Protein AF-A0AAU0PPC8-F1 (afdb_monomer_lite)

Secondary structure (DSSP, 8-state):
---------HHHHHHTT-SEEEE--SS--TTTS-EEEEEE--HHHHHHTT--SHHHHHHHHHHHHHHHHHPPEEEEEEEEEEE-TTS-EEEEEEEEEE-SSSSEEEEEE-S-TT-SSTTSS---EEEEEE-TTS---GGGHHHHHHHHHHHGGGT---TTTB----S--TTHHHHHHHHHHHHHHHH--HHHHHHHHHH-HHHHHHHHHHHHHHHHHH--HHHHHHHHHHHHHHHHHHT---EETTEETTT-------HHHHHHHHHHHTT-HHHHHHH--TT-HHHHHHHHHHTT---HHHHHHHTTT-------GGGS--GGGS--B--SS---SS-----HHHHHHHHHHHHTTT-SSHHHHHHHHHHTT-EEEEEEEEEETTEEEEEEEEEEETTEEEEEEGGGTT--HHHHHHHHHHHHHTT------TTSPPTGGGPPPP--HHHHHHHHHHSS--SS--TTEEEEE-SSEEEEEESSS--EEEEESS-EEE-SS--HHHHHHHHHHHHHTT---GGGS--TT--HHHHHHHHHHHHHHHH--

Organism: NCBI:txid3059424

Structure (mmCIF, N/CA/C/O backbone):
data_AF-A0AAU0PPC8-F1
#
_entry.id   AF-A0AAU0PPC8-F1
#
loop_
_atom_site.group_PDB
_atom_site.id
_atom_site.type_symbol
_atom_site.label_atom_id
_atom_site.label_alt_id
_atom_site.label_comp_id
_atom_site.label_asym_id
_atom_site.label_entity_id
_atom_site.label_seq_id
_atom_site.pdbx_PDB_ins_code
_atom_site.Cartn_x
_atom_site.Cartn_y
_atom_site.Cartn_z
_atom_site.occupancy
_atom_site.B_iso_or_equiv
_atom_site.auth_seq_id
_atom_site.auth_comp_id
_atom_site.auth_asym_id
_atom_site.auth_atom_id
_atom_site.pdbx_PDB_model_num
ATOM 1 N N . MET A 1 1 ? -18.285 30.159 -19.378 1.00 33.88 1 MET A N 1
ATOM 2 C CA . MET A 1 1 ? -18.246 29.099 -18.345 1.00 33.88 1 MET A CA 1
ATOM 3 C C . MET A 1 1 ? -19.604 28.411 -18.319 1.00 33.88 1 MET A C 1
ATOM 5 O O .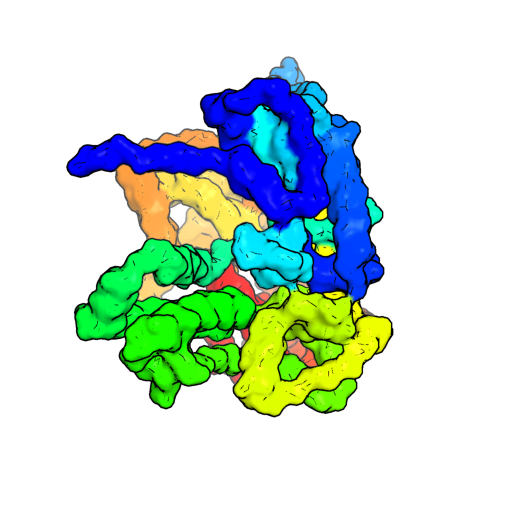 MET A 1 1 ? -20.529 28.953 -17.730 1.00 33.88 1 MET A O 1
ATOM 9 N N . SER A 1 2 ? -19.769 27.288 -19.025 1.00 26.64 2 SER A N 1
ATOM 10 C CA . SER A 1 2 ? -21.023 26.525 -19.000 1.00 26.64 2 SER A CA 1
ATOM 11 C C . SER A 1 2 ? -20.960 25.424 -17.939 1.00 26.64 2 SER A C 1
ATOM 13 O O . SER A 1 2 ? -20.120 24.529 -17.979 1.00 26.64 2 SER A O 1
ATOM 15 N N . LYS A 1 3 ? -21.884 25.532 -16.980 1.00 33.03 3 LYS A N 1
ATOM 16 C CA . LYS A 1 3 ? -22.363 24.454 -16.113 1.00 33.03 3 LYS A CA 1
ATOM 17 C C . LYS A 1 3 ? -22.940 23.351 -17.001 1.00 33.03 3 LYS A C 1
ATOM 19 O O . LYS A 1 3 ? -23.993 23.549 -17.586 1.00 33.03 3 LYS A O 1
ATOM 24 N N . ASN A 1 4 ? -22.216 22.250 -17.127 1.00 30.55 4 ASN A N 1
ATOM 25 C CA . ASN A 1 4 ? -22.727 20.915 -17.435 1.00 30.55 4 ASN A CA 1
ATOM 26 C C . ASN A 1 4 ? -21.614 19.930 -17.057 1.00 30.55 4 ASN A C 1
ATOM 28 O O . ASN A 1 4 ? -21.040 19.241 -17.895 1.00 30.55 4 ASN A O 1
ATOM 32 N N . GLU A 1 5 ? -21.265 19.901 -15.768 1.00 33.03 5 GLU A N 1
ATOM 33 C CA . GLU A 1 5 ? -20.694 18.684 -15.203 1.00 33.03 5 GLU A CA 1
ATOM 34 C C . GLU A 1 5 ? -21.825 17.659 -15.236 1.00 33.03 5 GLU A C 1
ATOM 36 O O . GLU A 1 5 ? -22.746 17.707 -14.422 1.00 33.03 5 GLU A O 1
ATOM 41 N N . SER A 1 6 ? -21.809 16.777 -16.236 1.00 34.62 6 SER A N 1
ATOM 42 C CA . SER A 1 6 ? -22.566 15.532 -16.195 1.00 34.62 6 SER A CA 1
ATOM 43 C C . SER A 1 6 ? -22.267 14.883 -14.846 1.00 34.62 6 SER A C 1
ATOM 45 O O . SER A 1 6 ? -21.139 14.434 -14.624 1.00 34.62 6 SER A O 1
ATOM 47 N N . SER A 1 7 ? -23.229 14.909 -13.922 1.00 41.28 7 SER A N 1
ATOM 48 C CA . SER A 1 7 ? -23.069 14.318 -12.598 1.00 41.28 7 SER A CA 1
ATOM 49 C C . SER A 1 7 ? -22.647 12.868 -12.795 1.00 41.28 7 SER A C 1
ATOM 51 O O . SER A 1 7 ? -23.410 12.083 -13.358 1.00 41.28 7 SER A O 1
ATOM 53 N N . TYR A 1 8 ? -21.421 12.529 -12.408 1.00 53.16 8 TYR A N 1
ATOM 54 C CA . TYR A 1 8 ? -20.902 11.173 -12.512 1.00 53.16 8 TYR A CA 1
ATOM 55 C C . TYR A 1 8 ? -21.876 10.218 -11.805 1.00 53.16 8 TYR A C 1
ATOM 57 O O . TYR A 1 8 ? -22.029 10.267 -10.584 1.00 53.16 8 TYR A O 1
ATOM 65 N N . ARG A 1 9 ? -22.589 9.401 -12.586 1.00 68.25 9 ARG A N 1
ATOM 66 C CA . ARG A 1 9 ? -23.542 8.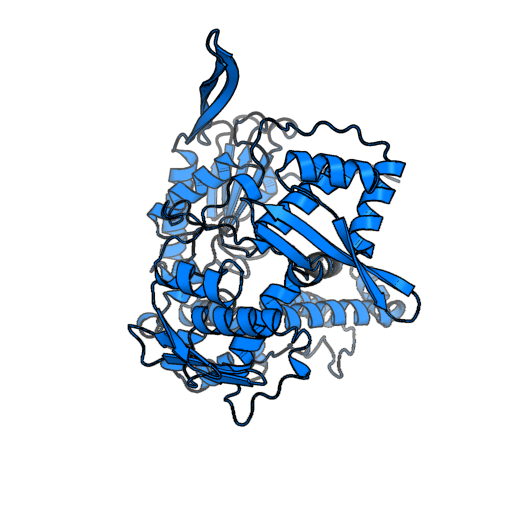400 -12.099 1.00 68.25 9 ARG A CA 1
ATOM 67 C C . ARG A 1 9 ? -22.751 7.221 -11.548 1.00 68.25 9 ARG A C 1
ATOM 69 O O . ARG A 1 9 ? -22.380 6.306 -12.278 1.00 68.25 9 ARG A O 1
ATOM 76 N N . VAL A 1 10 ? -22.418 7.306 -10.261 1.00 72.25 10 VAL A N 1
ATOM 77 C CA . VAL A 1 10 ? -21.628 6.294 -9.545 1.00 72.25 10 VAL A CA 1
ATOM 78 C C . VAL A 1 10 ? -22.281 4.915 -9.649 1.00 72.25 10 VAL A C 1
ATOM 80 O O . VAL A 1 10 ? -21.576 3.925 -9.779 1.00 72.25 10 VAL A O 1
ATOM 83 N N . ASP A 1 11 ? -23.610 4.852 -9.639 1.00 77.44 11 ASP A N 1
ATOM 84 C CA . ASP A 1 11 ? -24.391 3.628 -9.812 1.00 77.44 11 ASP A CA 1
ATOM 85 C C . ASP A 1 11 ? -24.123 2.945 -11.158 1.00 77.44 11 ASP A C 1
ATOM 87 O O . ASP A 1 11 ? -23.838 1.752 -11.178 1.00 77.44 11 ASP A O 1
ATOM 91 N N . LEU A 1 12 ? -24.109 3.697 -12.264 1.00 80.19 12 LEU A N 1
ATOM 92 C CA . LEU A 1 12 ? -23.799 3.135 -13.582 1.00 80.19 12 LEU A CA 1
ATOM 93 C C . LEU A 1 12 ? -22.382 2.560 -13.619 1.00 80.19 12 LEU A C 1
ATOM 95 O O . LEU A 1 12 ? -22.197 1.455 -14.101 1.00 80.19 12 LEU A O 1
ATOM 99 N N . HIS A 1 13 ? -21.400 3.254 -13.038 1.00 77.25 13 HIS A N 1
ATOM 100 C CA . HIS A 1 13 ? -20.031 2.738 -12.930 1.00 77.25 13 HIS A CA 1
ATOM 101 C C . HIS A 1 13 ? -19.934 1.424 -12.132 1.00 77.25 13 HIS A C 1
ATOM 103 O O . HIS A 1 13 ? -19.081 0.598 -12.435 1.00 77.25 13 HIS A O 1
ATOM 109 N N . ILE A 1 14 ? -20.771 1.248 -11.105 1.00 82.12 14 ILE A N 1
ATOM 110 C CA . ILE A 1 14 ? -20.792 0.035 -10.274 1.00 82.12 14 ILE A CA 1
ATOM 111 C C . ILE A 1 14 ? -21.486 -1.121 -10.992 1.00 82.12 14 ILE A C 1
ATOM 113 O O . ILE A 1 14 ? -21.079 -2.265 -10.845 1.00 82.12 14 ILE A O 1
ATOM 117 N N . LEU A 1 15 ? -22.549 -0.841 -11.741 1.00 84.56 15 LEU A N 1
ATOM 118 C CA . LEU A 1 15 ? -23.253 -1.867 -12.511 1.00 84.56 15 LEU A CA 1
ATOM 119 C C . LEU A 1 15 ? -22.429 -2.343 -13.707 1.00 84.56 15 LEU A C 1
ATOM 121 O O . LEU A 1 15 ? -22.594 -3.466 -14.176 1.00 84.56 15 LEU A O 1
ATOM 125 N N . ASP A 1 16 ? -21.546 -1.485 -14.194 1.00 76.25 16 ASP A N 1
ATOM 126 C CA . ASP A 1 16 ? -20.817 -1.737 -15.412 1.00 76.25 16 ASP A CA 1
ATOM 127 C C . ASP A 1 16 ? -19.643 -2.705 -15.221 1.00 76.25 16 ASP A C 1
ATOM 129 O O . ASP A 1 16 ? -18.823 -2.562 -14.311 1.00 76.25 16 ASP A O 1
ATOM 133 N N . HIS A 1 17 ? -19.567 -3.710 -16.095 1.00 76.69 17 HIS A N 1
ATOM 134 C CA . HIS A 1 17 ? -18.562 -4.781 -16.057 1.00 76.69 17 HIS A CA 1
ATOM 135 C C . HIS A 1 17 ? -18.436 -5.496 -14.696 1.00 76.69 17 HIS A C 1
ATOM 137 O O . HIS A 1 17 ? -17.371 -6.023 -14.353 1.00 76.69 17 HIS A O 1
ATOM 143 N N . ALA A 1 18 ? -19.505 -5.496 -13.897 1.00 84.62 18 ALA A N 1
ATOM 144 C CA . ALA A 1 18 ? -19.558 -6.246 -12.655 1.00 84.62 18 ALA A CA 1
ATOM 145 C C . ALA A 1 18 ? -19.712 -7.743 -12.944 1.00 84.62 18 ALA A C 1
ATOM 147 O O . ALA A 1 18 ? -20.570 -8.170 -13.712 1.00 84.62 18 ALA A O 1
ATOM 148 N N . GLU A 1 19 ? -18.899 -8.547 -12.272 1.00 87.31 19 GLU A N 1
ATOM 149 C CA . GLU A 1 19 ? -18.990 -10.006 -12.298 1.00 87.31 19 GLU A CA 1
ATOM 150 C C . GLU A 1 19 ? -20.177 -10.501 -11.457 1.00 87.31 19 GLU A C 1
ATOM 152 O O . GLU A 1 19 ? -20.746 -11.564 -11.696 1.00 87.31 19 GLU A O 1
ATOM 157 N N . THR A 1 20 ? -20.549 -9.759 -10.413 1.00 92.94 20 THR A N 1
ATOM 158 C CA . THR A 1 20 ? -21.703 -10.066 -9.557 1.00 92.94 20 THR A CA 1
ATOM 159 C C . THR A 1 20 ? -22.266 -8.782 -8.982 1.00 92.94 20 THR A C 1
ATOM 161 O O . THR A 1 20 ? -21.502 -7.928 -8.535 1.00 92.94 20 THR A O 1
ATOM 164 N N . ILE A 1 21 ? -23.594 -8.663 -8.975 1.00 94.00 21 ILE A N 1
ATOM 165 C CA . ILE A 1 21 ? -24.326 -7.488 -8.501 1.00 94.00 21 ILE A CA 1
ATOM 166 C C . ILE A 1 21 ? -25.356 -7.932 -7.463 1.00 94.00 21 ILE A C 1
ATOM 168 O O . ILE A 1 21 ? -26.124 -8.860 -7.702 1.00 94.00 21 ILE A O 1
ATOM 172 N N . TYR A 1 22 ? -25.409 -7.207 -6.350 1.00 93.00 22 TYR A N 1
ATOM 173 C CA . TYR A 1 22 ? -26.507 -7.216 -5.392 1.00 93.00 22 TYR A CA 1
ATOM 174 C C . TYR A 1 22 ? -27.092 -5.810 -5.332 1.00 93.00 22 TYR A C 1
ATOM 176 O O . TYR A 1 22 ? -26.404 -4.870 -4.940 1.00 93.00 22 TYR A O 1
ATOM 184 N N . ASN A 1 23 ? -28.350 -5.647 -5.732 1.00 93.25 23 ASN A N 1
ATOM 185 C CA . ASN A 1 23 ? -29.022 -4.353 -5.701 1.00 93.25 23 ASN A CA 1
ATOM 186 C C . ASN A 1 23 ? -30.322 -4.449 -4.903 1.00 93.25 23 ASN A C 1
ATOM 188 O O . ASN A 1 23 ? -31.270 -5.086 -5.350 1.00 93.25 23 ASN A O 1
ATOM 192 N N . SER A 1 24 ? -30.353 -3.799 -3.743 1.00 92.38 24 SER A N 1
ATOM 193 C CA . SER A 1 24 ? -31.541 -3.654 -2.896 1.00 92.38 24 SER A CA 1
ATOM 194 C C . SER A 1 24 ? -32.016 -2.203 -2.782 1.00 92.38 24 SER A C 1
ATOM 196 O O . SER A 1 24 ? -32.719 -1.846 -1.837 1.00 92.38 24 SER A O 1
ATOM 198 N N . ILE A 1 25 ? -31.599 -1.344 -3.718 1.00 89.81 25 ILE A N 1
ATOM 199 C CA . ILE A 1 25 ? -32.112 0.019 -3.852 1.00 89.81 25 ILE A CA 1
ATOM 200 C C . ILE A 1 25 ? -33.348 -0.024 -4.755 1.00 89.81 25 ILE A C 1
ATOM 202 O O . ILE A 1 25 ? -33.217 -0.205 -5.965 1.00 89.81 25 ILE A O 1
ATOM 206 N N . ASP A 1 26 ? -34.528 0.192 -4.170 1.00 84.75 26 ASP A N 1
ATOM 207 C CA . ASP A 1 26 ? -35.798 0.223 -4.910 1.00 84.75 26 ASP A CA 1
ATOM 208 C C . ASP A 1 26 ? -35.862 1.410 -5.889 1.00 84.75 26 ASP A C 1
ATOM 210 O O . ASP A 1 26 ? -36.223 1.255 -7.054 1.00 84.75 26 ASP A O 1
ATOM 214 N N . GLU A 1 27 ? -35.466 2.606 -5.431 1.00 86.25 27 GLU A N 1
ATOM 215 C CA . GLU A 1 27 ? -35.397 3.820 -6.252 1.00 86.25 27 GLU A CA 1
ATOM 216 C C . GLU A 1 27 ? -34.080 4.571 -6.009 1.00 86.25 27 GLU A C 1
ATOM 218 O O . GLU A 1 27 ? -33.821 5.117 -4.928 1.00 86.25 27 GLU A O 1
ATOM 223 N N . TYR A 1 28 ? -33.227 4.636 -7.036 1.00 84.06 28 TYR A N 1
ATOM 224 C CA . TYR A 1 28 ? -31.945 5.326 -6.930 1.00 84.06 28 TYR A CA 1
ATOM 225 C C . TYR A 1 28 ? -32.116 6.846 -6.815 1.00 84.06 28 TYR A C 1
ATOM 227 O O . TYR A 1 28 ? -32.399 7.554 -7.778 1.00 84.06 28 TYR A O 1
ATOM 235 N N . ASN A 1 29 ? -31.846 7.364 -5.619 1.00 84.69 29 ASN A N 1
ATOM 236 C CA . ASN A 1 29 ? -31.737 8.793 -5.341 1.00 84.69 29 ASN A CA 1
ATOM 237 C C . ASN A 1 29 ? -30.266 9.231 -5.125 1.00 84.69 29 ASN A C 1
ATOM 239 O O . ASN A 1 29 ? -29.701 8.894 -4.082 1.00 84.69 29 ASN A O 1
ATOM 243 N N . PRO A 1 30 ? -29.648 10.030 -6.016 1.00 81.00 30 PRO A N 1
ATOM 244 C CA . PRO A 1 30 ? -28.238 10.435 -5.903 1.00 81.00 30 PRO A CA 1
ATOM 245 C C . PRO A 1 30 ? -27.933 11.358 -4.709 1.00 81.00 30 PRO A C 1
ATOM 247 O O . PRO A 1 30 ? -26.780 11.480 -4.299 1.00 81.00 30 PRO A O 1
ATOM 250 N N . LEU A 1 31 ? -28.943 12.003 -4.114 1.00 81.88 31 LEU A N 1
ATOM 251 C CA . LEU A 1 31 ? -28.770 12.821 -2.906 1.00 81.88 31 LEU A CA 1
ATOM 252 C C . LEU A 1 31 ? -28.702 11.963 -1.634 1.00 81.88 31 LEU A C 1
ATOM 254 O O . LEU A 1 31 ? -28.036 12.351 -0.667 1.00 81.88 31 LEU A O 1
ATOM 258 N N . LYS A 1 32 ? -29.375 10.804 -1.639 1.00 83.62 32 LYS A N 1
ATOM 259 C CA . LYS A 1 32 ? -29.370 9.822 -0.542 1.00 83.62 32 LYS A CA 1
ATOM 260 C C . LYS A 1 32 ? -28.221 8.817 -0.702 1.00 83.62 32 LYS A C 1
ATOM 262 O O . LYS A 1 32 ? -27.398 8.669 0.205 1.00 83.62 32 LYS A O 1
ATOM 267 N N . HIS A 1 33 ? -28.124 8.189 -1.874 1.00 87.56 33 HIS A N 1
ATOM 268 C CA . HIS A 1 33 ? -27.141 7.164 -2.240 1.00 87.56 33 HIS A CA 1
ATOM 269 C C . HIS A 1 33 ? -25.856 7.793 -2.778 1.00 87.56 33 HIS A C 1
ATOM 271 O O . HIS A 1 33 ? -25.540 7.725 -3.966 1.00 87.56 33 HIS A O 1
ATOM 277 N N . LYS A 1 34 ? -25.121 8.441 -1.877 1.00 84.00 34 LYS A N 1
ATOM 278 C CA . LYS A 1 34 ? -23.845 9.108 -2.180 1.00 84.00 34 LYS A CA 1
ATOM 279 C C . LYS A 1 34 ? -22.649 8.513 -1.441 1.00 84.00 34 LYS A C 1
ATOM 281 O O . LYS A 1 34 ? -21.516 8.906 -1.707 1.00 84.00 34 LYS A O 1
ATOM 286 N N . ALA A 1 35 ? -22.878 7.603 -0.490 1.00 86.81 35 ALA A N 1
ATOM 287 C CA . ALA A 1 35 ? -21.797 6.942 0.228 1.00 86.81 35 ALA A CA 1
ATOM 288 C C . ALA A 1 35 ? -21.262 5.790 -0.626 1.00 86.81 35 ALA A C 1
ATOM 290 O O . ALA A 1 35 ? -21.846 4.711 -0.660 1.00 86.81 35 ALA A O 1
ATOM 291 N N . HIS A 1 36 ? -20.171 6.059 -1.343 1.00 89.88 36 HIS A N 1
ATOM 292 C CA . HIS A 1 36 ? -19.464 5.082 -2.164 1.00 89.88 36 HIS A CA 1
ATOM 293 C C . HIS A 1 36 ? -18.204 4.603 -1.451 1.00 89.88 36 HIS A C 1
ATOM 295 O O . HIS A 1 36 ? -17.339 5.404 -1.088 1.00 89.88 36 HIS A O 1
ATOM 301 N N . PHE A 1 37 ? -18.092 3.293 -1.262 1.00 90.62 37 PHE A N 1
ATOM 302 C CA . PHE A 1 37 ? -16.920 2.643 -0.701 1.00 90.62 37 PHE A CA 1
ATOM 303 C C . PHE A 1 37 ? -16.354 1.626 -1.694 1.00 90.62 37 PHE A C 1
ATOM 305 O O . PHE A 1 37 ? -17.096 0.845 -2.287 1.00 90.62 37 PHE A O 1
ATOM 312 N N . LYS A 1 38 ? -15.029 1.632 -1.863 1.00 91.31 38 LYS A N 1
ATOM 313 C CA . LYS A 1 38 ? -14.294 0.690 -2.711 1.00 91.31 38 LYS A CA 1
ATOM 314 C C . LYS A 1 38 ? -13.196 0.013 -1.899 1.00 91.31 38 LYS A C 1
ATOM 316 O O . LYS A 1 38 ? -12.435 0.692 -1.208 1.00 91.31 38 LYS A O 1
ATOM 321 N N . CYS A 1 39 ? -13.061 -1.300 -2.038 1.00 91.62 39 CYS A N 1
ATOM 322 C CA . CYS A 1 39 ? -11.947 -2.060 -1.473 1.00 91.62 39 CYS A CA 1
ATOM 323 C C . CYS A 1 39 ? -11.489 -3.172 -2.413 1.00 91.62 39 CYS A C 1
ATOM 325 O O . CYS A 1 39 ? -12.275 -3.675 -3.201 1.00 91.62 39 CYS A O 1
ATOM 327 N N . SER A 1 40 ? -10.214 -3.548 -2.331 1.00 91.88 40 SER A N 1
ATOM 328 C CA . SER A 1 40 ? -9.603 -4.582 -3.174 1.00 91.88 40 SER A CA 1
ATOM 329 C C . SER A 1 40 ? -8.774 -5.554 -2.344 1.00 91.88 40 SER A C 1
ATOM 331 O O . SER A 1 40 ? -8.334 -5.214 -1.237 1.00 91.88 40 SER A O 1
ATOM 333 N N . ILE A 1 41 ? -8.578 -6.748 -2.896 1.00 91.69 41 ILE A N 1
ATOM 334 C CA . ILE A 1 41 ? -7.675 -7.773 -2.378 1.00 91.69 41 ILE A CA 1
ATOM 335 C C . ILE A 1 41 ? -6.640 -8.058 -3.460 1.00 91.69 41 ILE A C 1
ATOM 337 O O . ILE A 1 41 ? -6.967 -8.172 -4.636 1.00 91.69 41 ILE A O 1
ATOM 341 N N . ASP A 1 42 ? -5.384 -8.151 -3.049 1.00 89.44 42 ASP A N 1
ATOM 342 C CA . ASP A 1 42 ? -4.267 -8.466 -3.932 1.00 89.44 42 ASP A CA 1
ATOM 343 C C . ASP A 1 42 ? -4.387 -9.887 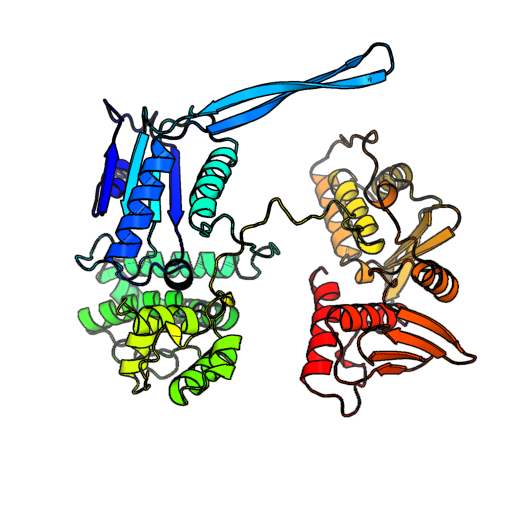-4.496 1.00 89.44 42 ASP A C 1
ATOM 345 O O . ASP A 1 42 ? -4.507 -10.857 -3.743 1.00 89.44 42 ASP A O 1
ATOM 349 N N . THR A 1 43 ? -4.311 -10.031 -5.816 1.00 91.31 43 THR A N 1
ATOM 350 C CA . THR A 1 43 ? -4.385 -11.336 -6.486 1.00 91.31 43 THR A CA 1
ATOM 351 C C . THR A 1 43 ? -3.258 -12.268 -6.025 1.00 91.31 43 THR A C 1
ATOM 353 O O . THR A 1 43 ? -3.483 -13.468 -5.887 1.00 91.31 43 THR A O 1
ATOM 356 N N . SER A 1 44 ? -2.062 -11.748 -5.707 1.00 89.56 44 SER A N 1
ATOM 357 C CA . SER A 1 44 ? -0.967 -12.594 -5.201 1.00 89.56 44 SER A CA 1
ATOM 358 C C . SER A 1 44 ? -1.290 -13.207 -3.834 1.00 89.56 44 SER A C 1
ATOM 360 O O . SER A 1 44 ? -0.948 -14.360 -3.582 1.00 89.56 44 SER A O 1
ATOM 362 N N . GLN A 1 45 ? -2.008 -12.476 -2.977 1.00 90.81 45 GLN A N 1
ATOM 363 C CA . GLN A 1 45 ? -2.478 -12.970 -1.683 1.00 90.81 45 GLN A CA 1
ATOM 364 C C . GLN A 1 45 ? -3.558 -14.047 -1.853 1.00 90.81 45 GLN A C 1
ATOM 366 O O . GLN A 1 45 ? -3.572 -15.024 -1.106 1.00 90.81 45 GLN A O 1
ATOM 371 N N . LEU A 1 46 ? -4.462 -13.877 -2.819 1.00 93.12 46 LEU A N 1
ATOM 372 C CA . LEU A 1 46 ? -5.469 -14.887 -3.151 1.00 93.12 46 LEU A CA 1
ATOM 373 C C . LEU A 1 46 ? -4.798 -16.191 -3.606 1.00 93.12 46 LEU A C 1
ATOM 375 O O . LEU A 1 46 ? -5.097 -17.257 -3.068 1.00 93.12 46 LEU A O 1
ATOM 379 N N . ILE A 1 47 ? -3.817 -16.095 -4.507 1.00 91.56 47 ILE A N 1
ATOM 380 C CA . ILE A 1 47 ? -3.026 -17.243 -4.968 1.00 91.56 47 ILE A CA 1
ATOM 381 C C . ILE A 1 47 ? -2.287 -17.909 -3.796 1.00 91.56 47 ILE A C 1
ATOM 383 O O . ILE A 1 47 ? -2.364 -19.128 -3.640 1.00 91.56 47 ILE A O 1
ATOM 387 N N . ALA A 1 48 ? -1.635 -17.126 -2.929 1.00 89.81 48 ALA A N 1
ATOM 388 C CA . ALA A 1 48 ? -0.906 -17.626 -1.758 1.00 89.81 48 ALA A CA 1
ATOM 389 C C . ALA A 1 48 ? -1.798 -18.336 -0.720 1.00 89.81 48 ALA A C 1
ATOM 391 O O . ALA A 1 48 ? -1.311 -19.164 0.051 1.00 89.81 48 ALA A O 1
ATOM 392 N N . ASN A 1 49 ? -3.099 -18.033 -0.703 1.00 90.44 49 ASN A N 1
ATOM 393 C CA . ASN A 1 49 ? -4.101 -18.699 0.134 1.00 90.44 49 ASN A CA 1
ATOM 394 C C . ASN A 1 49 ? -4.835 -19.847 -0.589 1.00 90.44 49 ASN A C 1
ATOM 396 O O . ASN A 1 49 ? -5.844 -20.344 -0.099 1.00 90.44 49 ASN A O 1
ATOM 400 N N . GLY A 1 50 ? -4.329 -20.298 -1.743 1.00 89.50 50 GLY A N 1
ATOM 401 C CA . GLY A 1 50 ? -4.851 -21.461 -2.469 1.00 89.50 50 GLY A CA 1
ATOM 402 C C . GLY A 1 50 ? -5.934 -21.145 -3.508 1.00 89.50 50 GLY A C 1
ATOM 403 O O . GLY A 1 50 ? -6.375 -22.048 -4.229 1.00 89.50 50 GLY A O 1
ATOM 404 N N . PHE A 1 51 ? -6.322 -19.875 -3.660 1.00 92.75 51 PHE A N 1
ATOM 405 C CA . PHE A 1 51 ? -7.229 -19.408 -4.712 1.00 92.75 51 PHE A CA 1
ATOM 406 C C . PHE A 1 51 ? -6.437 -19.126 -5.996 1.00 92.75 51 PHE A C 1
ATOM 408 O O . PHE A 1 51 ? -6.292 -17.996 -6.445 1.00 92.75 51 PHE A O 1
ATOM 415 N N . ASN A 1 52 ? -5.866 -20.183 -6.570 1.00 90.00 52 ASN A N 1
ATOM 416 C CA . ASN A 1 52 ? -4.844 -20.111 -7.617 1.00 90.00 52 ASN A CA 1
ATOM 417 C C . ASN A 1 52 ? -5.374 -20.177 -9.064 1.00 90.00 52 ASN A C 1
ATOM 419 O O . ASN A 1 52 ? -4.627 -20.466 -9.989 1.00 90.00 52 ASN A O 1
ATOM 423 N N . SER A 1 53 ? -6.669 -19.939 -9.270 1.00 91.19 53 SER A N 1
ATOM 424 C CA . SER A 1 53 ? -7.296 -19.903 -10.600 1.00 91.19 53 SER A CA 1
ATOM 425 C C . SER A 1 53 ? -8.426 -18.881 -10.626 1.00 91.19 53 SER A C 1
ATOM 427 O O . SER A 1 53 ? -8.961 -18.530 -9.571 1.00 91.19 53 SER A O 1
ATOM 429 N N . LYS A 1 54 ? -8.800 -18.423 -11.826 1.00 91.19 54 LYS A N 1
ATOM 430 C CA . LYS A 1 54 ? -9.876 -17.439 -12.023 1.00 91.19 54 LYS A CA 1
ATOM 431 C C . LYS A 1 54 ? -11.176 -17.876 -11.345 1.00 91.19 54 LYS A C 1
ATOM 433 O O . LYS A 1 54 ? -11.737 -17.106 -10.573 1.00 91.19 54 LYS A O 1
ATOM 438 N N . ASP A 1 55 ? -11.578 -19.133 -11.530 1.00 92.56 55 ASP A N 1
ATOM 439 C CA . ASP A 1 55 ? -12.798 -19.687 -10.931 1.00 92.56 55 ASP A CA 1
ATOM 440 C C . ASP A 1 55 ? -12.739 -19.706 -9.404 1.00 92.56 55 ASP A C 1
ATOM 442 O O . ASP A 1 55 ? -13.679 -19.275 -8.741 1.00 92.56 55 ASP A O 1
ATOM 446 N N . LYS A 1 56 ? -11.616 -20.146 -8.820 1.00 95.00 56 LYS A N 1
ATOM 447 C CA . LYS A 1 56 ? -11.452 -20.148 -7.358 1.00 95.00 56 LYS A CA 1
ATOM 448 C C . LYS A 1 56 ? -11.508 -18.738 -6.776 1.00 95.00 56 LYS A C 1
ATOM 450 O O . LYS A 1 56 ? -12.131 -18.553 -5.732 1.00 95.00 56 LYS A O 1
ATOM 455 N N . ILE A 1 57 ? -10.879 -17.761 -7.437 1.00 94.94 57 ILE A N 1
ATOM 456 C CA . ILE A 1 57 ? -10.926 -16.360 -7.004 1.00 94.94 57 ILE A CA 1
ATOM 457 C C . ILE A 1 57 ? -12.347 -15.809 -7.132 1.00 94.94 57 ILE A C 1
ATOM 459 O O . ILE A 1 57 ? -12.868 -15.251 -6.171 1.00 94.94 57 ILE A O 1
ATOM 463 N N . ASN A 1 58 ? -13.001 -15.997 -8.278 1.00 94.56 58 ASN A N 1
ATOM 464 C CA . ASN A 1 58 ? -14.376 -15.547 -8.477 1.00 94.56 58 ASN A CA 1
ATOM 465 C C . ASN A 1 58 ? -15.312 -16.163 -7.425 1.00 94.56 58 ASN A C 1
ATOM 467 O O . ASN A 1 58 ? -16.114 -15.447 -6.833 1.00 94.56 58 ASN A O 1
ATOM 471 N N . ASN A 1 59 ? -15.172 -17.457 -7.132 1.00 96.50 59 ASN A N 1
ATOM 472 C CA . ASN A 1 59 ? -15.984 -18.145 -6.129 1.00 96.50 59 ASN A CA 1
ATOM 473 C C . ASN A 1 59 ? -15.784 -17.565 -4.724 1.00 96.50 59 ASN A C 1
ATOM 475 O O . ASN A 1 59 ? -16.770 -17.212 -4.078 1.00 96.50 59 ASN A O 1
ATOM 479 N N . VAL A 1 60 ? -14.539 -17.411 -4.252 1.00 97.00 60 VAL A N 1
ATOM 480 C CA . VAL A 1 60 ? -14.299 -16.851 -2.909 1.00 97.00 60 VAL A CA 1
ATOM 481 C C . VAL A 1 60 ? -14.753 -15.395 -2.811 1.00 97.00 60 VAL A C 1
ATOM 483 O O . VAL A 1 60 ? -15.360 -15.010 -1.817 1.00 97.00 60 VAL A O 1
ATOM 486 N N . MET A 1 61 ? -14.546 -14.590 -3.858 1.00 96.56 61 MET A N 1
ATOM 487 C CA . MET A 1 61 ? -14.978 -13.192 -3.873 1.00 96.56 61 MET A CA 1
ATOM 488 C C . MET A 1 61 ? -16.509 -13.065 -3.874 1.00 96.56 61 MET A C 1
ATOM 490 O O . MET A 1 61 ? -17.043 -12.207 -3.172 1.00 96.56 61 MET A O 1
ATOM 494 N N . LYS A 1 62 ? -17.228 -13.932 -4.600 1.00 96.81 62 LYS A N 1
ATOM 495 C CA . LYS A 1 62 ? -18.701 -13.987 -4.590 1.00 96.81 62 LYS A CA 1
ATOM 496 C C . LYS A 1 62 ? -19.245 -14.389 -3.218 1.00 96.81 62 LYS A C 1
ATOM 498 O O . LYS A 1 62 ? -20.149 -13.724 -2.721 1.00 96.81 62 LYS A O 1
ATOM 503 N N . LEU A 1 63 ? -18.663 -15.415 -2.591 1.00 96.75 63 LEU A N 1
ATOM 504 C CA . LEU A 1 63 ? -19.030 -15.853 -1.237 1.00 96.75 63 LEU A CA 1
ATOM 505 C C . LEU A 1 63 ? -18.780 -14.757 -0.197 1.00 96.75 63 LEU A C 1
ATOM 507 O O . LEU A 1 63 ? -19.651 -14.456 0.614 1.00 96.75 63 LEU A O 1
ATOM 511 N N . MET A 1 64 ? -17.620 -14.099 -0.263 1.00 96.88 64 MET A N 1
ATOM 512 C CA . MET A 1 64 ? -17.322 -12.961 0.602 1.00 96.88 64 MET A CA 1
ATOM 513 C C . MET A 1 64 ? -18.320 -11.820 0.407 1.00 96.88 64 MET A C 1
ATOM 515 O O . MET A 1 64 ? -18.770 -11.248 1.395 1.00 96.88 64 MET A O 1
ATOM 519 N N . LEU A 1 65 ? -18.667 -11.475 -0.839 1.00 96.88 65 LEU A N 1
ATOM 520 C CA . LEU A 1 65 ? -19.649 -10.426 -1.112 1.00 96.88 65 LEU A CA 1
ATOM 521 C C . LEU A 1 65 ? -21.014 -10.778 -0.516 1.00 96.88 65 LEU A C 1
ATOM 523 O O . LEU A 1 65 ? -21.601 -9.939 0.161 1.00 96.88 65 LEU A O 1
ATOM 527 N N . ASP A 1 66 ? -21.483 -12.009 -0.713 1.00 96.19 66 ASP A N 1
ATOM 528 C CA . ASP A 1 66 ? -22.742 -12.487 -0.137 1.00 96.19 66 ASP A CA 1
ATOM 529 C C . ASP A 1 66 ? -22.747 -12.368 1.397 1.00 96.19 66 ASP A C 1
ATOM 531 O O . ASP A 1 66 ? -23.641 -11.752 1.981 1.00 96.19 66 ASP A O 1
ATOM 535 N N . GLU A 1 67 ? -21.684 -12.830 2.062 1.00 96.06 67 GLU A N 1
ATOM 536 C CA . GLU A 1 67 ? -21.542 -12.684 3.512 1.00 96.06 67 GLU A CA 1
ATOM 537 C C . GLU A 1 67 ? -21.509 -11.217 3.964 1.00 96.06 67 GLU A C 1
ATOM 539 O O . GLU A 1 67 ? -22.086 -10.882 5.003 1.00 96.06 67 GLU A O 1
ATOM 544 N N . ILE A 1 68 ? -20.847 -10.332 3.206 1.00 95.62 68 ILE A N 1
ATOM 545 C CA . ILE A 1 68 ? -20.766 -8.892 3.505 1.00 95.62 68 ILE A CA 1
ATOM 546 C C . ILE A 1 68 ? -22.159 -8.272 3.513 1.00 95.62 68 ILE A C 1
ATOM 548 O O . ILE A 1 68 ? -22.458 -7.474 4.408 1.00 95.62 68 ILE A O 1
ATOM 552 N N . ILE A 1 69 ? -22.992 -8.649 2.546 1.00 95.75 69 ILE A N 1
ATOM 553 C CA . ILE A 1 69 ? -24.350 -8.135 2.380 1.00 95.75 69 ILE A CA 1
ATOM 554 C C . ILE A 1 69 ? -25.297 -8.702 3.434 1.00 95.75 69 ILE A C 1
ATOM 556 O O . ILE A 1 69 ? -26.026 -7.941 4.076 1.00 95.75 69 ILE A O 1
ATOM 560 N N . ASN A 1 70 ? -25.237 -10.009 3.670 1.00 93.88 70 ASN A N 1
ATOM 561 C CA . ASN A 1 70 ? -26.213 -10.716 4.497 1.00 93.88 70 ASN A CA 1
ATOM 562 C C . ASN A 1 70 ? -25.882 -10.723 5.997 1.00 93.88 70 ASN A C 1
ATOM 564 O O . ASN A 1 70 ? -26.710 -11.122 6.815 1.00 93.88 70 ASN A O 1
ATOM 568 N N . THR A 1 71 ? -24.700 -10.248 6.397 1.00 92.69 71 THR A N 1
ATOM 569 C CA . THR A 1 71 ? -24.304 -10.198 7.809 1.00 92.69 71 THR A CA 1
ATOM 570 C C . THR A 1 71 ? -24.547 -8.816 8.415 1.00 92.69 71 THR A C 1
ATOM 572 O O . THR A 1 71 ? -23.928 -7.821 8.035 1.00 92.69 71 THR A O 1
ATOM 575 N N . LYS A 1 72 ? -25.393 -8.756 9.450 1.00 91.31 72 LYS A N 1
ATOM 576 C CA . LYS A 1 72 ? -25.588 -7.553 10.269 1.00 91.31 72 LYS A CA 1
ATOM 577 C C . LYS A 1 72 ? -24.362 -7.284 11.144 1.00 91.31 72 LYS A C 1
ATOM 579 O O . LYS A 1 72 ? -24.022 -8.087 12.013 1.00 91.31 72 LYS A O 1
ATOM 584 N N . TYR A 1 73 ? -23.751 -6.112 10.995 1.00 86.88 73 TYR A N 1
ATOM 585 C CA . TYR A 1 73 ? -22.617 -5.705 11.820 1.00 86.88 73 TYR A CA 1
ATOM 586 C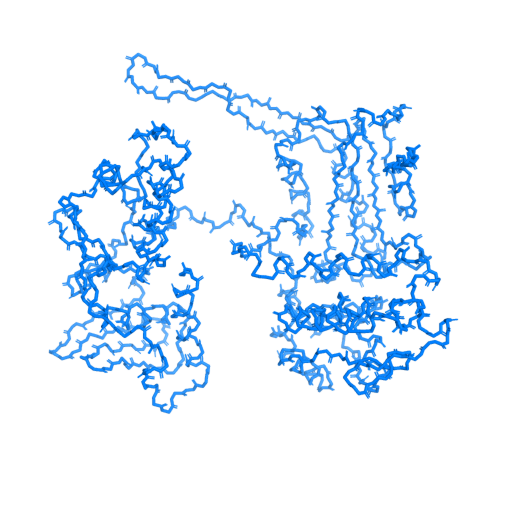 C . TYR A 1 73 ? -23.085 -4.909 13.040 1.00 86.88 73 TYR A C 1
ATOM 588 O O . TYR A 1 73 ? -23.770 -3.894 12.904 1.00 86.88 73 TYR A O 1
ATOM 596 N N . THR A 1 74 ? -22.690 -5.342 14.239 1.00 82.44 74 THR A N 1
ATOM 597 C CA . THR A 1 74 ? -23.047 -4.699 15.515 1.00 82.44 74 THR A CA 1
ATOM 598 C C . THR A 1 74 ? -21.795 -4.196 16.228 1.00 82.44 74 THR A C 1
ATOM 600 O O . THR A 1 74 ? -20.766 -4.864 16.250 1.00 82.44 74 THR A O 1
ATOM 603 N N . PHE A 1 75 ? -21.869 -3.006 16.822 1.00 79.69 75 PHE A N 1
ATOM 604 C CA . PHE A 1 75 ? -20.756 -2.370 17.521 1.00 79.69 75 PHE A CA 1
ATOM 605 C C . PHE A 1 75 ? -21.234 -1.503 18.685 1.00 79.69 75 PHE A C 1
ATOM 607 O O . PHE A 1 75 ? -22.363 -1.017 18.709 1.00 79.69 75 PHE A O 1
ATOM 614 N N . ARG A 1 76 ? -20.347 -1.286 19.658 1.00 74.56 76 ARG A N 1
ATOM 615 C CA . ARG A 1 76 ? -20.608 -0.423 20.814 1.00 74.56 76 ARG A CA 1
ATOM 616 C C . ARG A 1 76 ? -20.126 0.995 20.557 1.00 74.56 76 ARG A C 1
ATOM 618 O O . ARG A 1 76 ? -19.012 1.197 20.081 1.00 74.56 76 ARG A O 1
ATOM 625 N N . VAL A 1 77 ? -20.951 1.971 20.919 1.00 69.88 77 VAL A N 1
ATOM 626 C CA . VAL A 1 77 ? -20.614 3.397 20.877 1.00 69.88 77 VAL A CA 1
ATOM 627 C C . VAL A 1 77 ? -20.774 3.973 22.272 1.00 69.88 77 VAL A C 1
ATOM 629 O O . VAL A 1 77 ? -21.815 3.780 22.895 1.00 69.88 77 VAL A O 1
ATOM 632 N N . LYS A 1 78 ? -19.758 4.692 22.756 1.00 73.50 78 LYS A N 1
ATOM 633 C CA . LYS A 1 78 ? -19.849 5.447 24.009 1.00 73.50 78 LYS A CA 1
ATOM 634 C C . LYS A 1 78 ? -20.871 6.569 23.831 1.00 73.50 78 LYS A C 1
ATOM 636 O O . LYS A 1 78 ? -20.738 7.388 22.925 1.00 73.50 78 LYS A O 1
ATOM 641 N N . THR A 1 79 ? -21.911 6.576 24.654 1.00 70.00 79 THR A N 1
ATOM 642 C CA . THR A 1 79 ? -23.021 7.535 24.567 1.00 70.00 79 THR A CA 1
ATOM 643 C C . THR A 1 79 ? -22.940 8.614 25.626 1.00 70.00 79 THR A C 1
ATOM 645 O O . THR A 1 79 ? -23.344 9.743 25.359 1.00 70.00 79 THR A O 1
ATOM 648 N N . ARG A 1 80 ? -22.454 8.276 26.824 1.00 72.38 80 ARG A N 1
ATOM 649 C CA . ARG A 1 80 ? -22.319 9.206 27.948 1.00 72.38 80 ARG A CA 1
ATOM 650 C C . ARG A 1 80 ? -21.121 8.833 28.811 1.00 72.38 80 ARG A C 1
ATOM 652 O O . ARG A 1 80 ? -20.769 7.662 28.935 1.00 72.38 80 ARG A O 1
ATOM 659 N N . GLU A 1 81 ? -20.538 9.844 29.432 1.00 75.25 81 GLU A N 1
ATOM 660 C CA . GLU A 1 81 ? -19.578 9.721 30.524 1.00 75.25 81 GLU A CA 1
ATOM 661 C C . GLU A 1 81 ? -20.060 10.647 31.634 1.00 75.25 81 GLU A C 1
ATOM 663 O O . GLU A 1 81 ? -20.389 11.801 31.360 1.00 75.25 81 GLU A O 1
ATOM 668 N N . TYR A 1 82 ? -20.150 10.150 32.864 1.00 75.75 82 TYR A N 1
ATOM 669 C CA . TYR A 1 82 ? -20.373 11.013 34.019 1.00 75.75 82 TYR A CA 1
ATOM 670 C C . TYR A 1 82 ? -19.583 10.514 35.221 1.00 75.75 82 TYR A C 1
ATOM 672 O O . TYR A 1 82 ? -19.255 9.332 35.323 1.00 75.75 82 TYR A O 1
ATOM 680 N N . VAL A 1 83 ? -19.277 11.432 36.130 1.00 70.38 83 VAL A N 1
ATOM 681 C CA . VAL A 1 83 ? -18.597 11.139 37.389 1.00 70.38 83 VAL A CA 1
ATOM 682 C C . VAL A 1 83 ? -19.662 10.935 38.458 1.00 70.38 83 VAL A C 1
ATOM 684 O O . VAL A 1 83 ? -20.528 11.793 38.638 1.00 70.38 83 VAL A O 1
ATOM 687 N N . ASP A 1 84 ? -19.670 9.771 39.105 1.00 79.06 84 ASP A N 1
ATOM 688 C CA . ASP A 1 84 ? -20.625 9.502 40.175 1.00 79.06 84 ASP A CA 1
ATOM 689 C C . ASP A 1 84 ? -20.311 10.309 41.446 1.00 79.06 84 ASP A C 1
ATOM 691 O O . ASP A 1 84 ? -19.305 11.009 41.552 1.00 79.06 84 ASP A O 1
ATOM 695 N N . LYS A 1 85 ? -21.204 10.204 42.432 1.00 68.62 85 LYS A N 1
ATOM 696 C CA . LYS A 1 85 ? -21.125 10.921 43.715 1.00 68.62 85 LYS A CA 1
ATOM 697 C C . LYS A 1 85 ? -19.833 10.625 44.496 1.00 68.62 85 LYS A C 1
ATOM 699 O O . LYS A 1 85 ? -19.492 11.382 45.395 1.00 68.62 85 LYS A O 1
ATOM 704 N N . ASN A 1 86 ? -19.140 9.539 44.146 1.00 77.56 86 ASN A N 1
ATOM 705 C CA . ASN A 1 86 ? -17.923 9.056 44.787 1.00 77.56 86 ASN A CA 1
ATOM 706 C C . ASN A 1 86 ? -16.671 9.343 43.935 1.00 77.56 86 ASN A C 1
ATOM 708 O O . ASN A 1 86 ? -15.597 8.837 44.246 1.00 77.56 86 ASN A O 1
ATOM 712 N N . GLY A 1 87 ? -16.792 10.118 42.851 1.00 67.69 87 GLY A N 1
ATOM 713 C CA . GLY A 1 87 ? -15.670 10.469 41.980 1.00 67.69 87 GLY A CA 1
ATOM 714 C C . GLY A 1 87 ? -15.336 9.432 40.901 1.00 67.69 87 GLY A C 1
ATOM 715 O O . GLY A 1 87 ? -14.363 9.621 40.172 1.00 67.69 87 GLY A O 1
ATOM 716 N N . ASN A 1 88 ? -16.121 8.359 40.734 1.00 71.06 88 ASN A N 1
ATOM 717 C CA . ASN A 1 88 ? -15.823 7.341 39.722 1.00 71.06 88 ASN A CA 1
ATOM 718 C C . ASN A 1 88 ? -16.377 7.737 38.351 1.00 71.06 88 ASN A C 1
ATOM 720 O O . ASN A 1 88 ? -17.574 8.000 38.206 1.00 71.06 88 ASN A O 1
ATOM 724 N N . LYS A 1 89 ? -15.534 7.686 37.313 1.00 72.38 89 LYS A N 1
ATOM 725 C CA . LYS A 1 89 ? -15.977 7.801 35.917 1.00 72.38 89 LYS A CA 1
ATOM 726 C C . LYS A 1 89 ? -16.798 6.571 35.524 1.00 72.38 89 LYS A C 1
ATOM 728 O O . LYS A 1 89 ? -16.297 5.449 35.498 1.00 72.38 89 LYS A O 1
ATOM 733 N N . LYS A 1 90 ? -18.069 6.793 35.199 1.00 73.69 90 LYS A N 1
ATOM 734 C CA . LYS A 1 90 ? -18.991 5.799 34.649 1.00 73.69 90 LYS A CA 1
ATOM 735 C C . LYS A 1 90 ? -19.174 6.080 33.163 1.00 73.69 90 LYS A C 1
ATOM 737 O O . LYS A 1 90 ? -19.655 7.145 32.773 1.00 73.69 90 LYS A O 1
ATOM 742 N N . GLU A 1 91 ? -18.816 5.108 32.335 1.00 78.69 91 GLU A N 1
ATOM 743 C CA . GLU A 1 91 ? -19.022 5.161 30.891 1.00 78.69 91 GLU A CA 1
ATOM 744 C C . GLU A 1 91 ? -20.240 4.327 30.498 1.00 78.69 91 GLU A C 1
ATOM 746 O O . GLU A 1 91 ? -20.392 3.181 30.921 1.00 78.69 91 GLU A O 1
ATOM 751 N N . TYR A 1 92 ? -21.102 4.900 29.664 1.00 72.00 92 TYR A N 1
ATOM 752 C CA . TYR A 1 92 ? -22.270 4.223 29.119 1.00 72.00 92 TYR A CA 1
ATOM 753 C C . TYR A 1 92 ? -22.079 4.007 27.630 1.00 72.00 92 TYR A C 1
ATOM 755 O O . TYR A 1 92 ? -21.641 4.901 26.902 1.00 72.00 92 TYR A O 1
ATOM 763 N N . PHE A 1 93 ? -22.456 2.817 27.179 1.00 72.12 93 PHE A N 1
ATOM 764 C CA . PHE A 1 93 ? -22.351 2.404 25.791 1.00 72.12 93 PHE A CA 1
ATOM 765 C C . PHE A 1 93 ? -23.727 1.994 25.278 1.00 72.12 93 PHE A C 1
ATOM 767 O O . PHE A 1 93 ? -24.490 1.347 25.993 1.00 72.12 93 PHE A O 1
ATOM 774 N N . SER A 1 94 ? -24.039 2.338 24.031 1.00 71.50 94 SER A N 1
ATOM 775 C CA . SER A 1 94 ? -25.157 1.740 23.302 1.00 71.50 94 SER A CA 1
ATOM 776 C C . SER A 1 94 ? -24.641 0.802 22.221 1.00 71.50 94 SER A C 1
ATOM 778 O O . SER A 1 94 ? -23.584 1.028 21.627 1.00 71.50 94 SER A O 1
ATOM 780 N N . ASN A 1 95 ? -25.400 -0.261 21.960 1.00 80.94 95 ASN A N 1
ATOM 781 C CA . ASN A 1 95 ? -25.177 -1.100 20.793 1.00 80.94 95 ASN A CA 1
ATOM 782 C C . ASN A 1 95 ? -25.821 -0.410 19.586 1.00 80.94 95 ASN A C 1
ATOM 784 O O . ASN A 1 95 ? -27.017 -0.121 19.591 1.00 80.94 95 ASN A O 1
ATOM 788 N N . LYS A 1 96 ? -25.022 -0.145 18.557 1.00 83.00 96 LYS A N 1
ATOM 789 C CA . LYS A 1 96 ? -25.482 0.260 17.231 1.00 83.00 96 LYS A CA 1
ATOM 790 C C . LYS A 1 96 ? -25.217 -0.868 16.246 1.00 83.00 96 LYS A C 1
ATOM 792 O O . LYS A 1 96 ? -24.370 -1.727 16.481 1.00 83.00 96 LYS A O 1
ATOM 797 N N . SER A 1 97 ? -25.922 -0.849 15.128 1.00 86.06 97 SER A N 1
ATOM 798 C CA . SER A 1 97 ? -25.701 -1.801 14.048 1.00 86.06 97 SER A CA 1
ATOM 799 C C . SER A 1 97 ? -25.985 -1.174 12.695 1.00 86.06 97 SER A C 1
ATOM 801 O O . SER A 1 97 ? -26.739 -0.204 12.612 1.00 86.06 97 SER A O 1
ATOM 803 N N . PHE A 1 98 ? -25.427 -1.759 11.644 1.00 91.00 98 PHE A N 1
ATOM 804 C CA . PHE A 1 98 ? -25.861 -1.525 10.272 1.00 91.00 98 PHE A CA 1
ATOM 805 C C . PHE A 1 98 ? -25.930 -2.859 9.519 1.00 91.00 98 PHE A C 1
ATOM 807 O O . PHE A 1 98 ? -25.303 -3.843 9.911 1.00 91.00 98 PHE A O 1
ATOM 814 N N . GLU A 1 99 ? -26.693 -2.866 8.435 1.00 92.31 99 GLU A N 1
ATOM 815 C CA . GLU A 1 99 ? -26.812 -3.972 7.486 1.00 92.31 99 GLU A CA 1
ATOM 816 C C . GLU A 1 99 ? -26.685 -3.426 6.061 1.00 92.31 99 GLU A C 1
ATOM 818 O O . GLU A 1 99 ? -26.975 -2.246 5.815 1.00 92.31 99 GLU A O 1
ATOM 823 N N . LEU A 1 100 ? -26.223 -4.272 5.145 1.00 93.94 100 LEU A N 1
ATOM 824 C CA . LEU A 1 100 ? -26.045 -3.944 3.728 1.00 93.94 100 LEU A CA 1
ATOM 825 C C . LEU A 1 100 ? -27.029 -4.706 2.825 1.00 93.94 100 LEU A C 1
ATOM 827 O O . LEU A 1 100 ? -27.042 -4.477 1.624 1.00 93.94 100 LEU A O 1
ATOM 831 N N . SER A 1 101 ? -27.875 -5.571 3.388 1.00 93.19 101 SER A N 1
ATOM 832 C CA . SER A 1 101 ? -28.918 -6.307 2.663 1.00 93.19 101 SER A CA 1
ATOM 833 C C . SER A 1 101 ? -30.026 -5.401 2.122 1.00 93.19 101 SER A C 1
ATOM 835 O O . SER A 1 101 ? -30.617 -5.707 1.094 1.00 93.19 101 SER A O 1
ATOM 837 N N . SER A 1 102 ? -30.276 -4.260 2.766 1.00 91.19 102 SER A N 1
ATOM 838 C CA . SER A 1 102 ? -31.271 -3.257 2.370 1.00 91.19 102 SER A CA 1
ATOM 839 C C . SER A 1 102 ? -30.611 -1.960 1.892 1.00 91.19 102 SER A C 1
ATOM 841 O O . SER A 1 102 ? -29.537 -1.594 2.385 1.00 91.19 102 SER A O 1
ATOM 843 N N . ASP A 1 103 ? -31.256 -1.224 0.981 1.00 91.75 103 ASP A N 1
ATOM 844 C CA . ASP A 1 103 ? -30.870 0.143 0.587 1.00 91.75 103 ASP A CA 1
ATOM 845 C C . ASP A 1 103 ? -29.385 0.271 0.174 1.00 91.75 103 ASP A C 1
ATOM 847 O O . ASP A 1 103 ? -28.666 1.192 0.588 1.00 91.75 103 ASP A O 1
ATOM 851 N N . THR A 1 104 ? -28.885 -0.739 -0.551 1.00 93.62 104 THR A N 1
ATOM 852 C CA . THR A 1 104 ? -27.477 -0.868 -0.953 1.00 93.62 104 THR A CA 1
ATOM 853 C C . THR A 1 104 ? -27.358 -1.456 -2.359 1.00 93.62 104 THR A C 1
ATOM 855 O O . THR A 1 104 ? -27.988 -2.455 -2.691 1.00 93.62 104 THR A O 1
ATOM 858 N N . LEU A 1 105 ? -26.495 -0.859 -3.175 1.00 94.81 105 LEU A N 1
ATOM 859 C CA . LEU A 1 105 ? -25.978 -1.438 -4.406 1.00 94.81 105 LEU A CA 1
ATOM 860 C C . LEU A 1 105 ? -24.544 -1.896 -4.146 1.00 94.81 105 LEU A C 1
ATOM 862 O O . LEU A 1 105 ? -23.679 -1.095 -3.792 1.00 94.81 105 LEU A O 1
ATOM 866 N N . ALA A 1 106 ? -24.287 -3.179 -4.330 1.00 95.38 106 ALA A N 1
ATOM 867 C CA . ALA A 1 106 ? -22.990 -3.789 -4.142 1.00 95.38 106 ALA A CA 1
ATOM 868 C C . ALA A 1 106 ? -22.585 -4.578 -5.381 1.00 95.38 106 ALA A C 1
ATOM 870 O O . ALA A 1 106 ? -23.407 -5.272 -5.975 1.00 95.38 106 ALA A O 1
ATOM 871 N N . ALA A 1 107 ? -21.317 -4.490 -5.763 1.00 94.88 107 ALA A N 1
ATOM 872 C CA . ALA A 1 107 ? -20.808 -5.219 -6.910 1.00 94.88 107 ALA A CA 1
ATOM 873 C C . ALA A 1 107 ? -19.397 -5.744 -6.675 1.00 94.88 107 ALA A C 1
ATOM 875 O O . ALA A 1 107 ? -18.567 -5.089 -6.038 1.00 94.88 107 ALA A O 1
ATOM 876 N N . TYR A 1 108 ? -19.133 -6.921 -7.231 1.00 94.94 108 TYR A N 1
ATOM 877 C CA . TYR A 1 108 ? -17.804 -7.489 -7.392 1.00 94.94 108 TYR A CA 1
ATOM 878 C C . TYR A 1 108 ? -17.334 -7.280 -8.827 1.00 94.94 108 TYR A C 1
ATOM 880 O O . TYR A 1 108 ? -18.052 -7.607 -9.768 1.00 94.94 108 TYR A O 1
ATOM 888 N N . HIS A 1 109 ? -16.109 -6.784 -8.984 1.00 90.81 109 HIS A N 1
ATOM 889 C CA . HIS A 1 109 ? -15.462 -6.626 -10.278 1.00 90.81 109 HIS A CA 1
ATOM 890 C C . HIS A 1 109 ? -14.124 -7.359 -10.290 1.00 90.81 109 HIS A C 1
ATOM 892 O O . HIS A 1 109 ? -13.316 -7.256 -9.359 1.00 90.81 109 HIS A O 1
ATOM 898 N N . ASN A 1 110 ? -13.876 -8.047 -11.398 1.00 88.12 110 ASN A N 1
ATOM 899 C CA . ASN A 1 110 ? -12.632 -8.744 -11.704 1.00 88.12 110 ASN A CA 1
ATOM 900 C C . ASN A 1 110 ? -11.986 -8.249 -13.006 1.00 88.12 110 ASN A C 1
ATOM 902 O O . ASN A 1 110 ? -10.912 -8.720 -13.352 1.00 88.12 110 ASN A O 1
ATOM 906 N N . ARG A 1 111 ? -12.603 -7.302 -13.719 1.00 82.00 111 ARG A N 1
ATOM 907 C CA . ARG A 1 111 ? -12.128 -6.784 -15.007 1.00 82.00 111 ARG A CA 1
ATOM 908 C C . ARG A 1 111 ? -12.220 -5.262 -15.063 1.00 82.00 111 ARG A C 1
ATOM 910 O O . ARG A 1 111 ? -12.941 -4.638 -14.281 1.00 82.00 111 ARG A O 1
ATOM 917 N N . ALA A 1 112 ? -11.426 -4.654 -15.938 1.00 71.75 112 ALA A N 1
ATOM 918 C CA . ALA A 1 112 ? -11.447 -3.213 -16.156 1.00 71.75 112 ALA A CA 1
ATOM 919 C C . ALA A 1 112 ? -12.612 -2.804 -17.077 1.00 71.75 112 ALA A C 1
ATOM 921 O O . ALA A 1 112 ? -13.035 -3.579 -17.924 1.00 71.75 112 ALA A O 1
ATOM 922 N N . PHE A 1 113 ? -13.055 -1.547 -16.974 1.00 60.47 113 PHE A N 1
ATOM 923 C CA . PHE A 1 113 ? -14.173 -0.967 -17.744 1.00 60.47 113 PHE A CA 1
ATOM 924 C C . PHE A 1 113 ? -14.052 -1.089 -19.280 1.00 60.47 113 PHE A C 1
ATOM 926 O O . PHE A 1 113 ? -15.026 -0.949 -19.988 1.00 60.47 113 PHE A O 1
ATOM 933 N N . ASN A 1 114 ? -12.863 -1.319 -19.836 1.00 63.06 114 ASN A N 1
ATOM 934 C CA . ASN A 1 114 ? -12.683 -1.464 -21.289 1.00 63.06 114 ASN A CA 1
ATOM 935 C C . ASN A 1 114 ? -12.073 -2.823 -21.651 1.00 63.06 114 ASN A C 1
ATOM 937 O O . ASN A 1 114 ? -11.322 -2.912 -22.623 1.00 63.06 114 ASN A O 1
ATOM 941 N N . SER A 1 115 ? -12.306 -3.847 -20.827 1.00 62.31 115 SER A N 1
ATOM 942 C CA . SER A 1 115 ? -11.729 -5.168 -21.040 1.00 62.31 115 SER A CA 1
ATOM 943 C C . SER A 1 115 ? -12.757 -6.276 -20.888 1.00 62.31 115 SER A C 1
ATOM 945 O O . SER A 1 115 ? -13.412 -6.407 -19.854 1.00 62.31 115 SER A O 1
ATOM 947 N N . ASP A 1 116 ? -12.812 -7.124 -21.910 1.00 61.19 116 ASP A N 1
ATOM 948 C CA . ASP A 1 116 ? -13.556 -8.382 -21.890 1.00 61.19 116 ASP A CA 1
ATOM 949 C C . ASP A 1 116 ? -12.750 -9.515 -21.227 1.00 61.19 116 ASP A C 1
ATOM 951 O O . ASP A 1 116 ? -13.229 -10.644 -21.122 1.00 61.19 116 ASP A O 1
ATOM 955 N N . ILE A 1 117 ? -11.524 -9.231 -20.770 1.00 66.69 117 ILE A N 1
ATOM 956 C CA . ILE A 1 117 ? -10.607 -10.211 -20.191 1.00 66.69 117 ILE A CA 1
ATOM 957 C C . ILE A 1 117 ? -10.677 -10.151 -18.659 1.00 66.69 117 ILE A C 1
ATOM 959 O O . ILE A 1 117 ? -10.326 -9.153 -18.025 1.00 66.69 117 ILE A O 1
ATOM 963 N N . ASP A 1 118 ? -11.074 -11.267 -18.048 1.00 68.31 118 ASP A N 1
ATOM 964 C CA . ASP A 1 118 ? -11.047 -11.431 -16.594 1.00 68.31 118 ASP A CA 1
ATOM 965 C C . ASP A 1 118 ? -9.629 -11.273 -16.038 1.00 68.31 118 ASP A C 1
ATOM 967 O O . ASP A 1 118 ? -8.690 -11.936 -16.505 1.00 68.31 118 ASP A O 1
ATOM 971 N N . PHE A 1 119 ? -9.522 -10.484 -14.968 1.00 71.50 119 PHE A N 1
ATOM 972 C CA . PHE A 1 119 ? -8.292 -10.098 -14.273 1.00 71.50 119 PHE A CA 1
ATOM 973 C C . PHE A 1 119 ? -7.351 -9.219 -15.106 1.00 71.50 119 PHE A C 1
ATOM 975 O O . PHE A 1 119 ? -6.159 -9.130 -14.803 1.00 71.50 119 PHE A O 1
ATOM 982 N N . ASP A 1 120 ? -7.879 -8.520 -16.119 1.00 68.69 120 ASP A N 1
ATOM 983 C CA . ASP A 1 120 ? -7.082 -7.587 -16.911 1.00 68.69 120 ASP A CA 1
ATOM 984 C C . ASP A 1 120 ? -6.744 -6.317 -16.143 1.00 68.69 120 ASP A C 1
ATOM 986 O O . ASP A 1 120 ? -7.580 -5.439 -15.906 1.00 68.69 120 ASP A O 1
ATOM 990 N N . ASN A 1 121 ? -5.466 -6.224 -15.770 1.00 65.69 121 ASN A N 1
ATOM 991 C CA . ASN A 1 121 ? -4.840 -5.033 -15.214 1.00 65.69 121 ASN A CA 1
ATOM 992 C C . ASN A 1 121 ? -5.531 -4.458 -13.964 1.00 65.69 121 ASN A C 1
ATOM 994 O O . ASN A 1 121 ? -5.257 -3.309 -13.592 1.00 65.69 121 ASN A O 1
ATOM 998 N N . ILE A 1 122 ? -6.357 -5.241 -13.271 1.00 76.00 122 ILE A N 1
ATOM 999 C CA . ILE A 1 122 ? -7.107 -4.808 -12.096 1.00 76.00 122 ILE A CA 1
ATOM 1000 C C . ILE A 1 122 ? -7.067 -5.868 -11.000 1.00 76.00 122 ILE A C 1
ATOM 1002 O O . ILE A 1 122 ? -7.130 -7.064 -11.265 1.00 76.00 122 ILE A O 1
ATOM 1006 N N . GLU A 1 123 ? -6.951 -5.417 -9.753 1.00 87.25 123 GLU A N 1
ATOM 1007 C CA . GLU A 1 123 ? -7.125 -6.306 -8.607 1.00 87.25 123 GLU A CA 1
ATOM 1008 C C . GLU A 1 123 ? -8.624 -6.566 -8.382 1.00 87.25 123 GLU A C 1
ATOM 1010 O O . GLU A 1 123 ? -9.431 -5.638 -8.550 1.00 87.25 123 GLU A O 1
ATOM 1015 N N . PRO A 1 124 ? -9.019 -7.786 -7.981 1.00 91.31 124 PRO A N 1
ATOM 1016 C CA . PRO A 1 124 ? -10.402 -8.091 -7.647 1.00 91.31 124 PRO A CA 1
ATOM 1017 C C . PRO A 1 124 ? -10.881 -7.183 -6.508 1.00 91.31 124 PRO A C 1
ATOM 1019 O O . PRO A 1 124 ? -10.199 -6.996 -5.493 1.00 91.31 124 PRO A O 1
ATOM 1022 N N . HIS A 1 125 ? -12.045 -6.562 -6.693 1.00 93.56 125 HIS A N 1
ATOM 1023 C CA . HIS A 1 125 ? -12.502 -5.500 -5.803 1.00 93.56 125 HIS A CA 1
ATOM 1024 C C . HIS A 1 125 ? -14.019 -5.418 -5.684 1.00 93.56 125 HIS A C 1
ATOM 1026 O O . HIS A 1 125 ? -14.757 -5.811 -6.585 1.00 93.56 125 HIS A O 1
ATOM 1032 N N . PHE A 1 126 ? -14.463 -4.859 -4.560 1.00 95.25 126 PHE A N 1
ATOM 1033 C CA . PHE A 1 126 ? -15.862 -4.576 -4.292 1.00 95.25 126 PHE A CA 1
ATOM 1034 C C . PHE A 1 126 ? -16.144 -3.084 -4.378 1.00 95.25 126 PHE A C 1
ATOM 1036 O O . PHE A 1 126 ? -15.339 -2.246 -3.954 1.00 95.25 126 PHE A O 1
ATOM 1043 N N . HIS A 1 127 ? -17.330 -2.777 -4.876 1.00 94.25 127 HIS A N 1
ATOM 1044 C CA . HIS A 1 127 ? -17.963 -1.480 -4.778 1.00 94.25 127 HIS A CA 1
ATOM 1045 C C . HIS A 1 127 ? -19.220 -1.602 -3.919 1.00 94.25 127 HIS A C 1
ATOM 1047 O O . HIS A 1 127 ? -20.000 -2.529 -4.102 1.00 94.25 127 HIS A O 1
ATOM 1053 N N . LEU A 1 128 ? -19.410 -0.668 -2.988 1.00 94.44 128 LEU A N 1
ATOM 1054 C CA . LEU A 1 128 ? -20.594 -0.560 -2.136 1.00 94.44 128 LEU A CA 1
ATOM 1055 C C . LEU A 1 128 ? -21.123 0.870 -2.231 1.00 94.44 128 LEU A C 1
ATOM 1057 O O . LEU A 1 128 ? -20.388 1.821 -1.961 1.00 94.44 128 LEU A O 1
ATOM 1061 N N . LEU A 1 129 ? -22.384 1.026 -2.608 1.00 93.00 129 LEU A N 1
ATOM 1062 C CA . LEU A 1 129 ? -23.091 2.295 -2.684 1.00 93.00 129 LEU A CA 1
ATOM 1063 C C . LEU A 1 129 ? -24.351 2.206 -1.841 1.00 93.00 129 LEU A C 1
ATOM 1065 O O . LEU A 1 129 ? -25.201 1.358 -2.073 1.00 93.00 129 LEU A O 1
ATOM 1069 N N . PHE A 1 130 ? -24.471 3.081 -0.855 1.00 92.81 130 PHE A N 1
ATOM 1070 C CA . PHE A 1 130 ? -25.582 3.037 0.086 1.00 92.81 130 PHE A CA 1
ATOM 1071 C C . PHE A 1 130 ? -25.944 4.434 0.581 1.00 92.81 130 PHE A C 1
ATOM 1073 O O . PHE A 1 130 ? -25.273 5.437 0.299 1.00 92.81 130 PHE A O 1
ATOM 1080 N N . ASN A 1 131 ? -27.036 4.503 1.332 1.00 88.25 131 ASN A N 1
ATOM 1081 C CA . ASN A 1 131 ? -27.466 5.730 1.972 1.00 88.25 131 ASN A CA 1
ATOM 1082 C C . ASN A 1 131 ? -26.479 6.187 3.056 1.00 88.25 131 ASN A C 1
ATOM 1084 O O . ASN A 1 131 ? -26.151 5.449 3.987 1.00 88.25 131 ASN A O 1
ATOM 1088 N N . SER A 1 132 ? -26.038 7.443 2.959 1.00 81.38 132 SER A N 1
ATOM 1089 C CA . SER A 1 132 ? -25.067 8.041 3.890 1.00 81.38 132 SER A CA 1
ATOM 1090 C C . SER A 1 132 ? -25.506 8.075 5.363 1.00 81.38 132 SER A C 1
ATOM 1092 O O . SER A 1 132 ? -24.674 8.310 6.236 1.00 81.38 132 SER A O 1
ATOM 1094 N N . THR A 1 133 ? -26.786 7.829 5.659 1.00 84.00 133 THR A N 1
ATOM 1095 C CA . THR A 1 133 ? -27.303 7.729 7.033 1.00 84.00 133 THR A CA 1
ATOM 1096 C C . THR A 1 133 ? -26.958 6.408 7.725 1.00 84.00 133 THR A C 1
ATOM 1098 O O . THR A 1 133 ? -27.005 6.352 8.959 1.00 84.00 133 THR A O 1
ATOM 1101 N N . LYS A 1 134 ? -26.579 5.353 6.982 1.00 86.88 134 LYS A N 1
ATOM 1102 C CA . LYS A 1 134 ? -26.161 4.074 7.576 1.00 86.88 134 LYS A CA 1
ATOM 1103 C C . LYS A 1 134 ? -24.982 4.301 8.526 1.00 86.88 134 LYS A C 1
ATOM 1105 O O . LYS A 1 134 ? -24.018 4.996 8.213 1.00 86.88 134 LYS A O 1
ATOM 1110 N N . HIS A 1 135 ? -25.043 3.700 9.713 1.00 81.25 135 HIS A N 1
ATOM 1111 C CA . HIS A 1 135 ? -24.065 3.915 10.783 1.00 81.25 135 HIS A CA 1
ATOM 1112 C C . HIS A 1 135 ? -22.738 3.162 10.558 1.00 81.25 135 HIS A C 1
ATOM 1114 O O . HIS A 1 135 ? -22.294 2.394 11.405 1.00 81.25 135 HIS A O 1
ATOM 1120 N N . THR A 1 136 ? -22.058 3.411 9.440 1.00 82.81 136 THR A N 1
ATOM 1121 C CA . THR A 1 136 ? -20.787 2.760 9.069 1.00 82.81 136 THR A CA 1
ATOM 1122 C C . THR A 1 136 ? -19.559 3.324 9.798 1.00 82.81 136 THR A C 1
ATOM 1124 O O . THR A 1 136 ? -18.433 2.877 9.567 1.00 82.81 136 THR A O 1
ATOM 1127 N N . GLY A 1 137 ? -19.758 4.299 10.691 1.00 77.44 137 GLY A N 1
ATOM 1128 C CA . GLY A 1 137 ? -18.704 4.996 11.434 1.00 77.44 137 GLY A CA 1
ATOM 1129 C C . GLY A 1 137 ? -17.994 6.083 10.623 1.00 77.44 137 GLY A C 1
ATOM 1130 O O . GLY A 1 137 ? -18.067 6.114 9.392 1.00 77.44 137 GLY A O 1
ATOM 1131 N N . LEU A 1 138 ? -17.282 6.974 11.323 1.00 70.00 138 LEU A N 1
ATOM 1132 C CA . LEU A 1 138 ? -16.477 8.027 10.697 1.00 70.00 138 LEU A CA 1
ATOM 1133 C C . LEU A 1 138 ? -15.449 7.400 9.746 1.00 70.00 138 LEU A C 1
ATOM 1135 O O . LEU A 1 138 ? -14.784 6.427 10.106 1.00 70.00 138 LEU A O 1
ATOM 1139 N N . ASN A 1 139 ? -15.330 7.935 8.527 1.00 74.88 139 ASN A N 1
ATOM 1140 C CA . ASN A 1 139 ? -14.440 7.409 7.482 1.00 74.88 139 ASN A CA 1
ATOM 1141 C C . ASN A 1 139 ? -14.608 5.898 7.225 1.00 74.88 139 ASN A C 1
ATOM 1143 O O . ASN A 1 139 ? -13.630 5.201 6.913 1.00 74.88 139 ASN A O 1
ATOM 1147 N N . TYR A 1 140 ? -15.840 5.397 7.377 1.00 86.50 140 TYR A N 1
ATOM 1148 C CA . TYR A 1 140 ? -16.210 3.994 7.194 1.00 86.50 140 TYR A CA 1
ATOM 1149 C C . TYR A 1 140 ? -15.518 3.031 8.172 1.00 86.50 140 TYR A C 1
ATOM 1151 O O . TYR A 1 140 ? -15.285 1.876 7.833 1.00 86.50 140 TYR A O 1
ATOM 1159 N N . TYR A 1 141 ? -15.150 3.482 9.377 1.00 81.69 141 TYR A N 1
ATOM 1160 C CA . TYR A 1 141 ? -14.417 2.662 10.352 1.00 81.69 141 TYR A CA 1
ATOM 1161 C C . TYR A 1 141 ? -15.091 1.315 10.671 1.00 81.69 141 TYR A C 1
ATOM 1163 O O . TYR A 1 141 ? -14.428 0.279 10.672 1.00 81.69 141 TYR A O 1
ATOM 1171 N N . HIS A 1 142 ? -16.403 1.308 10.919 1.00 84.50 142 HIS A N 1
ATOM 1172 C CA . HIS A 1 142 ? -17.129 0.079 11.246 1.00 84.50 142 HIS A CA 1
ATOM 1173 C C . HIS A 1 142 ? -17.384 -0.788 10.010 1.00 84.50 142 HIS A C 1
ATOM 1175 O O . HIS A 1 142 ? -17.339 -2.007 10.122 1.00 84.50 142 HIS A O 1
ATOM 1181 N N . LEU A 1 143 ? -17.568 -0.177 8.834 1.00 90.25 143 LEU A N 1
ATOM 1182 C CA . LEU A 1 143 ? -17.619 -0.912 7.567 1.00 90.25 143 LEU A CA 1
ATOM 1183 C C . LEU A 1 143 ? -16.291 -1.616 7.275 1.00 90.25 143 LEU A C 1
ATOM 1185 O O . LEU A 1 143 ? -16.293 -2.792 6.946 1.00 90.25 143 LEU A O 1
ATOM 1189 N N . LYS A 1 144 ? -15.157 -0.936 7.466 1.00 91.25 144 LYS A N 1
ATOM 1190 C CA . LYS A 1 144 ? -13.829 -1.545 7.321 1.00 91.25 144 LYS A CA 1
ATOM 1191 C C . LYS A 1 144 ? -13.681 -2.757 8.232 1.00 91.25 144 LYS A C 1
ATOM 1193 O O . LYS A 1 144 ? -13.380 -3.819 7.722 1.00 91.25 144 LYS A O 1
ATOM 1198 N N . LYS A 1 145 ? -14.017 -2.638 9.524 1.00 86.19 145 LYS A N 1
ATOM 1199 C CA . LYS A 1 145 ? -13.998 -3.777 10.462 1.00 86.19 145 LYS A CA 1
ATOM 1200 C C . LYS A 1 145 ? -14.905 -4.933 10.045 1.00 86.19 145 LYS A C 1
ATOM 1202 O O . LYS A 1 145 ? -14.514 -6.086 10.184 1.00 86.19 145 LYS A O 1
ATOM 1207 N N . HIS A 1 146 ? -16.107 -4.632 9.555 1.00 92.69 146 HIS A N 1
ATOM 1208 C CA . HIS A 1 146 ? -17.025 -5.645 9.031 1.00 92.69 146 HIS A CA 1
ATOM 1209 C C . HIS A 1 146 ? -16.384 -6.440 7.891 1.00 92.69 146 HIS A C 1
ATOM 1211 O O . HIS A 1 146 ? -16.306 -7.665 7.942 1.00 92.69 146 HIS A O 1
ATOM 1217 N N . LEU A 1 147 ? -15.835 -5.720 6.914 1.00 94.19 147 LEU A N 1
ATOM 1218 C CA . LEU A 1 147 ? -15.103 -6.290 5.790 1.00 94.19 147 LEU A CA 1
ATOM 1219 C C . LEU A 1 147 ? -13.893 -7.119 6.267 1.00 94.19 147 LEU A C 1
ATOM 1221 O O . LEU A 1 147 ? -13.728 -8.250 5.816 1.00 94.19 147 LEU A O 1
ATOM 1225 N N . SER A 1 148 ? -13.094 -6.616 7.219 1.00 91.00 148 SER A N 1
ATOM 1226 C CA . SER A 1 148 ? -11.955 -7.349 7.798 1.00 91.00 148 SER A CA 1
ATOM 1227 C C . SER A 1 148 ? -12.379 -8.671 8.437 1.00 91.00 148 SER A C 1
ATOM 1229 O O . SER A 1 148 ? -11.724 -9.690 8.234 1.00 91.00 148 SER A O 1
ATOM 1231 N N . ASN A 1 149 ? -13.473 -8.659 9.206 1.00 89.25 149 ASN A N 1
ATOM 1232 C CA . ASN A 1 149 ? -13.976 -9.832 9.921 1.00 89.25 149 ASN A CA 1
ATOM 1233 C C . ASN A 1 149 ? -14.459 -10.935 8.977 1.00 89.25 149 ASN A C 1
ATOM 1235 O O . ASN A 1 149 ? -14.428 -12.106 9.341 1.00 89.25 149 ASN A O 1
ATOM 1239 N N . ILE A 1 150 ? -14.950 -10.570 7.793 1.00 93.12 150 ILE A N 1
ATOM 1240 C CA . ILE A 1 150 ? -15.361 -11.546 6.783 1.00 93.12 150 ILE A CA 1
ATOM 1241 C C . ILE A 1 150 ? -14.137 -12.058 6.033 1.00 93.12 150 ILE A C 1
ATOM 1243 O O . ILE A 1 150 ? -13.966 -13.266 5.919 1.00 93.12 150 ILE A O 1
ATOM 1247 N N . ALA A 1 151 ? -13.244 -11.167 5.594 1.00 92.94 151 ALA A N 1
ATOM 1248 C CA . ALA A 1 151 ? -12.023 -11.553 4.888 1.00 92.94 151 ALA A CA 1
ATOM 1249 C C . ALA A 1 151 ? -11.130 -12.500 5.709 1.00 92.94 151 ALA A C 1
ATOM 1251 O O . ALA A 1 151 ? -10.566 -13.446 5.157 1.00 92.94 151 ALA A O 1
ATOM 1252 N N . SER A 1 152 ? -11.059 -12.312 7.031 1.00 89.94 152 SER A N 1
ATOM 1253 C CA . SER A 1 152 ? -10.248 -13.158 7.913 1.00 89.94 152 SER A CA 1
ATOM 1254 C C . SER A 1 152 ? -10.697 -14.621 7.947 1.00 89.94 152 SER A C 1
ATOM 1256 O O . SER A 1 152 ? -9.848 -15.494 8.109 1.00 89.94 152 SER A O 1
ATOM 1258 N N . LYS A 1 153 ? -11.983 -14.920 7.706 1.00 92.38 153 LYS A N 1
ATOM 1259 C CA . LYS A 1 153 ? -12.487 -16.304 7.578 1.00 92.38 153 LYS A CA 1
ATOM 1260 C C . LYS A 1 153 ? -11.844 -17.057 6.411 1.00 92.38 153 LYS A C 1
ATOM 1262 O O . LYS A 1 153 ? -11.781 -18.281 6.424 1.00 92.38 153 LYS A O 1
ATOM 1267 N N . TYR A 1 154 ? -11.353 -16.312 5.423 1.00 92.06 154 TYR A N 1
ATOM 1268 C CA . TYR A 1 154 ? -10.711 -16.817 4.215 1.00 92.06 154 TYR A CA 1
ATOM 1269 C C . TYR A 1 154 ? -9.183 -16.654 4.243 1.00 92.06 154 TYR A C 1
ATOM 1271 O O . TYR A 1 154 ? -8.533 -16.873 3.224 1.00 92.06 154 TYR A O 1
ATOM 1279 N N . ASN A 1 155 ? -8.598 -16.264 5.386 1.00 89.19 155 ASN A N 1
ATOM 1280 C CA . ASN A 1 155 ? -7.185 -15.875 5.516 1.00 89.19 155 ASN A CA 1
ATOM 1281 C C . ASN A 1 155 ? -6.777 -14.733 4.562 1.00 89.19 155 ASN A C 1
ATOM 1283 O O . ASN A 1 155 ? -5.639 -14.661 4.089 1.00 89.19 155 ASN A O 1
ATOM 1287 N N . LEU A 1 156 ? -7.722 -13.832 4.277 1.00 91.94 156 LEU A N 1
ATOM 1288 C CA . LEU A 1 156 ? -7.538 -12.683 3.401 1.00 91.94 156 LEU A CA 1
ATOM 1289 C C . LEU A 1 156 ? -7.597 -11.368 4.181 1.00 91.94 156 LEU A C 1
ATOM 1291 O O . LEU A 1 156 ? -8.215 -11.249 5.240 1.00 91.94 156 LEU A O 1
ATOM 1295 N N . VAL A 1 157 ? -6.967 -10.351 3.608 1.00 90.06 157 VAL A N 1
ATOM 1296 C CA . VAL A 1 157 ? -6.872 -8.995 4.140 1.00 90.06 157 VAL A CA 1
ATOM 1297 C C . VAL A 1 157 ? -7.097 -8.021 2.996 1.00 90.06 157 VAL A C 1
ATOM 1299 O O . VAL A 1 157 ? -6.460 -8.118 1.944 1.00 90.06 157 VAL A O 1
ATOM 1302 N N . PHE A 1 158 ? -7.996 -7.062 3.204 1.00 89.94 158 PHE A N 1
ATOM 1303 C CA . PHE A 1 158 ? -8.195 -5.973 2.258 1.00 89.94 158 PHE A CA 1
ATOM 1304 C C . PHE A 1 158 ? -7.041 -4.971 2.308 1.00 89.94 158 PHE A C 1
ATOM 1306 O O . PHE A 1 158 ? -6.502 -4.675 3.373 1.00 89.94 158 PHE A O 1
ATOM 1313 N N . HIS A 1 159 ? -6.763 -4.317 1.179 1.00 83.94 159 HIS A N 1
ATOM 1314 C CA . HIS A 1 159 ? -5.672 -3.341 1.075 1.00 83.94 159 HIS A CA 1
ATOM 1315 C C . HIS A 1 159 ? -5.732 -2.183 2.097 1.00 83.94 159 HIS A C 1
ATOM 1317 O O . HIS A 1 159 ? -4.716 -1.573 2.430 1.00 83.94 159 HIS A O 1
ATOM 1323 N N . PHE A 1 160 ? -6.917 -1.844 2.616 1.00 81.94 160 PHE A N 1
ATOM 1324 C CA . PHE A 1 160 ? -7.064 -0.785 3.624 1.00 81.94 160 PHE A CA 1
ATOM 1325 C C . PHE A 1 160 ? -6.648 -1.216 5.047 1.00 81.94 160 PHE A C 1
ATOM 1327 O O . PHE A 1 160 ? -6.355 -0.347 5.880 1.00 81.94 160 PHE A O 1
ATOM 1334 N N . ASP A 1 161 ? -6.615 -2.522 5.316 1.00 60.56 161 ASP A N 1
ATOM 1335 C CA . ASP A 1 161 ? -6.269 -3.124 6.612 1.00 60.56 161 ASP A CA 1
ATOM 1336 C C . ASP A 1 161 ? -4.820 -3.575 6.710 1.00 60.56 161 ASP A C 1
ATOM 1338 O O . ASP A 1 161 ? -4.368 -3.927 7.796 1.00 60.56 161 ASP A O 1
ATOM 1342 N N . GLU A 1 162 ? -4.090 -3.543 5.603 1.00 57.44 162 GLU A N 1
ATOM 1343 C CA . GLU A 1 162 ? -2.672 -3.871 5.586 1.00 57.44 162 GLU A CA 1
ATOM 1344 C C . GLU A 1 162 ? -1.881 -2.907 6.478 1.00 57.44 162 GLU A C 1
ATOM 1346 O O . GLU A 1 162 ? -2.190 -1.705 6.585 1.00 57.44 162 GLU A O 1
ATOM 1351 N N . GLU A 1 163 ? -0.855 -3.449 7.134 1.00 46.09 163 GLU A N 1
ATOM 1352 C CA . GLU A 1 163 ? 0.183 -2.676 7.806 1.00 46.09 163 GLU A CA 1
ATOM 1353 C C . GLU A 1 163 ? 0.925 -1.844 6.763 1.00 46.09 163 GLU A C 1
ATOM 1355 O O . GLU A 1 163 ? 1.929 -2.243 6.191 1.00 46.09 163 GLU A O 1
ATOM 1360 N N . LYS A 1 164 ? 0.410 -0.649 6.488 1.00 50.25 164 LYS A N 1
ATOM 1361 C CA . LYS A 1 164 ? 1.280 0.430 6.048 1.00 50.25 164 LYS A CA 1
ATOM 1362 C C . LYS A 1 164 ? 1.914 0.944 7.317 1.00 50.25 164 LYS A C 1
ATOM 1364 O O . LYS A 1 164 ? 1.182 1.478 8.157 1.00 50.25 164 LYS A O 1
ATOM 1369 N N . ASP A 1 165 ? 3.219 0.757 7.451 1.00 39.41 165 ASP A N 1
ATOM 1370 C CA . ASP A 1 165 ? 4.026 1.519 8.388 1.00 39.41 165 ASP A CA 1
ATOM 1371 C C . ASP A 1 165 ? 3.762 2.990 8.052 1.00 39.41 165 ASP A C 1
ATOM 1373 O O . ASP A 1 165 ? 4.252 3.538 7.065 1.00 39.41 165 ASP A O 1
ATOM 1377 N N . ARG A 1 166 ? 2.798 3.590 8.756 1.00 37.88 166 ARG A N 1
ATOM 1378 C CA . ARG A 1 166 ? 2.344 4.954 8.504 1.00 37.88 166 ARG A CA 1
ATOM 1379 C C . ARG A 1 166 ? 3.347 5.891 9.161 1.00 37.88 166 ARG A C 1
ATOM 1381 O O . ARG A 1 166 ? 2.991 6.651 10.054 1.00 37.88 166 ARG A O 1
ATOM 1388 N N . SER A 1 167 ? 4.573 5.899 8.651 1.00 34.72 167 SER A N 1
ATOM 1389 C CA . SER A 1 167 ? 5.120 7.197 8.295 1.00 34.72 167 SER A CA 1
ATOM 1390 C C . SER A 1 167 ? 4.254 7.704 7.138 1.00 34.72 167 SER A C 1
ATOM 1392 O O . SER A 1 167 ? 3.770 6.928 6.308 1.00 34.72 167 SER A O 1
ATOM 1394 N N . VAL A 1 168 ? 3.924 8.992 7.125 1.00 40.84 168 VAL A N 1
ATOM 1395 C CA . VAL A 1 168 ? 3.356 9.645 5.939 1.00 40.84 168 VAL A CA 1
ATOM 1396 C C . VAL A 1 168 ? 4.150 9.117 4.750 1.00 40.84 168 VAL A C 1
ATOM 1398 O O . VAL A 1 168 ? 5.366 9.276 4.777 1.00 40.84 168 VAL A O 1
ATOM 1401 N N . ASN A 1 169 ? 3.519 8.406 3.800 1.00 50.47 169 ASN A N 1
ATOM 1402 C CA . ASN A 1 169 ? 4.246 7.813 2.677 1.00 50.47 169 ASN A CA 1
ATOM 1403 C C . ASN A 1 169 ? 5.143 8.930 2.137 1.00 50.47 169 ASN A C 1
ATOM 1405 O O . ASN A 1 169 ? 4.620 9.950 1.687 1.00 50.47 169 ASN A O 1
ATOM 1409 N N . LYS A 1 170 ? 6.470 8.809 2.296 1.00 51.22 170 LYS A N 1
ATOM 1410 C CA . LYS A 1 170 ? 7.425 9.893 1.995 1.00 51.22 170 LYS A CA 1
ATOM 1411 C C . LYS A 1 170 ? 7.240 10.391 0.558 1.00 51.22 170 LYS A C 1
ATOM 1413 O O . LYS A 1 170 ? 7.529 11.537 0.228 1.00 51.22 170 LYS A O 1
ATOM 1418 N N . PHE A 1 171 ? 6.665 9.526 -0.275 1.00 62.31 171 PHE A N 1
ATOM 1419 C CA . PHE A 1 171 ? 6.352 9.735 -1.672 1.00 62.31 171 PHE A CA 1
ATOM 1420 C C . PHE A 1 171 ? 4.866 10.018 -1.939 1.00 62.31 171 PHE A C 1
ATOM 1422 O O . PHE A 1 171 ? 4.462 9.975 -3.091 1.00 62.31 171 PHE A O 1
ATOM 1429 N N . GLN A 1 172 ? 4.024 10.327 -0.947 1.00 66.00 172 GLN A N 1
ATOM 1430 C CA . GLN A 1 172 ? 2.592 10.599 -1.150 1.00 66.00 172 GLN A CA 1
ATOM 1431 C C . GLN A 1 172 ? 2.381 11.785 -2.095 1.00 66.00 172 GLN A C 1
ATOM 1433 O O . GLN A 1 172 ? 1.646 11.668 -3.073 1.00 66.00 172 GLN A O 1
ATOM 1438 N N . GLY A 1 173 ? 3.076 12.901 -1.855 1.00 72.81 173 GLY A N 1
ATOM 1439 C CA . GLY A 1 173 ? 3.009 14.064 -2.744 1.00 72.81 173 GLY A CA 1
ATOM 1440 C C . GLY A 1 173 ? 3.517 13.753 -4.158 1.00 72.81 173 GLY A C 1
ATOM 1441 O O . GLY A 1 173 ? 2.998 14.290 -5.136 1.00 72.81 173 GLY A O 1
ATOM 1442 N N . LEU A 1 174 ? 4.493 12.849 -4.284 1.00 78.38 174 LEU A N 1
ATOM 1443 C CA . LEU A 1 174 ? 4.997 12.378 -5.574 1.00 78.38 174 LEU A CA 1
ATOM 1444 C C . LEU A 1 174 ? 3.982 11.454 -6.272 1.00 78.38 174 LEU A C 1
ATOM 1446 O O . LEU A 1 174 ? 3.691 11.647 -7.449 1.00 78.38 174 LEU A O 1
ATOM 1450 N N . MET A 1 175 ? 3.369 10.524 -5.538 1.00 79.19 175 MET A N 1
ATOM 1451 C CA . MET A 1 175 ? 2.317 9.623 -6.010 1.00 79.19 175 MET A CA 1
ATOM 1452 C C . MET A 1 175 ? 1.101 10.407 -6.507 1.00 79.19 175 MET A C 1
ATOM 1454 O O . MET A 1 175 ? 0.552 10.079 -7.556 1.00 79.19 175 MET A O 1
ATOM 1458 N N . GLU A 1 176 ? 0.689 11.460 -5.797 1.00 76.88 176 GLU A N 1
ATOM 1459 C CA . GLU A 1 176 ? -0.408 12.335 -6.219 1.00 76.88 176 GLU A CA 1
ATOM 1460 C C . GLU A 1 176 ? -0.085 13.054 -7.533 1.00 76.88 176 GLU A C 1
ATOM 1462 O O . GLU A 1 176 ? -0.923 13.076 -8.437 1.00 76.88 176 GLU A O 1
ATOM 1467 N N . LYS A 1 177 ? 1.135 13.590 -7.684 1.00 82.62 177 LYS A N 1
ATOM 1468 C CA . LYS A 1 177 ? 1.592 14.208 -8.940 1.00 82.62 177 LYS A CA 1
ATOM 1469 C C . LYS A 1 177 ? 1.610 13.200 -10.089 1.00 82.62 177 LYS A C 1
ATOM 1471 O O . LYS A 1 177 ? 1.037 13.480 -11.141 1.00 82.62 177 LYS A O 1
ATOM 1476 N N . CYS A 1 178 ? 2.176 12.013 -9.874 1.00 84.88 178 CYS A N 1
ATOM 1477 C CA . CYS A 1 178 ? 2.232 10.966 -10.894 1.00 84.88 178 CYS A CA 1
ATOM 1478 C C . CYS A 1 178 ? 0.836 10.440 -11.260 1.00 84.88 178 CYS A C 1
ATOM 1480 O O . CYS A 1 178 ? 0.550 10.197 -12.430 1.00 84.88 178 CYS A O 1
ATOM 1482 N N . SER A 1 179 ? -0.067 10.318 -10.283 1.00 79.00 179 SER A N 1
ATOM 1483 C CA . SER A 1 179 ? -1.460 9.911 -10.514 1.00 79.00 179 SER A CA 1
ATOM 1484 C C . SER A 1 179 ? -2.218 10.953 -11.331 1.00 79.00 179 SER A C 1
ATOM 1486 O O . SER A 1 179 ? -2.910 10.599 -12.284 1.00 79.00 179 SER A O 1
ATOM 1488 N N . ARG A 1 180 ? -2.051 12.245 -11.014 1.00 80.81 180 ARG A N 1
ATOM 1489 C CA . ARG A 1 180 ? -2.623 13.341 -11.810 1.00 80.81 180 ARG A CA 1
ATOM 1490 C C . ARG A 1 180 ? -2.079 13.336 -13.232 1.00 80.81 180 ARG A C 1
ATOM 1492 O O . ARG A 1 180 ? -2.866 13.473 -14.159 1.00 80.81 180 ARG A O 1
ATOM 1499 N N . PHE A 1 181 ? -0.773 13.142 -13.408 1.00 85.75 181 PHE A N 1
ATOM 1500 C CA . PHE A 1 181 ? -0.151 13.049 -14.728 1.00 85.75 181 PHE A CA 1
ATOM 1501 C C . PHE A 1 181 ? -0.685 11.858 -15.539 1.00 85.75 181 PHE A C 1
ATOM 1503 O O . PHE A 1 181 ? -1.139 12.040 -16.667 1.00 85.75 181 PHE A O 1
ATOM 1510 N N . SER A 1 182 ? -0.716 10.658 -14.953 1.00 81.81 182 SER A N 1
ATOM 1511 C CA . SER A 1 182 ? -1.265 9.448 -15.583 1.00 81.81 182 SER A CA 1
ATOM 1512 C C . SER A 1 182 ? -2.742 9.617 -15.972 1.00 81.81 182 SER A C 1
ATOM 1514 O O . SER A 1 182 ? -3.150 9.285 -17.083 1.00 81.81 182 SER A O 1
ATOM 1516 N N . TRP A 1 183 ? -3.552 10.219 -15.098 1.00 77.44 183 TRP A N 1
ATOM 1517 C CA . TRP A 1 183 ? -4.960 10.488 -15.395 1.00 77.44 183 TRP A CA 1
ATOM 1518 C C . TRP A 1 183 ? -5.138 11.558 -16.479 1.00 77.44 183 TRP A C 1
ATOM 1520 O O . TRP A 1 183 ? -5.975 11.426 -17.373 1.00 77.44 183 TRP A O 1
ATOM 1530 N N . PHE A 1 184 ? -4.323 12.611 -16.433 1.00 78.69 184 PHE A N 1
ATOM 1531 C CA . PHE A 1 184 ? -4.327 13.680 -17.423 1.00 78.69 184 PHE A CA 1
ATOM 1532 C C . PHE A 1 184 ? -4.010 13.148 -18.826 1.00 78.69 184 PHE A C 1
ATOM 1534 O O . PHE A 1 184 ? -4.780 13.402 -19.752 1.00 78.69 184 PHE A O 1
ATOM 1541 N N . THR A 1 185 ? -2.965 12.328 -18.981 1.00 77.94 185 THR A N 1
ATOM 1542 C CA . THR A 1 185 ? -2.603 11.731 -20.282 1.00 77.94 185 THR A CA 1
ATOM 1543 C C . THR A 1 185 ? -3.682 10.794 -20.829 1.00 77.94 185 THR A C 1
ATOM 1545 O O . THR A 1 185 ? -3.877 10.710 -22.044 1.00 77.94 185 THR A O 1
ATOM 1548 N N . GLN A 1 186 ? -4.459 10.142 -19.959 1.00 78.00 186 GLN A N 1
ATOM 1549 C CA . GLN A 1 186 ? -5.614 9.343 -20.374 1.00 78.00 186 GLN A CA 1
ATOM 1550 C C . GLN A 1 186 ? -6.783 10.190 -20.891 1.00 78.00 186 GLN A C 1
ATOM 1552 O O . GLN A 1 186 ? -7.477 9.747 -21.808 1.00 78.00 186 GLN A O 1
ATOM 1557 N N . LYS A 1 187 ? -7.010 11.390 -20.342 1.00 81.56 187 LYS A N 1
ATOM 1558 C CA . LYS A 1 187 ? -8.173 12.240 -20.663 1.00 81.56 187 LYS A CA 1
ATOM 1559 C C . LYS A 1 187 ? -7.932 13.279 -21.754 1.00 81.56 187 LYS A C 1
ATOM 1561 O O . LYS A 1 187 ? -8.901 13.821 -22.280 1.00 81.56 187 LYS A O 1
ATOM 1566 N N . MET A 1 188 ? -6.680 13.548 -22.112 1.00 82.75 188 MET A N 1
ATOM 1567 C CA . MET A 1 188 ? -6.352 14.493 -23.181 1.00 82.75 188 MET A CA 1
ATOM 1568 C C . MET A 1 188 ? -6.987 14.096 -24.522 1.00 82.75 188 MET A C 1
ATOM 1570 O O . MET A 1 188 ? -7.074 12.917 -24.873 1.00 82.75 188 MET A O 1
ATOM 1574 N N . THR A 1 189 ? -7.393 15.088 -25.307 1.00 88.12 189 THR A N 1
ATOM 1575 C CA . THR A 1 189 ? -7.739 14.903 -26.721 1.00 88.12 189 THR A CA 1
ATOM 1576 C C . THR A 1 189 ? -6.474 14.767 -27.566 1.00 88.12 189 THR A C 1
ATOM 1578 O O . THR A 1 189 ? -5.386 15.162 -27.148 1.00 88.12 189 THR A O 1
ATOM 1581 N N . ASP A 1 190 ? -6.600 14.253 -28.785 1.00 90.94 190 ASP A N 1
ATOM 1582 C CA . ASP A 1 190 ? -5.448 14.059 -29.678 1.00 90.94 190 ASP A CA 1
ATOM 1583 C C . ASP A 1 190 ? -4.731 15.371 -29.993 1.00 90.94 190 ASP A C 1
ATOM 1585 O O . ASP A 1 190 ? -3.506 15.442 -29.939 1.00 90.94 190 ASP A O 1
ATOM 1589 N N . LYS A 1 191 ? -5.495 16.453 -30.184 1.00 92.06 191 LYS A N 1
ATOM 1590 C CA . LYS A 1 191 ? -4.951 17.806 -30.352 1.00 92.06 191 LYS A CA 1
ATOM 1591 C C . LYS A 1 191 ? -4.147 18.263 -29.131 1.00 92.06 191 LYS A C 1
ATOM 1593 O O . LYS A 1 191 ? -3.106 18.897 -29.284 1.00 92.06 191 LYS A O 1
ATOM 1598 N N . GLN A 1 192 ? -4.619 17.954 -27.921 1.00 90.06 192 GLN A N 1
ATOM 1599 C CA . GLN A 1 192 ? -3.898 18.283 -26.690 1.00 90.06 192 GLN A CA 1
ATOM 1600 C C . GLN A 1 192 ? -2.608 17.474 -26.561 1.00 90.06 192 GLN A C 1
ATOM 1602 O O . GLN A 1 192 ? -1.607 18.041 -26.140 1.00 90.06 192 GLN A O 1
ATOM 1607 N N . VAL A 1 193 ? -2.611 16.195 -26.951 1.00 90.00 193 VAL A N 1
ATOM 1608 C CA . VAL A 1 193 ? -1.409 15.346 -26.947 1.00 90.00 193 VAL A CA 1
ATOM 1609 C C . VAL A 1 193 ? -0.369 15.865 -27.938 1.00 90.00 193 VAL A C 1
ATOM 1611 O O . VAL A 1 193 ? 0.769 16.076 -27.537 1.00 90.00 193 VAL A O 1
ATOM 1614 N N . ILE A 1 194 ? -0.763 16.160 -29.183 1.00 93.25 194 ILE A N 1
ATOM 1615 C CA . ILE A 1 194 ? 0.134 16.727 -30.208 1.00 93.25 194 ILE A CA 1
ATOM 1616 C C . ILE A 1 194 ? 0.780 18.023 -29.703 1.00 93.25 194 ILE A C 1
ATOM 1618 O O . ILE A 1 194 ? 1.994 18.179 -29.764 1.00 93.25 194 ILE A O 1
ATOM 1622 N N . ASN A 1 195 ? -0.018 18.941 -29.149 1.00 91.06 195 ASN A N 1
ATOM 1623 C CA . ASN A 1 195 ? 0.499 20.193 -28.594 1.00 91.06 195 ASN A CA 1
ATOM 1624 C C . ASN A 1 195 ? 1.408 19.966 -27.375 1.00 91.06 195 ASN A C 1
ATOM 1626 O O . ASN A 1 195 ? 2.374 20.696 -27.173 1.00 91.06 195 ASN A O 1
ATOM 1630 N N . TYR A 1 196 ? 1.102 18.970 -26.543 1.00 90.81 196 TYR A N 1
ATOM 1631 C CA . TYR A 1 196 ? 1.907 18.664 -25.366 1.00 90.81 196 TYR A CA 1
ATOM 1632 C C . TYR A 1 196 ? 3.285 18.116 -25.748 1.00 90.81 196 TYR A C 1
ATOM 1634 O O . TYR A 1 196 ? 4.281 18.555 -25.187 1.00 90.81 196 TYR A O 1
ATOM 1642 N N . VAL A 1 197 ? 3.344 17.247 -26.759 1.00 92.75 197 VAL A N 1
ATOM 1643 C CA . VAL A 1 197 ? 4.592 16.715 -27.325 1.00 92.75 197 VAL A CA 1
ATOM 1644 C C . VAL A 1 197 ? 5.387 17.817 -28.035 1.00 92.75 197 VAL A C 1
ATOM 1646 O O . VAL A 1 197 ? 6.542 18.053 -27.698 1.00 92.75 197 VAL A O 1
ATOM 1649 N N . ASN A 1 198 ? 4.760 18.544 -28.964 1.00 91.69 198 ASN A N 1
ATOM 1650 C CA . ASN A 1 198 ? 5.472 19.461 -29.861 1.00 91.69 198 ASN A CA 1
ATOM 1651 C C . ASN A 1 198 ? 5.805 20.820 -29.231 1.00 91.69 198 ASN A C 1
ATOM 1653 O O . ASN A 1 198 ? 6.743 21.481 -29.662 1.00 91.69 198 ASN A O 1
ATOM 1657 N N . SER A 1 199 ? 5.014 21.281 -28.259 1.00 89.62 199 SER A N 1
ATOM 1658 C CA . SER A 1 199 ? 5.131 22.643 -27.711 1.00 89.62 199 SER A CA 1
ATOM 1659 C C . SER A 1 199 ? 5.369 22.683 -26.204 1.00 89.62 199 SER A C 1
ATOM 1661 O O . SER A 1 199 ? 5.649 23.750 -25.665 1.00 89.62 199 SER A O 1
ATOM 1663 N N . LYS A 1 200 ? 5.255 21.545 -25.509 1.00 90.50 200 LYS A N 1
ATOM 1664 C CA . LYS A 1 200 ? 5.510 21.423 -24.065 1.00 90.50 200 LYS A CA 1
ATOM 1665 C C . LYS A 1 200 ? 6.376 20.203 -23.732 1.00 90.50 200 LYS A C 1
ATOM 1667 O O . LYS A 1 200 ? 6.207 19.598 -22.673 1.00 90.50 200 LYS A O 1
ATOM 1672 N N . GLY A 1 201 ? 7.306 19.860 -24.626 1.00 89.38 201 GLY A N 1
ATOM 1673 C CA . GLY A 1 201 ? 8.194 18.706 -24.471 1.00 89.38 201 GLY A CA 1
ATOM 1674 C C . GLY A 1 201 ? 8.935 18.690 -23.131 1.00 89.38 201 GLY A C 1
ATOM 1675 O O . GLY A 1 201 ? 8.956 17.662 -22.465 1.00 89.38 201 GLY A O 1
ATOM 1676 N N . ASP A 1 202 ? 9.419 19.842 -22.658 1.00 92.62 202 ASP A N 1
ATOM 1677 C CA . ASP A 1 202 ? 10.089 19.955 -21.353 1.00 92.62 202 ASP A CA 1
ATOM 1678 C C . ASP A 1 202 ? 9.187 19.573 -20.171 1.00 92.62 202 ASP A C 1
ATOM 1680 O O . ASP A 1 202 ? 9.640 18.946 -19.211 1.00 92.62 202 ASP A O 1
ATOM 1684 N N . ASP A 1 203 ? 7.902 19.937 -20.220 1.00 91.00 203 ASP A N 1
ATOM 1685 C CA . ASP A 1 203 ? 6.937 19.569 -19.179 1.00 91.00 203 ASP A CA 1
ATOM 1686 C C . ASP A 1 203 ? 6.643 18.068 -19.219 1.00 91.00 203 ASP A C 1
ATOM 1688 O O . ASP A 1 203 ? 6.484 17.441 -18.168 1.00 91.00 203 ASP A O 1
ATOM 1692 N N . LEU A 1 204 ? 6.563 17.489 -20.423 1.00 92.38 204 LEU A N 1
ATOM 1693 C CA . LEU A 1 204 ? 6.401 16.050 -20.601 1.00 92.38 204 LEU A CA 1
ATOM 1694 C C . LEU A 1 204 ? 7.620 15.304 -20.040 1.00 92.38 204 LEU A C 1
ATOM 1696 O O . LEU A 1 204 ? 7.434 14.407 -19.221 1.00 92.38 204 LEU A O 1
ATOM 1700 N N . THR A 1 205 ? 8.844 15.726 -20.369 1.00 94.31 205 THR A N 1
ATOM 1701 C CA . THR A 1 205 ? 10.085 15.156 -19.817 1.00 94.31 205 THR A CA 1
ATOM 1702 C C . THR A 1 205 ? 10.112 15.231 -18.294 1.00 94.31 205 THR A C 1
ATOM 1704 O O . THR A 1 205 ? 10.332 14.215 -17.643 1.00 94.31 205 THR A O 1
ATOM 1707 N N . LYS A 1 206 ? 9.807 16.391 -17.693 1.00 94.00 206 LYS A N 1
ATOM 1708 C CA . LYS A 1 206 ? 9.758 16.536 -16.224 1.00 94.00 206 LYS A CA 1
ATOM 1709 C C . LYS A 1 206 ? 8.762 15.575 -15.576 1.00 94.00 206 LYS A C 1
ATOM 1711 O O . LYS A 1 206 ? 9.056 14.997 -14.535 1.00 94.00 206 LYS A O 1
ATOM 1716 N N . ASN A 1 207 ? 7.584 15.397 -16.171 1.00 92.56 207 ASN A N 1
ATOM 1717 C CA . ASN A 1 207 ? 6.581 14.477 -15.639 1.00 92.56 207 ASN A CA 1
ATOM 1718 C C . ASN A 1 207 ? 6.967 13.002 -15.821 1.00 92.56 207 ASN A C 1
ATOM 1720 O O . ASN A 1 207 ? 6.666 12.189 -14.946 1.00 92.56 207 ASN A O 1
ATOM 1724 N N . LEU A 1 208 ? 7.644 12.658 -16.920 1.00 94.56 208 LEU A N 1
ATOM 1725 C CA . LEU A 1 208 ? 8.205 11.324 -17.140 1.00 94.56 208 LEU A CA 1
ATOM 1726 C C . LEU A 1 208 ? 9.331 11.014 -16.144 1.00 94.56 208 LEU A C 1
ATOM 1728 O O . LEU A 1 208 ? 9.350 9.916 -15.594 1.00 94.56 208 LEU A O 1
ATOM 1732 N N . GLU A 1 209 ? 10.200 11.982 -15.840 1.00 93.69 209 GLU A N 1
ATOM 1733 C CA . GLU A 1 209 ? 11.223 11.843 -14.794 1.00 93.69 209 GLU A CA 1
ATOM 1734 C C . GLU A 1 209 ? 10.592 11.642 -13.412 1.00 93.69 209 GLU A C 1
ATOM 1736 O O . GLU A 1 209 ? 10.948 10.703 -12.712 1.00 93.69 209 GLU A O 1
ATOM 1741 N N . LEU A 1 210 ? 9.564 12.420 -13.046 1.00 91.44 210 LEU A N 1
ATOM 1742 C CA . LEU A 1 210 ? 8.844 12.211 -11.780 1.00 91.44 210 LEU A CA 1
ATOM 1743 C C . LEU A 1 210 ? 8.242 10.803 -11.673 1.00 91.44 210 LEU A C 1
ATOM 1745 O O . LEU A 1 210 ? 8.264 10.194 -10.602 1.00 91.44 210 LEU A O 1
ATOM 1749 N N . LEU A 1 211 ? 7.689 10.293 -12.777 1.00 92.06 211 LEU A N 1
ATOM 1750 C CA . LEU A 1 211 ? 7.130 8.948 -12.845 1.00 92.06 211 LEU A CA 1
ATOM 1751 C C . LEU A 1 211 ? 8.228 7.878 -12.697 1.00 92.06 211 LEU A C 1
ATOM 1753 O O . LEU A 1 211 ? 8.023 6.895 -11.983 1.00 92.06 211 LEU A O 1
ATOM 1757 N N . TYR A 1 212 ? 9.382 8.080 -13.339 1.00 90.94 212 TYR A N 1
ATOM 1758 C CA . TYR A 1 212 ? 10.553 7.206 -13.251 1.00 90.94 212 TYR A CA 1
ATOM 1759 C C . TYR A 1 212 ? 11.152 7.189 -11.836 1.00 90.94 212 TYR A C 1
ATOM 1761 O O . TYR A 1 212 ? 11.380 6.118 -11.271 1.00 90.94 212 TYR A O 1
ATOM 1769 N N . ASP A 1 213 ? 11.330 8.360 -11.225 1.00 87.75 213 ASP A N 1
ATOM 1770 C CA . ASP A 1 213 ? 11.841 8.521 -9.862 1.00 87.75 213 ASP A CA 1
ATOM 1771 C C . ASP A 1 213 ? 10.911 7.871 -8.839 1.00 87.75 213 ASP A C 1
ATOM 1773 O O . ASP A 1 213 ? 11.362 7.166 -7.937 1.00 87.75 213 ASP A O 1
ATOM 1777 N N . TYR A 1 214 ? 9.595 8.053 -8.995 1.00 87.44 214 TYR A N 1
ATOM 1778 C CA . TYR A 1 214 ? 8.607 7.404 -8.137 1.00 87.44 214 TYR A CA 1
ATOM 1779 C C . TYR A 1 214 ? 8.709 5.881 -8.207 1.00 87.44 214 TYR A C 1
ATOM 1781 O O . TYR A 1 214 ? 8.700 5.209 -7.175 1.00 87.44 214 TYR A O 1
ATOM 1789 N N . ALA A 1 215 ? 8.806 5.332 -9.416 1.00 87.31 215 ALA A N 1
ATOM 1790 C CA . ALA A 1 215 ? 8.915 3.897 -9.622 1.00 87.31 215 ALA A CA 1
ATOM 1791 C C . ALA A 1 215 ? 10.222 3.340 -9.046 1.00 87.31 215 ALA A C 1
ATOM 1793 O O . ALA A 1 215 ? 10.184 2.326 -8.361 1.00 87.31 215 ALA A O 1
ATOM 1794 N N . THR A 1 216 ? 11.335 4.051 -9.235 1.00 83.88 216 THR A N 1
ATOM 1795 C CA . THR A 1 216 ? 12.645 3.700 -8.665 1.00 83.88 216 THR A CA 1
ATOM 1796 C C . THR A 1 216 ? 12.624 3.731 -7.136 1.00 83.88 216 THR A C 1
ATOM 1798 O O . THR A 1 216 ? 13.159 2.844 -6.485 1.00 83.88 216 THR A O 1
ATOM 1801 N N . ALA A 1 217 ? 11.981 4.738 -6.541 1.00 80.06 217 ALA A N 1
ATOM 1802 C CA . ALA A 1 217 ? 11.946 4.906 -5.091 1.00 80.06 217 ALA A CA 1
ATOM 1803 C C . ALA A 1 217 ? 10.987 3.942 -4.374 1.00 80.06 217 ALA A C 1
ATOM 1805 O O . ALA A 1 217 ? 11.105 3.751 -3.165 1.00 80.06 217 ALA A O 1
ATOM 1806 N N . THR A 1 218 ? 10.002 3.386 -5.085 1.00 77.25 218 THR A N 1
ATOM 1807 C CA . THR A 1 218 ? 8.934 2.566 -4.486 1.00 77.25 218 THR A CA 1
ATOM 1808 C C . THR A 1 218 ? 8.883 1.129 -4.994 1.00 77.25 218 THR A C 1
ATOM 1810 O O . THR A 1 218 ? 8.070 0.355 -4.496 1.00 77.25 218 THR A O 1
ATOM 1813 N N . GLY A 1 219 ? 9.665 0.784 -6.019 1.00 78.81 219 GLY A N 1
ATOM 1814 C CA . GLY A 1 219 ? 9.574 -0.497 -6.723 1.00 78.81 219 GLY A CA 1
ATOM 1815 C C . GLY A 1 219 ? 8.260 -0.700 -7.494 1.00 78.81 219 GLY A C 1
ATOM 1816 O O . GLY A 1 219 ? 8.023 -1.781 -8.031 1.00 78.81 219 GLY A O 1
ATOM 1817 N N . ASN A 1 220 ? 7.368 0.302 -7.569 1.00 83.25 220 ASN A N 1
ATOM 1818 C CA . ASN A 1 220 ? 6.030 0.172 -8.162 1.00 83.25 220 ASN A CA 1
ATOM 1819 C C . ASN A 1 220 ? 6.056 0.219 -9.703 1.00 83.25 220 ASN A C 1
ATOM 1821 O O . ASN A 1 220 ? 5.489 1.107 -10.351 1.00 83.25 220 ASN A O 1
ATOM 1825 N N . LEU A 1 221 ? 6.714 -0.777 -10.297 1.00 86.44 221 LEU A N 1
ATOM 1826 C CA . LEU A 1 221 ? 6.887 -0.923 -11.742 1.00 86.44 221 LEU A CA 1
ATOM 1827 C C . LEU A 1 221 ? 5.564 -1.081 -12.480 1.00 86.44 221 LEU A C 1
ATOM 1829 O O . LEU A 1 221 ? 5.421 -0.586 -13.597 1.00 86.44 221 LEU A O 1
ATOM 1833 N N . GLN A 1 222 ? 4.572 -1.722 -11.859 1.00 85.94 222 GLN A N 1
ATOM 1834 C CA . GLN A 1 222 ? 3.269 -1.915 -12.488 1.00 85.94 222 GLN A CA 1
ATOM 1835 C C . GLN A 1 222 ? 2.601 -0.570 -12.815 1.00 85.94 222 GLN A C 1
ATOM 1837 O O . GLN A 1 222 ? 2.052 -0.402 -13.906 1.00 85.94 222 GLN A O 1
ATOM 1842 N N . PHE A 1 223 ? 2.649 0.400 -11.895 1.00 85.50 223 PHE A N 1
ATOM 1843 C CA . PHE A 1 223 ? 2.087 1.731 -12.126 1.00 85.50 223 PHE A CA 1
ATOM 1844 C C . PHE A 1 223 ? 2.839 2.488 -13.231 1.00 85.50 223 PHE A C 1
ATOM 1846 O O . PHE A 1 223 ? 2.203 3.052 -14.126 1.00 85.50 223 PHE A O 1
ATOM 1853 N N . TYR A 1 224 ? 4.174 2.436 -13.209 1.00 90.50 224 TYR A N 1
ATOM 1854 C CA . TYR A 1 224 ? 5.034 3.025 -14.239 1.00 90.50 224 TYR A CA 1
ATOM 1855 C C . TYR A 1 224 ? 4.723 2.467 -15.631 1.00 90.50 224 TYR A C 1
ATOM 1857 O O . TYR A 1 224 ? 4.387 3.216 -16.546 1.00 90.50 224 TYR A O 1
ATOM 1865 N N . ILE A 1 225 ? 4.747 1.140 -15.775 1.00 90.81 225 ILE A N 1
ATOM 1866 C CA . ILE A 1 225 ? 4.510 0.438 -17.042 1.00 90.81 225 ILE A CA 1
ATOM 1867 C C . ILE A 1 225 ? 3.115 0.752 -17.588 1.00 90.81 225 ILE A C 1
ATOM 1869 O O . ILE A 1 225 ? 2.974 1.025 -18.778 1.00 90.81 225 ILE A O 1
ATOM 1873 N N . LYS A 1 226 ? 2.080 0.794 -16.739 1.00 87.06 226 LYS A N 1
ATOM 1874 C CA . LYS A 1 226 ? 0.721 1.176 -17.164 1.00 87.06 226 LYS A CA 1
ATOM 1875 C C . LYS A 1 226 ? 0.663 2.601 -17.713 1.00 87.06 226 LYS A C 1
ATOM 1877 O O . LYS A 1 226 ? 0.032 2.834 -18.745 1.00 87.06 226 LYS A O 1
ATOM 1882 N N . ALA A 1 227 ? 1.300 3.558 -17.042 1.00 89.44 227 ALA A N 1
ATOM 1883 C CA . ALA A 1 227 ? 1.346 4.941 -17.507 1.00 89.44 227 ALA A CA 1
ATOM 1884 C C . ALA A 1 227 ? 2.129 5.065 -18.828 1.00 89.44 227 ALA A C 1
ATOM 1886 O O . ALA A 1 227 ? 1.623 5.659 -19.781 1.00 89.44 227 ALA A O 1
ATOM 1887 N N . MET A 1 228 ? 3.296 4.424 -18.931 1.00 92.69 228 MET A N 1
ATOM 1888 C CA . MET A 1 228 ? 4.121 4.442 -20.142 1.00 92.69 228 MET A CA 1
ATOM 1889 C C . MET A 1 228 ? 3.447 3.756 -21.332 1.00 92.69 228 MET A C 1
ATOM 1891 O O . MET A 1 228 ? 3.471 4.301 -22.433 1.00 92.69 228 MET A O 1
ATOM 1895 N N . ASN A 1 229 ? 2.759 2.630 -21.126 1.00 89.88 229 ASN A N 1
ATOM 1896 C CA . ASN A 1 229 ? 2.007 1.952 -22.184 1.00 89.88 229 ASN A CA 1
ATOM 1897 C C . ASN A 1 229 ? 0.863 2.810 -22.740 1.00 89.88 229 ASN A C 1
ATOM 1899 O O . ASN A 1 229 ? 0.622 2.804 -23.948 1.00 89.88 229 ASN A O 1
ATOM 1903 N N . ASN A 1 230 ? 0.189 3.594 -21.893 1.00 87.12 230 ASN A N 1
ATOM 1904 C CA . ASN A 1 230 ? -0.825 4.544 -22.357 1.00 87.12 230 ASN A CA 1
ATOM 1905 C C . ASN A 1 230 ? -0.214 5.647 -23.234 1.00 87.12 230 ASN A C 1
ATOM 1907 O O . ASN A 1 230 ? -0.776 5.976 -24.281 1.00 87.12 230 ASN A O 1
ATOM 1911 N N . ILE A 1 231 ? 0.939 6.191 -22.833 1.00 91.25 231 ILE A N 1
ATOM 1912 C CA . ILE A 1 231 ? 1.658 7.219 -23.599 1.00 91.25 231 ILE A CA 1
ATOM 1913 C C . ILE A 1 231 ? 2.144 6.634 -24.928 1.00 91.25 231 ILE A C 1
ATOM 1915 O O . ILE A 1 231 ? 1.794 7.166 -25.979 1.00 91.25 231 ILE A O 1
ATOM 1919 N N . LYS A 1 232 ? 2.847 5.494 -24.896 1.00 92.62 232 LYS A N 1
ATOM 1920 C CA . LYS A 1 232 ? 3.312 4.757 -26.079 1.00 92.62 232 LYS A CA 1
ATOM 1921 C C . LYS A 1 232 ? 2.175 4.515 -27.068 1.00 92.62 232 LYS A C 1
ATOM 1923 O O . LYS A 1 232 ? 2.271 4.942 -28.212 1.00 92.62 232 LYS A O 1
ATOM 1928 N N . LYS A 1 233 ? 1.048 3.946 -26.619 1.00 90.06 233 LYS A N 1
ATOM 1929 C CA . LYS A 1 233 ? -0.128 3.691 -27.473 1.00 90.06 233 LYS A CA 1
ATOM 1930 C C . LYS A 1 233 ? -0.639 4.961 -28.160 1.00 90.06 233 LYS A C 1
ATOM 1932 O O . LYS A 1 233 ? -1.054 4.906 -29.319 1.00 90.06 233 LYS A O 1
ATOM 1937 N N . ARG A 1 234 ? -0.632 6.107 -27.470 1.00 89.75 234 ARG A N 1
ATOM 1938 C CA . ARG A 1 234 ? -1.045 7.386 -28.065 1.00 89.75 234 ARG A CA 1
ATOM 1939 C C . ARG A 1 234 ? -0.027 7.928 -29.061 1.00 89.75 234 ARG A C 1
ATOM 1941 O O . ARG A 1 234 ? -0.452 8.360 -30.127 1.00 89.75 234 ARG A O 1
ATOM 1948 N N . LEU A 1 235 ? 1.265 7.879 -28.743 1.00 93.94 235 LEU A N 1
ATOM 1949 C CA . LEU A 1 235 ? 2.327 8.312 -29.655 1.00 93.94 235 LEU A CA 1
ATOM 1950 C C . LEU A 1 235 ? 2.330 7.474 -30.937 1.00 93.94 235 LEU A C 1
ATOM 1952 O O . LEU A 1 235 ? 2.310 8.043 -32.022 1.00 93.94 235 LEU A O 1
ATOM 1956 N N . THR A 1 236 ? 2.216 6.145 -30.825 1.00 93.44 236 THR A N 1
ATOM 1957 C CA . THR A 1 236 ? 2.102 5.242 -31.979 1.00 93.44 236 THR A CA 1
ATOM 1958 C C . THR A 1 236 ? 0.881 5.575 -32.837 1.00 93.44 236 THR A C 1
ATOM 1960 O O . THR A 1 236 ? 1.006 5.738 -34.046 1.00 93.44 236 THR A O 1
ATOM 1963 N N . ARG A 1 237 ? -0.308 5.725 -32.230 1.00 93.31 237 ARG A N 1
ATOM 1964 C CA . ARG A 1 237 ? -1.547 6.021 -32.975 1.00 93.31 237 ARG A CA 1
ATOM 1965 C C . ARG A 1 237 ? -1.501 7.370 -33.696 1.00 93.31 237 ARG A C 1
ATOM 1967 O O . ARG A 1 237 ? -2.103 7.506 -34.755 1.00 93.31 237 ARG A O 1
ATOM 1974 N N . LEU A 1 238 ? -0.839 8.363 -33.105 1.00 93.88 238 LEU A N 1
ATOM 1975 C CA . LEU A 1 238 ? -0.719 9.711 -33.664 1.00 93.88 238 LEU A CA 1
ATOM 1976 C C . LEU A 1 238 ? 0.533 9.893 -34.531 1.00 93.88 238 LEU A C 1
ATOM 1978 O O . LEU A 1 238 ? 0.736 10.986 -35.050 1.00 93.88 238 LEU A O 1
ATOM 1982 N N . ASN A 1 239 ? 1.348 8.844 -34.684 1.00 95.06 239 ASN A N 1
ATOM 1983 C CA . ASN A 1 239 ? 2.640 8.877 -35.363 1.00 95.06 239 ASN A CA 1
ATOM 1984 C C . ASN A 1 239 ? 3.535 10.036 -34.880 1.00 95.06 239 ASN A C 1
ATOM 1986 O O . ASN A 1 239 ? 4.054 10.815 -35.677 1.00 95.06 239 ASN A O 1
ATOM 1990 N N . LEU A 1 240 ? 3.653 10.178 -33.558 1.00 95.31 240 LEU A N 1
ATOM 1991 C CA . LEU A 1 240 ? 4.477 11.198 -32.914 1.00 95.31 240 LEU A CA 1
ATOM 1992 C C . LEU A 1 240 ? 5.760 10.579 -32.365 1.00 95.31 240 LEU A C 1
ATOM 1994 O O . LEU A 1 240 ? 5.715 9.553 -31.684 1.00 95.31 240 LEU A O 1
ATOM 1998 N N . ASP A 1 241 ? 6.873 11.263 -32.604 1.00 94.88 241 ASP A N 1
ATOM 1999 C CA . ASP A 1 241 ? 8.169 10.947 -32.019 1.00 94.88 241 ASP A CA 1
ATOM 2000 C C . ASP A 1 241 ? 8.386 11.745 -30.739 1.00 94.88 241 ASP A C 1
ATOM 2002 O O . ASP A 1 241 ? 8.167 12.956 -30.699 1.00 94.88 241 ASP A O 1
ATOM 2006 N N . PHE A 1 242 ? 8.819 11.059 -29.683 1.00 96.19 242 PHE A N 1
ATOM 2007 C CA . PHE A 1 242 ? 9.266 11.714 -28.462 1.00 96.19 242 PHE A CA 1
ATOM 2008 C C . PHE A 1 242 ? 10.360 10.886 -27.796 1.00 96.19 242 PHE A C 1
ATOM 2010 O O . PHE A 1 242 ? 10.123 9.752 -27.365 1.00 96.19 242 PHE A O 1
ATOM 2017 N N . GLU A 1 243 ? 11.557 11.460 -27.719 1.00 95.44 243 GLU A N 1
ATOM 2018 C CA . GLU A 1 243 ? 12.703 10.831 -27.075 1.00 95.44 243 GLU A CA 1
ATOM 2019 C C . GLU A 1 243 ? 12.679 11.060 -25.563 1.00 95.44 243 GLU A C 1
ATOM 2021 O O . GLU A 1 243 ? 12.540 12.181 -25.076 1.00 95.44 243 GLU A O 1
ATOM 2026 N N . PHE A 1 244 ? 12.859 9.984 -24.806 1.00 95.50 244 PHE A N 1
ATOM 2027 C CA . PHE A 1 244 ? 13.036 10.019 -23.364 1.00 95.50 244 PHE A CA 1
ATOM 2028 C C . PHE A 1 244 ? 14.147 9.050 -22.971 1.00 95.50 244 PHE A C 1
ATOM 2030 O O . PHE A 1 244 ? 14.074 7.856 -23.267 1.00 95.50 244 PHE A O 1
ATOM 2037 N N . ARG A 1 245 ? 15.196 9.577 -22.324 1.00 91.81 245 ARG A N 1
ATOM 2038 C CA . ARG A 1 245 ? 16.408 8.825 -21.944 1.00 91.81 245 ARG A CA 1
ATOM 2039 C C . ARG A 1 245 ? 16.960 7.994 -23.110 1.00 91.81 245 ARG A C 1
ATOM 2041 O O . ARG A 1 245 ? 17.114 6.779 -23.001 1.00 91.81 245 ARG A O 1
ATOM 2048 N N . SER A 1 246 ? 17.194 8.667 -24.237 1.00 89.94 246 SER A N 1
ATOM 2049 C CA . SER A 1 246 ? 17.753 8.098 -25.476 1.00 89.94 246 SER A CA 1
ATOM 2050 C C . SER A 1 246 ? 16.901 7.019 -26.152 1.00 89.94 246 SER A C 1
ATOM 2052 O O . SER A 1 246 ? 17.402 6.280 -26.993 1.00 89.94 246 SER A O 1
ATOM 2054 N N . ASN A 1 247 ? 15.622 6.908 -25.790 1.00 91.06 247 ASN A N 1
ATOM 2055 C CA . ASN A 1 247 ? 14.691 5.968 -26.398 1.00 91.06 247 ASN A CA 1
ATOM 2056 C C . ASN A 1 247 ? 13.477 6.712 -26.943 1.00 91.06 247 ASN A C 1
ATOM 2058 O O . ASN A 1 247 ? 12.908 7.564 -26.259 1.00 91.06 247 ASN A O 1
ATOM 2062 N N . ASN A 1 248 ? 13.037 6.360 -28.147 1.00 94.44 248 ASN A N 1
ATOM 2063 C CA . ASN A 1 248 ? 11.763 6.840 -28.657 1.00 94.44 248 ASN A CA 1
ATOM 2064 C C . ASN A 1 248 ? 10.626 6.043 -28.008 1.00 94.44 248 ASN A C 1
ATOM 2066 O O . ASN A 1 248 ? 10.481 4.846 -28.262 1.00 94.44 248 ASN A O 1
ATOM 2070 N N . ILE A 1 249 ? 9.801 6.711 -27.193 1.00 94.62 249 ILE A N 1
ATOM 2071 C CA . ILE A 1 249 ? 8.754 6.060 -26.385 1.00 94.62 249 ILE A CA 1
ATOM 2072 C C . ILE A 1 249 ? 7.777 5.253 -27.251 1.00 94.62 249 ILE A C 1
ATOM 2074 O O . ILE A 1 249 ? 7.238 4.245 -26.782 1.00 94.62 249 ILE A O 1
ATOM 2078 N N . LYS A 1 250 ? 7.536 5.674 -28.503 1.00 92.44 250 LYS A N 1
ATOM 2079 C CA . LYS A 1 250 ? 6.643 4.958 -29.426 1.00 92.44 250 LYS A CA 1
ATOM 2080 C C . LYS A 1 250 ? 7.137 3.529 -29.705 1.00 92.44 250 LYS A C 1
ATOM 2082 O O . LYS A 1 250 ? 6.316 2.632 -29.894 1.00 92.44 250 LYS A O 1
ATOM 2087 N N . ASP A 1 251 ? 8.454 3.323 -29.666 1.00 90.25 251 ASP A N 1
ATOM 2088 C CA . ASP A 1 251 ? 9.128 2.062 -29.961 1.00 90.25 251 ASP A CA 1
ATOM 2089 C C . ASP A 1 251 ? 9.429 1.318 -28.656 1.00 90.25 251 ASP A C 1
ATOM 2091 O O . ASP A 1 251 ? 8.927 0.215 -28.416 1.00 90.25 251 ASP A O 1
ATOM 2095 N N . ILE A 1 252 ? 10.165 1.957 -27.747 1.00 90.75 252 ILE A N 1
ATOM 2096 C CA . ILE A 1 252 ? 10.568 1.401 -26.455 1.00 90.75 252 ILE A CA 1
ATOM 2097 C C . ILE A 1 252 ? 10.740 2.522 -25.428 1.00 90.75 252 ILE A C 1
ATOM 2099 O O . ILE A 1 252 ? 11.149 3.631 -25.746 1.00 90.75 252 ILE A O 1
ATOM 2103 N N . TYR A 1 253 ? 10.424 2.239 -24.169 1.00 93.12 253 TYR A N 1
ATOM 2104 C CA . TYR A 1 253 ? 10.670 3.163 -23.066 1.00 93.12 253 TYR A CA 1
ATOM 2105 C C . TYR A 1 253 ? 11.553 2.506 -21.997 1.00 93.12 253 TYR A C 1
ATOM 2107 O O . TYR A 1 253 ? 11.484 1.277 -21.826 1.00 93.12 253 TYR A O 1
ATOM 2115 N N . PRO A 1 254 ? 12.359 3.298 -21.262 1.00 90.94 254 PRO A N 1
ATOM 2116 C CA . PRO A 1 254 ? 13.219 2.785 -20.199 1.00 90.94 254 PRO A CA 1
ATOM 2117 C C . PRO A 1 254 ? 12.374 2.217 -19.057 1.00 90.94 254 PRO A C 1
ATOM 2119 O O . PRO A 1 254 ? 11.347 2.797 -18.711 1.00 90.94 254 PRO A O 1
ATOM 2122 N N . ILE A 1 255 ? 12.797 1.108 -18.455 1.00 90.31 255 ILE A N 1
ATOM 2123 C CA . ILE A 1 255 ? 12.190 0.562 -17.233 1.00 90.31 255 ILE A CA 1
ATOM 2124 C C . ILE A 1 255 ? 13.199 0.769 -16.100 1.00 90.31 255 ILE A C 1
ATOM 2126 O O . ILE A 1 255 ? 14.346 0.353 -16.264 1.00 90.31 255 ILE A O 1
ATOM 2130 N N . PRO A 1 256 ? 12.818 1.408 -14.980 1.00 87.44 256 PRO A N 1
ATOM 2131 C CA . PRO A 1 256 ? 13.702 1.499 -13.829 1.00 87.44 256 PRO A CA 1
ATOM 2132 C C . PRO A 1 256 ? 13.909 0.100 -13.250 1.00 87.44 256 PRO A C 1
ATOM 2134 O O . PRO A 1 256 ? 12.943 -0.573 -12.908 1.00 87.44 256 PRO A O 1
ATOM 2137 N N . ILE A 1 257 ? 15.158 -0.350 -13.170 1.00 83.00 257 ILE A N 1
ATOM 2138 C CA . ILE A 1 257 ? 15.520 -1.617 -12.534 1.00 83.00 257 ILE A CA 1
ATOM 2139 C C . ILE A 1 257 ? 16.306 -1.273 -11.272 1.00 83.00 257 ILE A C 1
ATOM 2141 O O . ILE A 1 257 ? 17.451 -0.831 -11.355 1.00 83.00 257 ILE A O 1
ATOM 2145 N N . ASP A 1 258 ? 15.666 -1.426 -10.116 1.00 79.31 258 ASP A N 1
ATOM 2146 C CA . ASP A 1 258 ? 16.332 -1.322 -8.818 1.00 79.31 258 ASP A CA 1
ATOM 2147 C C . ASP A 1 258 ? 17.029 -2.645 -8.440 1.00 79.31 258 ASP A C 1
ATOM 2149 O O . ASP A 1 258 ? 16.909 -3.660 -9.132 1.00 79.31 258 ASP A O 1
ATOM 2153 N N . GLU A 1 259 ? 17.794 -2.624 -7.346 1.00 80.75 259 GLU A N 1
ATOM 2154 C CA . GLU A 1 259 ? 18.562 -3.780 -6.867 1.00 80.75 259 GLU A CA 1
ATOM 2155 C C . GLU A 1 259 ? 17.660 -4.996 -6.602 1.00 80.75 259 GLU A C 1
ATOM 2157 O O . GLU A 1 259 ? 17.949 -6.090 -7.081 1.00 80.75 259 GLU A O 1
ATOM 2162 N N . ILE A 1 260 ? 16.512 -4.792 -5.945 1.00 83.81 260 ILE A N 1
ATOM 2163 C CA . ILE A 1 260 ? 15.555 -5.860 -5.608 1.00 83.81 260 ILE A CA 1
ATOM 2164 C C . ILE A 1 260 ? 14.941 -6.465 -6.875 1.00 83.81 260 ILE A C 1
ATOM 2166 O O . ILE A 1 260 ? 14.823 -7.688 -6.997 1.00 83.81 260 ILE A O 1
ATOM 2170 N N . THR A 1 261 ? 14.559 -5.629 -7.839 1.00 84.44 261 THR A N 1
ATOM 2171 C CA . THR A 1 261 ? 14.029 -6.056 -9.136 1.00 84.44 261 THR A CA 1
ATOM 2172 C C . THR A 1 261 ? 15.080 -6.870 -9.877 1.00 84.44 261 THR A C 1
ATOM 2174 O O . THR A 1 261 ? 14.768 -7.950 -10.374 1.00 84.44 261 THR A O 1
ATOM 2177 N N . ASN A 1 262 ? 16.330 -6.403 -9.915 1.00 85.75 262 ASN A N 1
ATOM 2178 C CA . ASN A 1 262 ? 17.422 -7.113 -10.573 1.00 85.75 262 ASN A CA 1
ATOM 2179 C C . ASN A 1 262 ? 17.712 -8.471 -9.917 1.00 85.75 262 ASN A C 1
ATOM 2181 O O . ASN A 1 262 ? 17.782 -9.484 -10.611 1.00 85.75 262 ASN A O 1
ATOM 2185 N N . GLU A 1 263 ? 17.811 -8.520 -8.585 1.00 90.81 263 GLU A N 1
ATOM 2186 C CA . GLU A 1 263 ? 17.965 -9.773 -7.836 1.00 90.81 263 GLU A CA 1
ATOM 2187 C C . GLU A 1 263 ? 16.827 -10.752 -8.137 1.00 90.81 263 GLU A C 1
ATOM 2189 O O . GLU A 1 263 ? 17.057 -11.943 -8.350 1.00 90.81 263 GLU A O 1
ATOM 2194 N N . THR A 1 264 ? 15.597 -10.243 -8.218 1.00 91.25 264 THR A N 1
ATOM 2195 C CA . THR A 1 264 ? 14.415 -11.050 -8.536 1.00 91.25 264 THR A CA 1
ATOM 2196 C C . THR A 1 264 ? 14.470 -11.588 -9.962 1.00 91.25 264 THR A C 1
ATOM 2198 O O . THR A 1 264 ? 14.165 -12.760 -10.175 1.00 91.25 264 THR A O 1
ATOM 2201 N N . LEU A 1 265 ? 14.900 -10.784 -10.938 1.00 91.69 265 LEU A N 1
ATOM 2202 C CA . LEU A 1 265 ? 15.088 -11.233 -12.321 1.00 91.69 265 LEU A CA 1
ATOM 2203 C C . LEU A 1 265 ? 16.131 -12.351 -12.413 1.00 91.69 265 LEU A C 1
ATOM 2205 O O . LEU A 1 265 ? 15.872 -13.365 -13.062 1.00 91.69 265 LEU A O 1
ATOM 2209 N N . ILE A 1 266 ? 17.268 -12.200 -11.728 1.00 89.81 266 ILE A N 1
ATOM 2210 C CA . ILE A 1 266 ? 18.331 -13.215 -11.680 1.00 89.81 266 ILE A CA 1
ATOM 2211 C C . ILE A 1 266 ? 17.813 -14.504 -11.029 1.00 89.81 266 ILE A C 1
ATOM 2213 O O . ILE A 1 266 ? 17.993 -15.590 -11.582 1.00 89.81 266 ILE A O 1
ATOM 2217 N N . ALA A 1 267 ? 17.122 -14.396 -9.891 1.00 92.00 267 ALA A N 1
ATOM 2218 C CA . ALA A 1 267 ? 16.560 -15.547 -9.188 1.00 92.00 267 ALA A CA 1
ATOM 2219 C C . ALA A 1 267 ? 15.517 -16.293 -10.040 1.00 92.00 267 ALA A C 1
ATOM 2221 O O . ALA A 1 267 ? 15.521 -17.525 -10.086 1.00 92.00 267 ALA A O 1
ATOM 2222 N N . ILE A 1 268 ? 14.661 -15.561 -10.766 1.00 92.75 268 ILE A N 1
ATOM 2223 C CA . ILE A 1 268 ? 13.700 -16.146 -11.711 1.00 92.75 268 ILE A CA 1
ATOM 2224 C C . ILE A 1 268 ? 14.432 -16.866 -12.849 1.00 92.75 268 ILE A C 1
ATOM 2226 O O . ILE A 1 268 ? 14.140 -18.035 -13.108 1.00 92.75 268 ILE A O 1
ATOM 2230 N N . ALA A 1 269 ? 15.387 -16.203 -13.508 1.00 91.50 269 ALA A N 1
ATOM 2231 C CA . ALA A 1 269 ? 16.121 -16.762 -14.642 1.00 91.50 269 ALA A CA 1
ATOM 2232 C C . ALA A 1 269 ? 16.859 -18.059 -14.268 1.00 91.50 269 ALA A C 1
ATOM 2234 O O . ALA A 1 269 ? 16.803 -19.043 -15.008 1.00 91.50 269 ALA A O 1
ATOM 2235 N N . ASN A 1 270 ? 17.460 -18.092 -13.075 1.00 91.25 270 ASN A N 1
ATOM 2236 C CA . ASN A 1 270 ? 18.188 -19.248 -12.550 1.00 91.25 270 ASN A CA 1
ATOM 2237 C C . ASN A 1 270 ? 17.285 -20.330 -11.937 1.00 91.25 270 ASN A C 1
ATOM 2239 O O . ASN A 1 270 ? 17.782 -21.383 -11.541 1.00 91.25 270 ASN A O 1
ATOM 2243 N N . LYS A 1 271 ? 15.967 -20.095 -11.846 1.00 91.06 271 LYS A N 1
ATOM 2244 C CA . LYS A 1 271 ? 15.017 -20.947 -11.108 1.00 91.06 271 LYS A CA 1
ATOM 2245 C C . LYS A 1 271 ? 15.449 -21.188 -9.651 1.00 91.06 271 LYS A C 1
ATOM 2247 O O . LYS A 1 271 ? 15.226 -22.271 -9.105 1.00 91.06 271 LYS A O 1
ATOM 2252 N N . ASP A 1 272 ? 16.060 -20.186 -9.020 1.00 90.12 272 ASP A N 1
ATOM 2253 C CA . ASP A 1 272 ? 16.579 -20.277 -7.656 1.00 90.12 272 ASP A CA 1
ATOM 2254 C C . ASP A 1 272 ? 15.433 -20.224 -6.637 1.00 90.12 272 ASP A C 1
ATOM 2256 O O . ASP A 1 272 ? 14.994 -19.163 -6.193 1.00 90.12 272 ASP A O 1
ATOM 2260 N N . LYS A 1 273 ? 14.922 -21.400 -6.264 1.00 86.44 273 LYS A N 1
ATOM 2261 C CA . LYS A 1 273 ? 13.795 -21.534 -5.330 1.00 86.44 273 LYS A CA 1
ATOM 2262 C C . LYS A 1 273 ? 14.099 -20.954 -3.943 1.00 86.44 273 LYS A C 1
ATOM 2264 O O . LYS A 1 273 ? 13.187 -20.440 -3.296 1.00 86.44 273 LYS A O 1
ATOM 2269 N N . VAL A 1 274 ? 15.352 -21.036 -3.484 1.00 86.12 274 VAL A N 1
ATOM 2270 C CA . VAL A 1 274 ? 15.753 -20.540 -2.159 1.00 86.12 274 VAL A CA 1
ATOM 2271 C C . VAL A 1 274 ? 15.722 -19.021 -2.165 1.00 86.12 274 VAL A C 1
ATOM 2273 O O . VAL A 1 274 ? 15.052 -18.424 -1.323 1.00 86.12 274 VAL A O 1
ATOM 2276 N N . LYS A 1 275 ? 16.342 -18.395 -3.169 1.00 88.62 275 LYS A N 1
ATOM 2277 C CA . LYS A 1 275 ? 16.337 -16.937 -3.277 1.00 88.62 275 LYS A CA 1
ATOM 2278 C C . LYS A 1 275 ? 14.941 -16.386 -3.554 1.00 88.62 275 LYS A C 1
ATOM 2280 O O . LYS A 1 275 ? 14.541 -15.379 -2.974 1.00 88.62 275 LYS A O 1
ATOM 2285 N N . LEU A 1 276 ? 14.144 -17.078 -4.371 1.00 88.06 276 LEU A N 1
ATOM 2286 C CA . LEU A 1 276 ? 12.750 -16.700 -4.597 1.00 88.06 276 LEU A CA 1
ATOM 2287 C C . LEU A 1 276 ? 11.925 -16.757 -3.305 1.00 88.06 276 LEU A C 1
ATOM 2289 O O . LEU A 1 276 ? 11.120 -15.862 -3.090 1.00 88.06 276 LEU A O 1
ATOM 2293 N N . LYS A 1 277 ? 12.141 -17.717 -2.398 1.00 81.88 277 LYS A N 1
ATOM 2294 C CA . LYS A 1 277 ? 11.447 -17.732 -1.093 1.00 81.88 277 LYS A CA 1
ATOM 2295 C C . LYS A 1 277 ? 11.664 -16.437 -0.297 1.00 81.88 277 LYS A C 1
ATOM 2297 O O . LYS A 1 277 ? 10.732 -15.952 0.345 1.00 81.88 277 LYS A O 1
ATOM 2302 N N . GLU A 1 278 ? 12.873 -15.887 -0.334 1.00 85.69 278 GLU A N 1
ATOM 2303 C CA . GLU A 1 278 ? 13.203 -14.621 0.331 1.00 85.69 278 GLU A CA 1
ATOM 2304 C C . GLU A 1 278 ? 12.549 -13.428 -0.371 1.00 85.69 278 GLU A C 1
ATOM 2306 O O . GLU A 1 278 ? 11.975 -12.560 0.280 1.00 85.69 278 GLU A O 1
ATOM 2311 N N . LEU A 1 279 ? 12.614 -13.405 -1.705 1.00 87.94 279 LEU A N 1
ATOM 2312 C CA . LEU A 1 279 ? 12.190 -12.270 -2.525 1.00 87.94 279 LEU A CA 1
ATOM 2313 C C . LEU A 1 279 ? 10.677 -12.214 -2.775 1.00 87.94 279 LEU A C 1
ATOM 2315 O O . LEU A 1 279 ? 10.171 -11.164 -3.176 1.00 87.94 279 LEU A O 1
ATOM 2319 N N . MET A 1 280 ? 9.945 -13.308 -2.543 1.00 86.88 280 MET A N 1
ATOM 2320 C CA . MET A 1 280 ? 8.491 -13.412 -2.720 1.00 86.88 280 MET A CA 1
ATOM 2321 C C . MET A 1 280 ? 7.731 -12.704 -1.593 1.00 86.88 280 MET A C 1
ATOM 2323 O O . MET A 1 280 ? 6.993 -13.316 -0.822 1.00 86.88 280 MET A O 1
ATOM 2327 N N . THR A 1 281 ? 7.900 -11.389 -1.516 1.00 85.00 281 THR A N 1
ATOM 2328 C CA . THR A 1 281 ? 7.240 -10.508 -0.553 1.00 85.00 281 THR A CA 1
ATOM 2329 C C . THR A 1 281 ? 6.241 -9.586 -1.241 1.00 85.00 281 THR A C 1
ATOM 2331 O O . THR A 1 281 ? 6.291 -9.344 -2.448 1.00 85.00 281 THR A O 1
ATOM 2334 N N . ARG A 1 282 ? 5.319 -9.026 -0.458 1.00 80.81 282 ARG A N 1
ATOM 2335 C CA . ARG A 1 282 ? 4.275 -8.135 -0.978 1.00 80.81 282 ARG A CA 1
ATOM 2336 C C . ARG A 1 282 ? 4.782 -6.794 -1.512 1.00 80.81 282 ARG A C 1
ATOM 2338 O O . ARG A 1 282 ? 4.124 -6.196 -2.365 1.00 80.81 282 ARG A O 1
ATOM 2345 N N . ASP A 1 283 ? 5.935 -6.344 -1.037 1.00 79.50 283 ASP A N 1
ATOM 2346 C CA . ASP A 1 283 ? 6.554 -5.099 -1.496 1.00 79.50 283 ASP A CA 1
ATOM 2347 C C . ASP A 1 283 ? 7.355 -5.303 -2.789 1.00 79.50 283 ASP A C 1
ATOM 2349 O O . ASP A 1 283 ? 7.633 -4.349 -3.513 1.00 79.50 283 ASP A O 1
ATOM 2353 N N . ASN A 1 284 ? 7.656 -6.555 -3.143 1.00 87.00 284 ASN A N 1
ATOM 2354 C CA . ASN A 1 284 ? 8.286 -6.895 -4.407 1.00 87.00 284 ASN A CA 1
ATOM 2355 C C . ASN A 1 284 ? 7.234 -7.044 -5.519 1.00 87.00 284 ASN A C 1
ATOM 2357 O O . ASN A 1 284 ? 6.643 -8.108 -5.737 1.00 87.00 284 ASN A O 1
ATOM 2361 N N . PHE A 1 285 ? 6.995 -5.952 -6.247 1.00 88.19 285 PHE A N 1
ATOM 2362 C CA . PHE A 1 285 ? 6.002 -5.906 -7.323 1.00 88.19 285 PHE A CA 1
ATOM 2363 C C . PHE A 1 285 ? 6.306 -6.879 -8.467 1.00 88.19 285 PHE A C 1
ATOM 2365 O O . PHE A 1 285 ? 5.368 -7.455 -9.019 1.00 88.19 285 PHE A O 1
ATOM 2372 N N . LEU A 1 286 ? 7.583 -7.106 -8.801 1.00 91.31 286 LEU A N 1
ATOM 2373 C CA . LEU A 1 286 ? 7.963 -8.084 -9.823 1.00 91.31 286 LEU A CA 1
ATOM 2374 C C . LEU A 1 286 ? 7.646 -9.511 -9.363 1.00 91.31 286 LEU A C 1
ATOM 2376 O O . LEU A 1 286 ? 7.064 -10.280 -10.124 1.00 91.31 286 LEU A O 1
ATOM 2380 N N . ALA A 1 287 ? 7.959 -9.857 -8.112 1.00 90.94 287 ALA A N 1
ATOM 2381 C CA . ALA A 1 287 ? 7.628 -11.166 -7.553 1.00 90.94 287 ALA A CA 1
ATOM 2382 C C . ALA A 1 287 ? 6.110 -11.411 -7.527 1.00 90.94 287 ALA A C 1
ATOM 2384 O O . ALA A 1 287 ? 5.640 -12.481 -7.921 1.00 90.94 287 ALA A O 1
ATOM 2385 N N . ARG A 1 288 ? 5.321 -10.401 -7.134 1.00 89.25 288 ARG A N 1
ATOM 2386 C CA . ARG A 1 288 ? 3.850 -10.467 -7.172 1.00 89.25 288 ARG A CA 1
ATOM 2387 C C . ARG A 1 288 ? 3.324 -10.732 -8.575 1.00 89.25 288 ARG A C 1
ATOM 2389 O O . ARG A 1 288 ? 2.456 -11.586 -8.751 1.00 89.25 288 ARG A O 1
ATOM 2396 N N . ASP A 1 289 ? 3.842 -10.013 -9.564 1.00 91.06 289 ASP A N 1
ATOM 2397 C CA . ASP A 1 289 ? 3.416 -10.152 -10.955 1.00 91.06 289 ASP A CA 1
ATOM 2398 C C . ASP A 1 289 ? 3.879 -11.486 -11.566 1.00 91.06 289 ASP A C 1
ATOM 2400 O O . ASP A 1 289 ? 3.146 -12.107 -12.337 1.00 91.06 289 ASP A O 1
ATOM 2404 N N . TYR A 1 290 ? 5.039 -11.999 -11.150 1.00 92.50 290 TYR A N 1
ATOM 2405 C CA . TYR A 1 290 ? 5.535 -13.314 -11.550 1.00 92.50 290 TYR A CA 1
ATOM 2406 C C . TYR A 1 290 ? 4.686 -14.472 -10.996 1.00 92.50 290 TYR A C 1
ATOM 2408 O O . TYR A 1 290 ? 4.423 -15.445 -11.706 1.00 92.50 290 TYR A O 1
ATOM 2416 N N . ILE A 1 291 ? 4.173 -14.374 -9.764 1.00 91.12 291 ILE A N 1
ATOM 2417 C CA . ILE A 1 291 ? 3.221 -15.371 -9.239 1.00 91.12 291 ILE A CA 1
ATOM 2418 C C . ILE A 1 291 ? 1.936 -15.383 -10.074 1.00 91.12 291 ILE A C 1
ATOM 2420 O O . ILE A 1 291 ? 1.429 -16.455 -10.403 1.00 91.12 291 ILE A O 1
ATOM 2424 N N . LYS A 1 292 ? 1.421 -14.211 -10.464 1.00 90.62 292 LYS A N 1
ATOM 2425 C CA . LYS A 1 292 ? 0.261 -14.121 -11.367 1.00 90.62 292 LYS A CA 1
ATOM 2426 C C . LYS A 1 292 ? 0.550 -14.837 -12.687 1.00 90.62 292 LYS A C 1
ATOM 2428 O O . LYS A 1 292 ? -0.217 -15.713 -13.083 1.00 90.62 292 LYS A O 1
ATOM 2433 N N . TYR A 1 293 ? 1.701 -14.542 -13.292 1.00 91.62 293 TYR A N 1
ATOM 2434 C CA . TYR A 1 293 ? 2.158 -15.174 -14.530 1.00 91.62 293 TYR A CA 1
ATOM 2435 C C . TYR A 1 293 ? 2.232 -16.705 -14.427 1.00 91.62 293 TYR A C 1
ATOM 2437 O O . TYR A 1 293 ? 1.687 -17.406 -15.278 1.00 91.62 293 TYR A O 1
ATOM 2445 N N . THR A 1 294 ? 2.844 -17.241 -13.367 1.00 91.19 294 THR A N 1
ATOM 2446 C CA . THR A 1 294 ? 2.972 -18.701 -13.177 1.00 91.19 294 THR A CA 1
ATOM 2447 C C . THR A 1 294 ? 1.634 -19.408 -12.933 1.00 91.19 294 THR A C 1
ATOM 2449 O O . THR A 1 294 ? 1.548 -20.617 -13.127 1.00 91.19 294 THR A O 1
ATOM 2452 N N . ASN A 1 295 ? 0.582 -18.664 -12.575 1.00 90.06 295 ASN A N 1
ATOM 2453 C CA . ASN A 1 295 ? -0.783 -19.167 -12.398 1.00 90.06 295 ASN A CA 1
ATOM 2454 C C . ASN A 1 295 ? -1.714 -18.836 -13.581 1.00 90.06 295 ASN A C 1
ATOM 2456 O O . ASN A 1 295 ? -2.930 -18.981 -13.467 1.00 90.06 295 ASN A O 1
ATOM 2460 N N . GLY A 1 296 ? -1.173 -18.378 -14.715 1.00 88.38 296 GLY A N 1
ATOM 2461 C CA . GLY A 1 296 ? -1.964 -18.085 -15.916 1.00 88.38 296 GLY A CA 1
ATOM 2462 C C . GLY A 1 296 ? -2.826 -16.822 -15.819 1.00 88.38 296 GLY A C 1
ATOM 2463 O O . GLY A 1 296 ? -3.758 -16.647 -16.606 1.00 88.38 296 GLY A O 1
ATOM 2464 N N . PHE A 1 297 ? -2.534 -15.936 -14.866 1.00 88.25 297 PHE A N 1
ATOM 2465 C CA . PHE A 1 297 ? -3.110 -14.596 -14.818 1.00 88.25 297 PHE A CA 1
ATOM 2466 C C . PHE A 1 297 ? -2.275 -13.630 -15.659 1.00 88.25 297 PHE A C 1
ATOM 2468 O O . PHE A 1 297 ? -1.078 -13.833 -15.876 1.00 88.25 297 PHE A O 1
ATOM 2475 N N . GLN A 1 298 ? -2.913 -12.549 -16.100 1.00 83.56 298 GLN A N 1
ATOM 2476 C CA . GLN A 1 298 ? -2.225 -11.477 -16.804 1.00 83.56 298 GLN A CA 1
ATOM 2477 C C . GLN A 1 298 ? -1.171 -10.824 -15.904 1.00 83.56 298 GLN A C 1
ATOM 2479 O O . GLN A 1 298 ? -1.377 -10.662 -14.697 1.00 83.56 298 GLN A O 1
ATOM 2484 N N . SER A 1 299 ? -0.043 -10.452 -16.504 1.00 88.31 299 SER A N 1
ATOM 2485 C CA . SER A 1 299 ? 1.152 -10.046 -15.773 1.00 88.31 299 SER A CA 1
ATOM 2486 C C . SER A 1 299 ? 1.827 -8.877 -16.485 1.00 88.31 299 SER A C 1
ATOM 2488 O O . SER A 1 299 ? 2.616 -9.052 -17.415 1.00 88.31 299 SER A O 1
ATOM 2490 N N . THR A 1 300 ? 1.439 -7.657 -16.100 1.00 87.00 300 THR A N 1
ATOM 2491 C CA . THR A 1 300 ? 1.768 -6.420 -16.826 1.00 87.00 300 THR A CA 1
ATOM 2492 C C . THR A 1 300 ? 3.278 -6.183 -16.940 1.00 87.00 300 THR A C 1
ATOM 2494 O O . THR A 1 300 ? 3.762 -5.725 -17.973 1.00 87.00 300 THR A O 1
ATOM 2497 N N . ILE A 1 301 ? 4.020 -6.443 -15.862 1.00 91.19 301 ILE A N 1
ATOM 2498 C CA . ILE A 1 301 ? 5.471 -6.267 -15.780 1.00 91.19 301 ILE A CA 1
ATOM 2499 C C . ILE A 1 301 ? 6.152 -7.353 -16.614 1.00 91.19 301 ILE A C 1
ATOM 2501 O O . ILE A 1 301 ? 7.003 -7.041 -17.445 1.00 91.19 301 ILE A O 1
ATOM 2505 N N . ILE A 1 302 ? 5.750 -8.614 -16.436 1.00 92.12 302 ILE A N 1
ATOM 2506 C CA . ILE A 1 302 ? 6.364 -9.758 -17.126 1.00 92.12 302 ILE A CA 1
ATOM 2507 C C . ILE A 1 302 ? 6.146 -9.679 -18.638 1.00 92.12 302 ILE A C 1
ATOM 2509 O O . ILE A 1 302 ? 7.087 -9.878 -19.401 1.00 92.12 302 ILE A O 1
ATOM 2513 N N . GLU A 1 303 ? 4.934 -9.354 -19.092 1.00 90.94 303 GLU A N 1
ATOM 2514 C CA . GLU A 1 303 ? 4.628 -9.172 -20.517 1.00 90.94 303 GLU A CA 1
ATOM 2515 C C . GLU A 1 303 ? 5.488 -8.082 -21.155 1.00 90.94 303 GLU A C 1
ATOM 2517 O O . GLU A 1 303 ? 5.956 -8.234 -22.283 1.00 90.94 303 GLU A O 1
ATOM 2522 N N . GLU A 1 304 ? 5.719 -6.985 -20.437 1.00 90.88 304 GLU A N 1
ATOM 2523 C CA . GLU A 1 304 ? 6.526 -5.881 -20.939 1.00 90.88 304 GLU A CA 1
ATOM 2524 C C . GLU A 1 304 ? 8.024 -6.222 -20.960 1.00 90.88 304 GLU A C 1
ATOM 2526 O O . GLU A 1 304 ? 8.728 -5.859 -21.905 1.00 90.88 304 GLU A O 1
ATOM 2531 N N . LEU A 1 305 ? 8.517 -6.971 -19.971 1.00 92.06 305 LEU A N 1
ATOM 2532 C CA . LEU A 1 305 ? 9.899 -7.452 -19.946 1.00 92.06 305 LEU A CA 1
ATOM 2533 C C . LEU A 1 305 ? 10.154 -8.540 -20.999 1.00 92.06 305 LEU A C 1
ATOM 2535 O O . LEU A 1 305 ? 11.208 -8.538 -21.625 1.00 92.06 305 LEU A O 1
ATOM 2539 N N . LYS A 1 306 ? 9.183 -9.412 -21.294 1.00 91.88 306 LYS A N 1
ATOM 2540 C CA . LYS A 1 306 ? 9.301 -10.400 -22.384 1.00 91.88 306 LYS A CA 1
ATOM 2541 C C . LYS A 1 306 ? 9.523 -9.764 -23.755 1.00 91.88 306 LYS A C 1
ATOM 2543 O O . LYS A 1 306 ? 10.248 -10.324 -24.565 1.00 91.88 306 LYS A O 1
ATOM 2548 N N . LYS A 1 307 ? 8.948 -8.582 -24.014 1.00 90.25 307 LYS A N 1
ATOM 2549 C CA . LYS A 1 307 ? 9.200 -7.813 -25.254 1.00 90.25 307 LYS A CA 1
ATOM 2550 C C . LYS A 1 307 ? 10.641 -7.293 -25.364 1.00 90.25 307 LYS A C 1
ATOM 2552 O O . LYS A 1 307 ? 11.001 -6.755 -26.402 1.00 90.25 307 LYS A O 1
ATOM 2557 N N . ARG A 1 308 ? 11.422 -7.392 -24.285 1.00 89.12 308 ARG A N 1
ATOM 2558 C CA . ARG A 1 308 ? 12.841 -7.017 -24.179 1.00 89.12 308 ARG A CA 1
ATOM 2559 C C . ARG A 1 308 ? 13.722 -8.257 -23.986 1.00 89.12 308 ARG A C 1
ATOM 2561 O O . ARG A 1 308 ? 14.752 -8.176 -23.328 1.00 89.12 308 ARG A O 1
ATOM 2568 N N . ASP A 1 309 ? 13.258 -9.407 -24.473 1.00 88.69 309 ASP A N 1
ATOM 2569 C CA . ASP A 1 309 ? 13.972 -10.689 -24.478 1.00 88.69 309 ASP A CA 1
ATOM 2570 C C . ASP A 1 309 ? 14.303 -11.281 -23.093 1.00 88.69 309 ASP A C 1
ATOM 2572 O O . ASP A 1 309 ? 15.088 -12.224 -22.981 1.00 88.69 309 ASP A O 1
ATOM 2576 N N . TYR A 1 310 ? 13.660 -10.801 -22.021 1.00 89.38 310 TYR A N 1
ATOM 2577 C CA . TYR A 1 310 ? 13.767 -11.444 -20.710 1.00 89.38 310 TYR A CA 1
ATOM 2578 C C . TYR A 1 310 ? 13.053 -12.803 -20.700 1.00 89.38 310 TYR A C 1
ATOM 2580 O O . TYR A 1 310 ? 11.901 -12.939 -21.129 1.00 89.38 310 TYR A O 1
ATOM 2588 N N . ILE A 1 311 ? 13.724 -13.808 -20.136 1.00 87.62 311 ILE A N 1
ATOM 2589 C CA . ILE A 1 311 ? 13.217 -15.178 -20.029 1.00 87.62 311 ILE A CA 1
ATOM 2590 C C . ILE A 1 311 ? 12.560 -15.380 -18.661 1.00 87.62 311 ILE A C 1
ATOM 2592 O O . ILE A 1 311 ? 13.190 -15.209 -17.621 1.00 87.62 311 ILE A O 1
ATOM 2596 N N . PHE A 1 312 ? 11.299 -15.818 -18.671 1.00 93.62 312 PHE A N 1
ATOM 2597 C CA . PHE A 1 312 ? 10.525 -16.115 -17.463 1.00 93.62 312 PHE A CA 1
ATOM 2598 C C . PHE A 1 312 ? 10.100 -17.586 -17.459 1.00 93.62 312 PHE A C 1
ATOM 2600 O O . PHE A 1 312 ? 9.037 -17.912 -18.011 1.00 93.62 312 PHE A O 1
ATOM 2607 N N . PRO A 1 313 ? 10.923 -18.489 -16.891 1.00 91.12 313 PRO A N 1
ATOM 2608 C CA . PRO A 1 313 ? 10.555 -19.892 -16.766 1.00 91.12 313 PRO A CA 1
ATOM 2609 C C . PRO A 1 313 ? 9.273 -20.051 -15.941 1.00 91.12 313 PRO A C 1
ATOM 2611 O O . PRO A 1 313 ? 8.974 -19.240 -15.075 1.00 91.12 313 PRO A O 1
ATOM 2614 N N . LEU A 1 314 ? 8.507 -21.110 -16.201 1.00 90.56 314 LEU A N 1
ATOM 2615 C CA . LEU A 1 314 ? 7.375 -21.470 -15.349 1.00 90.56 314 LEU A CA 1
ATOM 2616 C C . LEU A 1 314 ? 7.882 -22.328 -14.190 1.00 90.56 314 LEU A C 1
ATOM 2618 O O . LEU A 1 314 ? 8.432 -23.410 -14.403 1.00 90.56 314 LEU A O 1
ATOM 2622 N N . ILE A 1 315 ? 7.698 -21.832 -12.970 1.00 85.94 315 ILE A N 1
ATOM 2623 C CA . ILE A 1 315 ? 7.908 -22.587 -11.733 1.00 85.94 315 ILE A CA 1
ATOM 2624 C C . ILE A 1 315 ? 6.525 -22.912 -11.178 1.00 85.94 315 ILE A C 1
ATOM 2626 O O . ILE A 1 315 ? 5.674 -22.026 -11.085 1.00 85.94 315 ILE A O 1
ATOM 2630 N N . ALA A 1 316 ? 6.282 -24.180 -10.839 1.00 78.19 316 ALA A N 1
ATOM 2631 C CA . ALA A 1 316 ? 5.004 -24.591 -10.273 1.00 78.19 316 ALA A CA 1
ATOM 2632 C C . ALA A 1 316 ? 4.731 -23.816 -8.978 1.00 78.19 316 ALA A C 1
ATOM 2634 O O . ALA A 1 316 ? 5.622 -23.636 -8.155 1.00 78.19 316 ALA A O 1
ATOM 2635 N N . SER A 1 317 ? 3.495 -23.377 -8.752 1.00 68.25 317 SER A N 1
ATOM 2636 C CA . SER A 1 317 ? 3.194 -22.566 -7.562 1.00 68.25 317 SER A CA 1
ATOM 2637 C C . SER A 1 317 ? 3.400 -23.318 -6.250 1.00 68.25 317 SER A C 1
ATOM 2639 O O . SER A 1 317 ? 3.747 -22.697 -5.257 1.00 68.25 317 SER A O 1
ATOM 2641 N N . ASN A 1 318 ? 3.278 -24.649 -6.260 1.00 70.56 318 ASN A N 1
ATOM 2642 C CA . ASN A 1 318 ? 3.593 -25.497 -5.106 1.00 70.56 318 ASN A CA 1
ATOM 2643 C C . ASN A 1 318 ? 5.100 -25.550 -4.794 1.00 70.56 318 ASN A C 1
ATOM 2645 O O . ASN A 1 318 ? 5.479 -25.899 -3.682 1.00 70.56 318 ASN A O 1
ATOM 2649 N N . ASP A 1 319 ? 5.950 -25.204 -5.764 1.00 72.06 319 ASP A N 1
ATOM 2650 C CA . ASP A 1 319 ? 7.399 -25.091 -5.587 1.00 72.06 319 ASP A CA 1
ATOM 2651 C C . ASP A 1 319 ? 7.828 -23.705 -5.083 1.00 72.06 319 ASP A C 1
ATOM 2653 O O . ASP A 1 319 ? 9.002 -23.499 -4.769 1.00 72.06 319 ASP A O 1
ATOM 2657 N N . LEU A 1 320 ? 6.898 -22.746 -5.025 1.00 77.94 320 LEU A N 1
ATOM 2658 C CA . LEU A 1 320 ? 7.125 -21.416 -4.478 1.00 77.94 320 LEU A CA 1
ATOM 2659 C C . LEU A 1 320 ? 6.578 -21.374 -3.049 1.00 77.94 320 LEU A C 1
ATOM 2661 O O . LEU A 1 320 ? 5.408 -21.653 -2.802 1.00 77.94 320 LEU A O 1
ATOM 2665 N N . ILE A 1 321 ? 7.416 -20.992 -2.088 1.00 77.19 321 ILE A N 1
ATOM 2666 C CA . ILE A 1 321 ? 6.962 -20.767 -0.712 1.00 77.19 321 ILE A CA 1
ATOM 2667 C C . ILE A 1 321 ? 6.389 -19.349 -0.635 1.00 77.19 321 ILE A C 1
ATOM 2669 O O . ILE A 1 321 ? 7.131 -18.371 -0.672 1.00 77.19 321 ILE A O 1
ATOM 2673 N N . LEU A 1 322 ? 5.057 -19.248 -0.566 1.00 81.50 322 LEU A N 1
ATOM 2674 C CA . LEU A 1 322 ? 4.307 -17.991 -0.707 1.00 81.50 322 LEU A CA 1
ATOM 2675 C C . LEU A 1 322 ? 3.829 -17.387 0.621 1.00 81.50 322 LEU A C 1
ATOM 2677 O O . LEU A 1 322 ? 3.015 -16.465 0.618 1.00 81.50 322 LEU A O 1
ATOM 2681 N N . ASP A 1 323 ? 4.305 -17.877 1.765 1.00 80.50 323 ASP A N 1
ATOM 2682 C CA . ASP A 1 323 ? 3.835 -17.401 3.075 1.00 80.50 323 ASP A CA 1
ATOM 2683 C C . ASP A 1 323 ? 4.042 -15.891 3.265 1.00 80.50 323 ASP A C 1
ATOM 2685 O O . ASP A 1 323 ? 3.186 -15.211 3.829 1.00 80.50 323 ASP A O 1
ATOM 2689 N N . ASN A 1 324 ? 5.120 -15.345 2.698 1.00 79.44 324 ASN A N 1
ATOM 2690 C CA . ASN A 1 324 ? 5.428 -13.913 2.714 1.00 79.44 324 ASN A CA 1
ATOM 2691 C C . ASN A 1 324 ? 4.503 -13.061 1.815 1.00 79.44 324 ASN A C 1
ATOM 2693 O O . ASN A 1 324 ? 4.509 -11.835 1.929 1.00 79.44 324 ASN A O 1
ATOM 2697 N N . MET A 1 325 ? 3.692 -13.686 0.952 1.00 83.69 325 MET A N 1
ATOM 2698 C CA . MET A 1 325 ? 2.681 -13.028 0.110 1.00 83.69 325 MET A CA 1
ATOM 2699 C C . MET A 1 325 ? 1.293 -12.984 0.758 1.00 83.69 325 MET A C 1
ATOM 2701 O O . MET A 1 325 ? 0.425 -12.238 0.294 1.00 83.69 325 MET A O 1
ATOM 2705 N N . LYS A 1 326 ? 1.058 -13.766 1.820 1.00 83.62 326 LYS A N 1
ATOM 2706 C CA . LYS A 1 326 ? -0.208 -13.733 2.561 1.00 83.62 326 LYS A CA 1
ATOM 2707 C C . LYS A 1 326 ? -0.391 -12.354 3.196 1.00 83.62 326 LYS A C 1
ATOM 2709 O O . LYS A 1 326 ? 0.564 -11.714 3.643 1.00 83.62 326 LYS A O 1
ATOM 2714 N N . GLY A 1 327 ? -1.627 -11.861 3.207 1.00 71.56 327 GLY A N 1
ATOM 2715 C CA . GLY A 1 327 ? -1.924 -10.576 3.820 1.00 71.56 327 GLY A CA 1
ATOM 2716 C C . GLY A 1 327 ? -1.673 -10.640 5.317 1.00 71.56 327 GLY A C 1
ATOM 2717 O O . GLY A 1 327 ? -2.166 -11.530 6.004 1.00 71.56 327 GLY A O 1
ATOM 2718 N N . ARG A 1 328 ? -0.925 -9.669 5.834 1.00 68.56 328 ARG A N 1
ATOM 2719 C CA . ARG A 1 328 ? -0.845 -9.428 7.271 1.00 68.56 328 ARG A CA 1
ATOM 2720 C C . ARG A 1 328 ? -1.949 -8.442 7.600 1.00 68.56 328 ARG A C 1
ATOM 2722 O O . ARG A 1 328 ? -1.928 -7.307 7.116 1.00 68.56 328 ARG A O 1
ATOM 2729 N N . SER A 1 329 ? -2.958 -8.888 8.346 1.00 58.00 329 SER A N 1
ATOM 2730 C CA . SER A 1 329 ? -3.921 -7.935 8.884 1.00 58.00 329 SER A CA 1
ATOM 2731 C C . SER A 1 329 ? -3.150 -7.021 9.826 1.00 58.00 329 SER A C 1
ATOM 2733 O O . SER A 1 329 ? -2.196 -7.464 10.471 1.00 58.00 329 SER A O 1
ATOM 2735 N N . LYS A 1 330 ? -3.567 -5.759 9.953 1.00 54.22 330 LYS A N 1
ATOM 2736 C CA . LYS A 1 330 ? -3.383 -5.058 11.223 1.00 54.22 330 LYS A CA 1
ATOM 2737 C C . LYS A 1 330 ? -4.055 -5.924 12.263 1.00 54.22 330 LYS A C 1
ATOM 2739 O O . LYS A 1 330 ? -5.262 -5.802 12.476 1.00 54.22 330 LYS A O 1
ATOM 2744 N N . SER A 1 331 ? -3.314 -6.859 12.837 1.00 37.62 331 SER A N 1
ATOM 2745 C CA . SER A 1 331 ? -3.868 -7.704 13.864 1.00 37.62 331 SER A CA 1
ATOM 2746 C C . SER A 1 331 ? -4.421 -6.749 14.920 1.00 37.62 331 SER A C 1
ATOM 2748 O O . SER A 1 331 ? -3.711 -5.922 15.489 1.00 37.62 331 SER A O 1
ATOM 2750 N N . SER A 1 332 ? -5.718 -6.843 15.189 1.00 35.81 332 SER A N 1
ATOM 2751 C CA . SER A 1 332 ? -6.233 -6.425 16.487 1.00 35.81 332 SER A CA 1
ATOM 2752 C C . SER A 1 332 ? -5.903 -7.480 17.551 1.00 35.81 332 SER A C 1
ATOM 2754 O O . SER A 1 332 ? -6.595 -7.565 18.557 1.00 35.81 332 SER A O 1
ATOM 2756 N N . SER A 1 333 ? -4.878 -8.310 17.326 1.00 30.34 333 SER A N 1
ATOM 2757 C CA . SER A 1 333 ? -4.463 -9.394 18.209 1.00 30.34 333 SER A CA 1
ATOM 2758 C C . SER A 1 333 ? -3.036 -9.845 17.879 1.00 30.34 333 SER A C 1
ATOM 2760 O O . SER A 1 333 ? -2.822 -10.866 17.231 1.00 30.34 333 SER A O 1
ATOM 2762 N N . ASN A 1 334 ? -2.071 -9.016 18.269 1.00 28.80 334 ASN A N 1
ATOM 2763 C CA . ASN A 1 334 ? -0.869 -9.418 19.008 1.00 28.80 334 ASN A CA 1
ATOM 2764 C C . ASN A 1 334 ? -0.113 -8.187 19.540 1.00 28.80 334 ASN A C 1
ATOM 2766 O O . ASN A 1 334 ? 1.097 -8.215 19.738 1.00 28.80 334 ASN A O 1
ATOM 2770 N N . VAL A 1 335 ? -0.845 -7.141 19.947 1.00 29.98 335 VAL A N 1
ATOM 2771 C CA . VAL A 1 335 ? -0.504 -6.606 21.266 1.00 29.98 335 VAL A CA 1
ATOM 2772 C C . VAL A 1 335 ? -0.912 -7.730 22.208 1.00 29.98 335 VAL A C 1
ATOM 2774 O O . VAL A 1 335 ? -2.050 -7.777 22.673 1.00 29.98 335 VAL A O 1
ATOM 2777 N N . LYS A 1 336 ? -0.006 -8.693 22.437 1.00 27.22 336 LYS A N 1
ATOM 2778 C CA . LYS A 1 336 ? 0.021 -9.293 23.761 1.00 27.22 336 LYS A CA 1
ATOM 2779 C C . LYS A 1 336 ? -0.045 -8.095 24.689 1.00 27.22 336 LYS A C 1
ATOM 2781 O O . LYS A 1 336 ? 0.725 -7.151 24.536 1.00 27.22 336 LYS A O 1
ATOM 2786 N N . SER A 1 337 ? -1.014 -8.107 25.583 1.00 30.62 337 SER A N 1
ATOM 2787 C CA . SER A 1 337 ? -1.151 -7.171 26.690 1.00 30.62 337 SER A CA 1
ATOM 2788 C C . SER A 1 337 ? 0.042 -7.213 27.655 1.00 30.62 337 SER A C 1
ATOM 2790 O O . SER A 1 337 ? -0.092 -6.798 28.799 1.00 30.62 337 SER A O 1
ATOM 2792 N N . ASP A 1 338 ? 1.191 -7.693 27.196 1.00 29.97 338 ASP A N 1
ATOM 2793 C CA . ASP A 1 338 ? 2.486 -7.451 27.779 1.00 29.97 338 ASP A CA 1
ATOM 2794 C C . ASP A 1 338 ? 2.959 -6.178 27.088 1.00 29.97 338 ASP A C 1
ATOM 2796 O O . ASP A 1 338 ? 3.581 -6.216 26.032 1.00 29.97 338 ASP A O 1
ATOM 2800 N N . ASP A 1 339 ? 2.450 -5.058 27.599 1.00 33.06 339 ASP A N 1
ATOM 2801 C CA . ASP A 1 339 ? 3.032 -3.729 27.490 1.00 33.06 339 ASP A CA 1
ATOM 2802 C C . ASP A 1 339 ? 3.931 -3.527 26.261 1.00 33.06 339 ASP A C 1
ATOM 2804 O O . ASP A 1 339 ? 5.113 -3.860 26.271 1.00 33.06 339 ASP A O 1
ATOM 2808 N N . LYS A 1 340 ? 3.409 -2.879 25.207 1.00 41.19 340 LYS A N 1
ATOM 2809 C CA . LYS A 1 340 ? 4.298 -2.050 24.384 1.00 41.19 340 LYS A CA 1
ATOM 2810 C C . LYS A 1 340 ? 4.825 -0.991 25.343 1.00 41.19 340 LYS A C 1
ATOM 2812 O O . LYS A 1 340 ? 4.176 0.033 25.544 1.00 41.19 340 LYS A O 1
ATOM 2817 N N . TYR A 1 341 ? 5.940 -1.303 25.993 1.00 46.03 341 TYR A N 1
ATOM 2818 C CA . TYR A 1 341 ? 6.757 -0.370 26.730 1.00 46.03 341 TYR A CA 1
ATOM 2819 C C . TYR A 1 341 ? 6.977 0.793 25.768 1.00 46.03 341 TYR A C 1
ATOM 2821 O O . TYR A 1 341 ? 7.665 0.664 24.754 1.00 46.03 341 TYR A O 1
ATOM 2829 N N . LEU A 1 342 ? 6.260 1.895 25.992 1.00 51.34 342 LEU A N 1
ATOM 2830 C CA . LEU A 1 342 ? 6.593 3.137 25.325 1.00 51.34 342 LEU A CA 1
ATOM 2831 C C . LEU A 1 342 ? 8.023 3.413 25.782 1.00 51.34 342 LEU A C 1
ATOM 2833 O O . LEU A 1 342 ? 8.294 3.361 26.975 1.00 51.34 342 LEU A O 1
ATOM 2837 N N . SER A 1 343 ? 8.969 3.566 24.865 1.00 61.78 343 SER A N 1
ATOM 2838 C CA . SER A 1 343 ? 10.347 3.797 25.291 1.00 61.78 343 SER A CA 1
ATOM 2839 C C . SER A 1 343 ? 10.434 5.163 25.983 1.00 61.78 343 SER A C 1
ATOM 2841 O O . SER A 1 343 ? 9.635 6.058 25.677 1.00 61.78 343 SER A O 1
ATOM 2843 N N . PHE A 1 344 ? 11.356 5.343 26.931 1.00 71.00 344 PHE A N 1
ATOM 2844 C CA . PHE A 1 344 ? 11.432 6.579 27.723 1.00 71.00 344 PHE A CA 1
ATOM 2845 C C . PHE A 1 344 ? 11.552 7.814 26.815 1.00 71.00 344 PHE A C 1
ATOM 2847 O O . PHE A 1 344 ? 10.800 8.781 26.949 1.00 71.00 344 PHE A O 1
ATOM 2854 N N . ASN A 1 345 ? 12.417 7.731 25.804 1.00 71.31 345 ASN A N 1
ATOM 2855 C CA . ASN A 1 345 ? 12.610 8.776 24.800 1.00 71.31 345 ASN A CA 1
ATOM 2856 C C . ASN A 1 345 ? 11.337 9.057 23.980 1.00 71.31 345 ASN A C 1
ATOM 2858 O O . ASN A 1 345 ? 10.993 10.217 23.743 1.00 71.31 345 ASN A O 1
ATOM 2862 N N . ASN A 1 346 ? 10.582 8.020 23.606 1.00 69.12 346 ASN A N 1
ATOM 2863 C CA . ASN A 1 346 ? 9.326 8.177 22.869 1.00 69.12 346 ASN A CA 1
ATOM 2864 C C . ASN A 1 346 ? 8.203 8.772 23.721 1.00 69.12 346 ASN A C 1
ATOM 2866 O O . ASN A 1 346 ? 7.400 9.558 23.216 1.00 69.12 346 ASN A O 1
ATOM 2870 N N . ALA A 1 347 ? 8.149 8.443 25.010 1.00 75.94 347 ALA A N 1
ATOM 2871 C CA . ALA A 1 347 ? 7.221 9.079 25.933 1.00 75.94 347 ALA A CA 1
ATOM 2872 C C . ALA A 1 347 ? 7.502 10.579 26.045 1.00 75.94 347 ALA A C 1
ATOM 2874 O O . ALA A 1 347 ? 6.589 11.386 25.878 1.00 75.94 347 ALA A O 1
ATOM 2875 N N . VAL A 1 348 ? 8.780 10.945 26.199 1.00 82.56 348 VAL A N 1
ATOM 2876 C CA . VAL A 1 34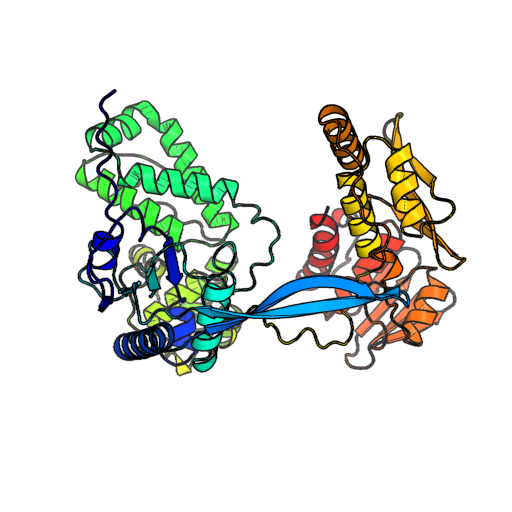8 ? 9.219 12.345 26.240 1.00 82.56 348 VAL A CA 1
ATOM 2877 C C . VAL A 1 348 ? 8.893 13.086 24.950 1.00 82.56 348 VAL A C 1
ATOM 2879 O O . VAL A 1 348 ? 8.333 14.181 24.996 1.00 82.56 348 VAL A O 1
ATOM 2882 N N . LYS A 1 349 ? 9.163 12.477 23.794 1.00 85.12 349 LYS A N 1
ATOM 2883 C CA . LYS A 1 349 ? 8.790 13.028 22.488 1.00 85.12 349 LYS A CA 1
ATOM 2884 C C . LYS A 1 349 ? 7.294 13.319 22.387 1.00 85.12 349 LYS A C 1
ATOM 2886 O O . LYS A 1 349 ? 6.900 14.423 22.011 1.00 85.12 349 LYS A O 1
ATOM 2891 N N . ASN A 1 350 ? 6.468 12.323 22.697 1.00 83.88 350 ASN A N 1
ATOM 2892 C CA . ASN A 1 350 ? 5.021 12.409 22.532 1.00 83.88 350 ASN A CA 1
ATOM 2893 C C . ASN A 1 350 ? 4.406 13.441 23.478 1.00 83.88 350 ASN A C 1
ATOM 2895 O O . ASN A 1 350 ? 3.508 14.173 23.068 1.00 83.88 350 ASN A O 1
ATOM 2899 N N . ASP A 1 351 ? 4.927 13.554 24.698 1.00 89.88 351 ASP A N 1
ATOM 2900 C CA . ASP A 1 351 ? 4.502 14.572 25.657 1.00 89.88 351 ASP A CA 1
ATOM 2901 C C . ASP A 1 351 ? 4.872 15.990 25.204 1.00 89.88 351 ASP A C 1
ATOM 2903 O O . ASP A 1 351 ? 4.038 16.892 25.291 1.00 89.88 351 ASP A O 1
ATOM 2907 N N . ILE A 1 352 ? 6.064 16.195 24.629 1.00 89.88 352 ILE A N 1
ATOM 2908 C CA . ILE A 1 352 ? 6.442 17.486 24.027 1.00 89.88 352 ILE A CA 1
ATOM 2909 C C . ILE A 1 352 ? 5.512 17.832 22.860 1.00 89.88 352 ILE A C 1
ATOM 2911 O O . ILE A 1 352 ? 4.999 18.948 22.791 1.00 89.88 352 ILE A O 1
ATOM 2915 N N . LEU A 1 353 ? 5.272 16.890 21.946 1.00 87.50 353 LEU A N 1
ATOM 2916 C CA . LEU A 1 353 ? 4.406 17.111 20.785 1.00 87.50 353 LEU A CA 1
ATOM 2917 C C . LEU A 1 353 ? 2.950 17.379 21.181 1.00 87.50 353 LEU A C 1
ATOM 2919 O O . LEU A 1 353 ? 2.290 18.204 20.549 1.00 87.50 353 LEU A O 1
ATOM 2923 N N . GLU A 1 354 ? 2.446 16.714 22.220 1.00 89.75 354 GLU A N 1
ATOM 2924 C CA . GLU A 1 354 ? 1.111 16.982 22.753 1.00 89.75 354 GLU A CA 1
ATOM 2925 C C . GLU A 1 354 ? 1.045 18.370 23.393 1.00 89.75 354 GLU A C 1
ATOM 2927 O O . GLU A 1 354 ? 0.136 19.140 23.086 1.00 89.75 354 GLU A O 1
ATOM 2932 N N . ALA A 1 355 ? 2.038 18.742 24.206 1.00 89.38 355 ALA A N 1
ATOM 2933 C CA . ALA A 1 355 ? 2.106 20.064 24.821 1.00 89.38 355 ALA A CA 1
ATOM 2934 C C . ALA A 1 355 ? 2.168 21.192 23.773 1.00 89.38 355 ALA A C 1
ATOM 2936 O O . ALA A 1 355 ? 1.493 22.217 23.905 1.00 89.38 355 ALA A O 1
ATOM 2937 N N . LEU A 1 356 ? 2.901 20.975 22.677 1.00 89.69 356 LEU A N 1
ATOM 2938 C CA . LEU A 1 356 ? 3.014 21.909 21.554 1.00 89.69 356 LEU A CA 1
ATOM 2939 C C . LEU A 1 356 ? 1.715 22.131 20.774 1.00 89.69 356 LEU A C 1
ATOM 2941 O O . LEU A 1 356 ? 1.664 23.055 19.970 1.00 89.69 356 LEU A O 1
ATOM 2945 N N . LYS A 1 357 ? 0.653 21.347 20.987 1.00 87.31 357 LYS A N 1
ATOM 2946 C CA . LYS A 1 357 ? -0.669 21.650 20.408 1.00 87.31 357 LYS A CA 1
ATOM 2947 C C . LYS A 1 357 ? -1.370 22.806 21.121 1.00 87.31 357 LYS A C 1
ATOM 2949 O O . LYS A 1 357 ? -2.256 23.423 20.536 1.00 87.31 357 LYS A O 1
ATOM 2954 N N . TYR A 1 358 ? -0.982 23.088 22.365 1.00 86.31 358 TYR A N 1
ATOM 2955 C CA . TYR A 1 358 ? -1.679 24.035 23.237 1.00 86.31 358 TYR A CA 1
ATOM 2956 C C . TYR A 1 358 ? -0.787 25.186 23.709 1.00 86.31 358 TYR A C 1
ATOM 2958 O O . TYR A 1 358 ? -1.305 26.266 23.982 1.00 86.31 358 TYR A O 1
ATOM 2966 N N . ALA A 1 359 ? 0.532 24.986 23.781 1.00 89.00 359 ALA A N 1
ATOM 2967 C CA . ALA A 1 359 ? 1.476 26.021 24.187 1.00 89.00 359 ALA A CA 1
ATOM 2968 C C . ALA A 1 359 ? 1.650 27.097 23.107 1.00 89.00 359 ALA A C 1
ATOM 2970 O O . ALA A 1 359 ? 1.885 26.788 21.934 1.00 89.00 359 ALA A O 1
ATOM 2971 N N . LYS A 1 360 ? 1.608 28.369 23.509 1.00 90.62 360 LYS A N 1
ATOM 2972 C CA . LYS A 1 360 ? 1.906 29.514 22.631 1.00 90.62 360 LYS A CA 1
ATOM 2973 C C . LYS A 1 360 ? 3.342 30.005 22.767 1.00 90.62 360 LYS A C 1
ATOM 2975 O O . LYS A 1 360 ? 3.907 30.556 21.831 1.00 90.62 360 LYS A O 1
ATOM 2980 N N . ASN A 1 361 ? 3.966 29.781 23.912 1.00 90.69 361 ASN A N 1
ATOM 2981 C CA . ASN A 1 361 ? 5.339 30.192 24.182 1.00 90.69 361 ASN A CA 1
ATOM 2982 C C . ASN A 1 361 ? 6.049 29.153 25.062 1.00 90.69 361 ASN A C 1
ATOM 2984 O O . ASN A 1 361 ? 5.457 28.171 25.506 1.00 90.69 361 ASN A O 1
ATOM 2988 N N . GLU A 1 362 ? 7.342 29.362 25.301 1.00 90.12 362 GLU A N 1
ATOM 2989 C CA . GLU A 1 362 ? 8.166 28.432 26.079 1.00 90.12 362 GLU A CA 1
ATOM 2990 C C . GLU A 1 362 ? 7.764 28.340 27.552 1.00 90.12 362 GLU A C 1
ATOM 2992 O O . GLU A 1 362 ? 8.009 27.307 28.171 1.00 90.12 362 GLU A O 1
ATOM 2997 N N . VAL A 1 363 ? 7.170 29.397 28.114 1.00 91.75 363 VAL A N 1
ATOM 2998 C CA . VAL A 1 363 ? 6.674 29.385 29.497 1.00 91.75 363 VAL A CA 1
ATOM 2999 C C . VAL A 1 363 ? 5.500 28.416 29.588 1.00 91.75 363 VAL A C 1
ATOM 3001 O O . VAL A 1 363 ? 5.562 27.458 30.348 1.00 91.75 363 VAL A O 1
ATOM 3004 N N . GLU A 1 364 ? 4.512 28.563 28.705 1.00 91.12 364 GLU A N 1
ATOM 3005 C CA . GLU A 1 364 ? 3.355 27.662 28.644 1.00 91.12 364 GLU A CA 1
ATOM 3006 C C . GLU A 1 364 ? 3.747 26.210 28.328 1.00 91.12 364 GLU A C 1
ATOM 3008 O O . GLU A 1 364 ? 3.177 25.279 28.893 1.00 91.12 364 GLU A O 1
ATOM 3013 N N . LEU A 1 365 ? 4.737 25.996 27.452 1.00 92.69 365 LEU A N 1
ATOM 3014 C CA . LEU A 1 365 ? 5.257 24.655 27.164 1.00 92.69 365 LEU A CA 1
ATOM 3015 C C . LEU A 1 365 ? 5.837 24.003 28.424 1.00 92.69 365 LEU A C 1
ATOM 3017 O O . LEU A 1 365 ? 5.555 22.837 28.698 1.00 92.69 365 LEU A O 1
ATOM 3021 N N . LYS A 1 366 ? 6.631 24.751 29.199 1.00 92.62 366 LYS A N 1
ATOM 3022 C CA . LYS A 1 366 ? 7.176 24.254 30.465 1.00 92.62 366 LYS A CA 1
ATOM 3023 C C . LYS A 1 366 ? 6.080 23.976 31.477 1.00 92.62 366 LYS A C 1
ATOM 3025 O O . LYS A 1 366 ? 6.148 22.950 32.137 1.00 92.62 366 LYS A O 1
ATOM 3030 N N . ASP A 1 367 ? 5.077 24.839 31.575 1.00 90.69 367 ASP A N 1
ATOM 3031 C CA . ASP A 1 367 ? 3.978 24.657 32.522 1.00 90.69 367 ASP A CA 1
ATOM 3032 C C . ASP A 1 367 ? 3.180 23.384 32.215 1.00 90.69 367 ASP A C 1
ATOM 3034 O O . ASP A 1 367 ? 2.886 22.602 33.120 1.00 90.69 367 ASP A O 1
ATOM 3038 N N . ILE A 1 368 ? 2.894 23.116 30.935 1.00 91.88 368 ILE A N 1
ATOM 3039 C CA . ILE A 1 368 ? 2.237 21.870 30.517 1.00 91.88 368 ILE A CA 1
ATOM 3040 C C . ILE A 1 368 ? 3.101 20.652 30.866 1.00 91.88 368 ILE A C 1
ATOM 3042 O O . ILE A 1 368 ? 2.600 19.694 31.453 1.00 91.88 368 ILE A O 1
ATOM 3046 N N . LEU A 1 369 ? 4.397 20.685 30.542 1.00 92.31 369 LEU A N 1
ATOM 3047 C CA . LEU A 1 369 ? 5.303 19.570 30.824 1.00 92.31 369 LEU A CA 1
ATOM 3048 C C . LEU A 1 369 ? 5.512 19.364 32.335 1.00 92.31 369 LEU A C 1
ATOM 3050 O O . LEU A 1 369 ? 5.515 18.231 32.803 1.00 92.31 369 LEU A O 1
ATOM 3054 N N . ASN A 1 370 ? 5.585 20.425 33.137 1.00 89.75 370 ASN A N 1
ATOM 3055 C CA . ASN A 1 370 ? 5.621 20.312 34.596 1.00 89.75 370 ASN A CA 1
ATOM 3056 C C . ASN A 1 370 ? 4.380 19.565 35.117 1.00 89.75 370 ASN A C 1
ATOM 3058 O O . ASN A 1 370 ? 4.506 18.648 35.931 1.00 89.75 370 ASN A O 1
ATOM 3062 N N . ASN A 1 371 ? 3.192 19.877 34.583 1.00 88.75 371 ASN A N 1
ATOM 3063 C CA . ASN A 1 371 ? 1.950 19.166 34.912 1.00 88.75 371 ASN A CA 1
ATOM 3064 C C . ASN A 1 371 ? 1.946 17.704 34.430 1.00 88.75 371 ASN A C 1
ATOM 3066 O O . ASN A 1 371 ? 1.325 16.847 35.058 1.00 88.75 371 ASN A O 1
ATOM 3070 N N . PHE A 1 372 ? 2.680 17.387 33.362 1.00 89.06 372 PHE A N 1
ATOM 3071 C CA . PHE A 1 372 ? 2.916 16.012 32.909 1.00 89.06 372 PHE A CA 1
ATOM 3072 C C . PHE A 1 372 ? 3.901 15.226 33.787 1.00 89.06 372 PHE A C 1
ATOM 3074 O O . PHE A 1 372 ? 4.108 14.042 33.535 1.00 89.06 372 PHE A O 1
ATOM 3081 N N . GLY A 1 373 ? 4.473 15.833 34.833 1.00 87.06 373 GLY A N 1
ATOM 3082 C CA . GLY A 1 373 ? 5.336 15.162 35.810 1.00 87.06 373 GLY A CA 1
ATOM 3083 C C . GLY A 1 373 ? 6.833 15.426 35.644 1.00 87.06 373 GLY A C 1
ATOM 3084 O O . GLY A 1 373 ? 7.627 14.837 36.375 1.00 87.06 373 GLY A O 1
ATOM 3085 N N . TYR A 1 374 ? 7.226 16.310 34.726 1.00 91.00 374 TYR A N 1
ATOM 3086 C CA . TYR A 1 374 ? 8.618 16.713 34.527 1.00 91.00 374 TYR A CA 1
ATOM 3087 C C . TYR A 1 374 ? 9.004 17.735 35.601 1.00 91.00 374 TYR A C 1
ATOM 3089 O O . TYR A 1 374 ? 8.668 18.909 35.489 1.00 91.00 374 TYR A O 1
ATOM 3097 N N . LYS A 1 375 ? 9.692 17.313 36.663 1.00 88.69 375 LYS A N 1
ATOM 3098 C CA . LYS A 1 375 ? 10.117 18.217 37.746 1.00 88.69 375 LYS A CA 1
ATOM 3099 C C . LYS A 1 375 ? 11.384 18.976 37.345 1.00 88.69 375 LYS A C 1
ATOM 3101 O O . LYS A 1 375 ? 12.181 18.473 36.561 1.00 88.69 375 LYS A O 1
ATOM 3106 N N . ASP A 1 376 ? 11.596 20.175 37.884 1.00 88.69 376 ASP A N 1
ATOM 3107 C CA . ASP A 1 376 ? 12.819 20.976 37.676 1.00 88.69 376 ASP A CA 1
ATOM 3108 C C . ASP A 1 376 ? 13.223 21.151 36.196 1.00 88.69 376 ASP A C 1
ATOM 3110 O O . ASP A 1 376 ? 14.403 21.118 35.832 1.00 88.69 376 ASP A O 1
ATOM 3114 N N . LEU A 1 377 ? 12.222 21.312 35.324 1.00 91.81 377 LEU A N 1
ATOM 3115 C CA . LEU A 1 377 ? 12.398 21.341 33.878 1.00 91.81 377 LEU A CA 1
ATOM 3116 C C . LEU A 1 377 ? 13.195 22.571 33.405 1.00 91.81 377 LEU A C 1
ATOM 3118 O O . LEU A 1 377 ? 12.803 23.729 33.581 1.00 91.81 377 LEU A O 1
ATOM 3122 N N . GLY A 1 378 ? 14.289 22.315 32.692 1.00 90.50 378 GLY A N 1
ATOM 3123 C CA . GLY A 1 378 ? 15.136 23.307 32.040 1.00 90.50 378 GLY A CA 1
ATOM 3124 C C . GLY A 1 378 ? 15.504 22.916 30.610 1.00 90.50 378 GLY A C 1
ATOM 3125 O O . GLY A 1 378 ? 15.478 21.749 30.233 1.00 90.50 378 GLY A O 1
ATOM 3126 N N . PHE A 1 379 ? 15.889 23.902 29.797 1.00 89.94 379 PHE A N 1
ATOM 3127 C CA . PHE A 1 379 ? 16.443 23.645 28.466 1.00 89.94 379 PHE A CA 1
ATOM 3128 C C . PHE A 1 379 ? 17.962 23.506 28.534 1.00 89.94 379 PHE A C 1
ATOM 3130 O O . PHE A 1 379 ? 18.654 24.359 29.103 1.00 89.94 379 PHE A O 1
ATOM 3137 N N . ARG A 1 380 ? 18.497 22.476 27.880 1.00 85.31 380 ARG A N 1
ATOM 3138 C CA . ARG A 1 380 ? 19.931 22.349 27.629 1.00 85.31 380 ARG A CA 1
ATOM 3139 C C . ARG A 1 380 ? 20.317 23.232 26.451 1.00 85.31 380 ARG A C 1
ATOM 3141 O O . ARG A 1 380 ? 19.645 23.237 25.424 1.00 85.31 380 ARG A O 1
ATOM 3148 N N . ASN A 1 381 ? 21.401 23.983 26.609 1.00 85.06 381 ASN A N 1
ATOM 3149 C CA . ASN A 1 381 ? 21.905 24.900 25.593 1.00 85.06 381 ASN A CA 1
ATOM 3150 C C . ASN A 1 381 ? 23.321 24.502 25.176 1.00 85.06 381 ASN A C 1
ATOM 3152 O O . ASN A 1 381 ? 24.120 24.112 26.026 1.00 85.06 381 ASN A O 1
ATOM 3156 N N . GLN A 1 382 ? 23.643 24.665 23.896 1.00 79.31 382 GLN A N 1
ATOM 3157 C CA . GLN A 1 382 ? 25.005 24.556 23.372 1.00 79.31 382 GLN A CA 1
ATOM 3158 C C . GLN A 1 382 ? 25.294 25.700 22.398 1.00 79.31 382 GLN A C 1
ATOM 3160 O O . GLN A 1 382 ? 24.393 26.214 21.732 1.00 79.31 382 GLN A O 1
ATOM 3165 N N . ASN A 1 383 ? 26.562 26.102 22.316 1.00 73.19 383 ASN A N 1
ATOM 3166 C CA . ASN A 1 383 ? 27.019 27.074 21.329 1.00 73.19 383 ASN A CA 1
ATOM 3167 C C . ASN A 1 383 ? 27.357 26.341 20.032 1.00 73.19 383 ASN A C 1
ATOM 3169 O O . ASN A 1 383 ? 28.311 25.570 19.983 1.00 73.19 383 ASN A O 1
ATOM 3173 N N . ILE A 1 384 ? 26.576 26.590 18.983 1.00 69.94 384 ILE A N 1
ATOM 3174 C CA . ILE A 1 384 ? 26.772 26.006 17.655 1.00 69.94 384 ILE A CA 1
ATOM 3175 C C . ILE A 1 384 ? 26.905 27.167 16.671 1.00 69.94 384 ILE A C 1
ATOM 3177 O O . ILE A 1 384 ? 25.999 27.994 16.573 1.00 69.94 384 ILE A O 1
ATOM 3181 N N . GLN A 1 385 ? 28.036 27.248 15.960 1.00 64.81 385 GLN A N 1
ATOM 3182 C CA . GLN A 1 385 ? 28.342 28.346 15.022 1.00 64.81 385 GLN A CA 1
ATOM 3183 C C . GLN A 1 385 ? 28.176 29.741 15.661 1.00 64.81 385 GLN A C 1
ATOM 3185 O O . GLN A 1 385 ? 27.505 30.619 15.118 1.00 64.81 385 GLN A O 1
ATOM 3190 N N . SER A 1 386 ? 28.735 29.925 16.862 1.00 69.88 386 SER A N 1
ATOM 3191 C CA . SER A 1 386 ? 28.683 31.185 17.627 1.00 69.88 386 SER A CA 1
ATOM 3192 C C . SER A 1 386 ? 27.272 31.670 18.000 1.00 69.88 386 SER A C 1
ATOM 3194 O O . SER A 1 386 ? 27.104 32.809 18.431 1.00 69.88 386 SER A O 1
ATOM 3196 N N . LYS A 1 387 ? 26.251 30.809 17.882 1.00 71.88 387 LYS A N 1
ATOM 3197 C CA . LYS A 1 387 ? 24.886 31.064 18.356 1.00 71.88 387 LYS A CA 1
ATOM 3198 C C . LYS A 1 387 ? 24.501 30.041 19.420 1.00 71.88 387 LYS A C 1
ATOM 3200 O O . LYS A 1 387 ? 24.719 28.841 19.256 1.00 71.88 387 LYS A O 1
ATOM 3205 N N . ARG A 1 388 ? 23.900 30.519 20.510 1.00 77.31 388 ARG A N 1
ATOM 3206 C CA . ARG A 1 388 ? 23.337 29.664 21.559 1.00 77.31 388 ARG A CA 1
ATOM 3207 C C . ARG A 1 388 ? 22.062 29.007 21.025 1.00 77.31 388 ARG A C 1
ATOM 3209 O O . ARG A 1 388 ? 21.105 29.713 20.720 1.00 77.31 388 ARG A O 1
ATOM 3216 N N . LYS A 1 389 ? 22.060 27.680 20.900 1.00 79.88 389 LYS A N 1
ATOM 3217 C CA . LYS A 1 389 ? 20.905 26.874 20.471 1.00 79.88 389 LYS A CA 1
ATOM 3218 C C . LYS A 1 389 ? 20.440 25.960 21.596 1.00 79.88 389 LYS A C 1
ATOM 3220 O O . LYS A 1 389 ? 21.272 25.467 22.366 1.00 79.88 389 LYS A O 1
ATOM 3225 N N . LYS A 1 390 ? 19.132 25.706 21.674 1.00 85.56 390 LYS A N 1
ATOM 3226 C CA . LYS A 1 390 ? 18.602 24.690 22.589 1.00 85.56 390 LYS A CA 1
ATOM 3227 C C . LYS A 1 390 ? 18.802 23.315 21.967 1.00 85.56 390 LYS A C 1
ATOM 3229 O O . LYS A 1 390 ? 18.464 23.094 20.810 1.00 85.56 390 LYS A O 1
ATOM 3234 N N . THR A 1 391 ? 19.379 22.396 22.725 1.00 81.81 391 THR A N 1
ATOM 3235 C CA . THR A 1 391 ? 19.718 21.054 22.235 1.00 81.81 391 THR A CA 1
ATOM 3236 C C . THR A 1 391 ? 19.016 19.941 22.998 1.00 81.81 391 THR A C 1
ATOM 3238 O O . THR A 1 391 ? 19.168 18.784 22.626 1.00 81.81 391 THR A O 1
ATOM 3241 N N . GLY A 1 392 ? 18.226 20.254 24.029 1.00 86.69 392 GLY A N 1
ATOM 3242 C CA . GLY A 1 392 ? 17.477 19.254 24.787 1.00 86.69 392 GLY A CA 1
ATOM 3243 C C . GLY A 1 392 ? 16.722 19.798 25.994 1.00 86.69 392 GLY A C 1
ATOM 3244 O O . GLY A 1 392 ? 16.726 21.004 26.258 1.00 86.69 392 GLY A O 1
ATOM 3245 N N . LEU A 1 393 ? 16.138 18.879 26.759 1.00 89.31 393 LEU A N 1
ATOM 3246 C CA . LEU A 1 393 ? 15.527 19.099 28.067 1.00 89.31 393 LEU A CA 1
ATOM 3247 C C . LEU A 1 393 ? 16.375 18.460 29.166 1.00 89.31 393 LEU A C 1
ATOM 3249 O O . LEU A 1 393 ? 16.931 17.377 28.994 1.00 89.31 393 LEU A O 1
ATOM 3253 N N . LYS A 1 394 ? 16.426 19.122 30.317 1.00 91.38 394 LYS A N 1
ATOM 3254 C CA . LYS A 1 394 ? 16.886 18.565 31.586 1.00 91.38 394 LYS A CA 1
ATOM 3255 C C . LYS A 1 394 ? 15.717 18.611 32.557 1.00 91.38 394 LYS A C 1
ATOM 3257 O O . LYS A 1 394 ? 15.089 19.657 32.669 1.00 91.38 394 LYS A O 1
ATOM 3262 N N . PHE A 1 395 ? 15.422 17.511 33.227 1.00 91.50 395 PHE A N 1
ATOM 3263 C CA . PHE A 1 395 ? 14.326 17.433 34.188 1.00 91.50 395 PHE A CA 1
ATOM 3264 C C . PHE A 1 395 ? 14.568 16.297 35.173 1.00 91.50 395 PHE A C 1
ATOM 3266 O O . PHE A 1 395 ? 15.395 15.421 34.936 1.00 91.50 395 PHE A O 1
ATOM 3273 N N . ASN A 1 396 ? 13.820 16.306 36.262 1.00 84.88 396 ASN A N 1
ATOM 3274 C CA . ASN A 1 396 ? 13.782 15.250 37.249 1.00 84.88 396 ASN A CA 1
ATOM 3275 C C . ASN A 1 396 ? 12.477 14.452 37.096 1.00 84.88 396 ASN A C 1
ATOM 3277 O O . ASN A 1 396 ? 11.405 15.022 36.887 1.00 84.88 396 ASN A O 1
ATOM 3281 N N . TYR A 1 397 ? 12.564 13.131 37.198 1.00 82.06 397 TYR A N 1
ATOM 3282 C CA . TYR A 1 397 ? 11.421 12.214 37.187 1.00 82.06 397 TYR A CA 1
ATOM 3283 C C . TYR A 1 397 ? 11.735 11.050 38.135 1.00 82.06 397 TYR A C 1
ATOM 3285 O O . TYR A 1 397 ? 12.863 10.567 38.128 1.00 82.06 397 TYR A O 1
ATOM 3293 N N . GLU A 1 398 ? 10.793 10.642 38.994 1.00 76.44 398 GLU A N 1
ATOM 3294 C CA . GLU A 1 398 ? 11.021 9.595 40.019 1.00 76.44 398 GLU A CA 1
ATOM 3295 C C . GLU A 1 398 ? 12.367 9.746 40.768 1.00 76.44 398 GLU A C 1
ATOM 3297 O O . GLU A 1 398 ? 13.166 8.818 40.863 1.00 76.44 398 GLU A O 1
ATOM 3302 N N . ASP A 1 399 ? 12.642 10.965 41.243 1.00 72.81 399 ASP A N 1
ATOM 3303 C CA . ASP A 1 399 ? 13.816 11.327 42.054 1.00 72.81 399 ASP A CA 1
ATOM 3304 C C . ASP A 1 399 ? 15.192 11.135 41.378 1.00 72.81 399 ASP A C 1
ATOM 3306 O O . ASP A 1 399 ? 16.232 11.234 42.030 1.00 72.81 399 ASP A O 1
ATOM 3310 N N . LYS A 1 400 ? 15.224 10.948 40.051 1.00 67.25 400 LYS A N 1
ATOM 3311 C CA . LYS A 1 400 ? 16.448 10.951 39.233 1.00 67.25 400 LYS A CA 1
ATOM 3312 C C . LYS A 1 400 ? 16.460 12.101 38.230 1.00 67.25 400 LYS A C 1
ATOM 3314 O O . LYS A 1 400 ? 15.414 12.523 37.739 1.00 67.25 400 LYS A O 1
ATOM 3319 N N . SER A 1 401 ? 17.660 12.591 37.911 1.00 78.88 401 SER A N 1
ATOM 3320 C CA . SER A 1 401 ? 17.864 13.647 36.915 1.00 78.88 401 SER A CA 1
ATOM 3321 C C . SER A 1 401 ? 18.137 13.055 35.539 1.00 78.88 401 SER A C 1
ATOM 3323 O O . SER A 1 401 ? 19.078 12.282 35.365 1.00 78.88 401 SER A O 1
ATOM 3325 N N . TYR A 1 402 ? 17.337 13.464 34.560 1.00 78.50 402 TYR A N 1
ATOM 3326 C CA . TYR A 1 402 ? 17.428 13.049 33.169 1.00 78.50 402 TYR A CA 1
ATOM 3327 C C . TYR A 1 402 ? 17.841 14.218 32.288 1.00 78.50 402 TYR A C 1
ATOM 3329 O O . TYR A 1 402 ? 17.494 15.380 32.520 1.00 78.50 402 TYR A O 1
ATOM 3337 N N . THR A 1 403 ? 18.583 13.899 31.232 1.00 81.50 403 THR A N 1
ATOM 3338 C CA . THR A 1 403 ? 18.816 14.820 30.125 1.00 81.50 403 THR A CA 1
ATOM 3339 C C . THR A 1 403 ? 18.474 14.124 28.824 1.00 81.50 403 THR A C 1
ATOM 3341 O O . THR A 1 403 ? 19.112 13.138 28.475 1.00 81.50 403 THR A O 1
ATOM 3344 N N . VAL A 1 404 ? 17.493 14.667 28.110 1.00 79.81 404 VAL A N 1
ATOM 3345 C CA . VAL A 1 404 ? 17.047 14.162 26.812 1.00 79.81 404 VAL A CA 1
ATOM 3346 C C . VAL A 1 404 ? 17.366 15.214 25.768 1.00 79.81 404 VAL A C 1
ATOM 3348 O O . VAL A 1 404 ? 16.876 16.343 25.839 1.00 79.81 404 VAL A O 1
ATOM 3351 N N . TYR A 1 405 ? 18.210 14.873 24.806 1.00 78.31 405 TYR A N 1
ATOM 3352 C CA . TYR A 1 405 ? 18.548 15.788 23.727 1.00 78.31 405 TYR A CA 1
ATOM 3353 C C . TYR A 1 405 ? 17.490 15.732 22.627 1.00 78.31 405 TYR A C 1
ATOM 3355 O O . TYR A 1 405 ? 16.978 14.667 22.298 1.00 78.31 405 TYR A O 1
ATOM 3363 N N . PHE A 1 406 ? 17.166 16.874 22.020 1.00 78.56 406 PHE A N 1
ATOM 3364 C CA . PHE A 1 406 ? 16.136 16.936 20.980 1.00 78.56 406 PHE A CA 1
ATOM 3365 C C . PHE A 1 406 ? 16.467 16.024 19.791 1.00 78.56 406 PHE A C 1
ATOM 3367 O O . PHE A 1 406 ? 15.586 15.335 19.285 1.00 78.56 406 PHE A O 1
ATOM 3374 N N . ASN A 1 407 ? 17.747 15.907 19.428 1.00 61.97 407 ASN A N 1
ATOM 3375 C CA . ASN A 1 407 ? 18.196 14.998 18.372 1.00 61.97 407 ASN A CA 1
ATOM 3376 C C . ASN A 1 407 ? 17.995 13.503 18.698 1.00 61.97 407 ASN A C 1
ATOM 3378 O O . ASN A 1 407 ? 17.867 12.716 17.762 1.00 61.97 407 ASN A O 1
ATOM 3382 N N . GLN A 1 408 ? 17.965 13.114 19.982 1.00 59.62 408 GLN A N 1
ATOM 3383 C CA . GLN A 1 408 ? 17.690 11.738 20.425 1.00 59.62 408 GLN A CA 1
ATOM 3384 C C . GLN A 1 408 ? 16.213 11.375 20.261 1.00 59.62 408 GLN A C 1
ATOM 3386 O O . GLN A 1 408 ? 15.885 10.212 20.085 1.00 59.62 408 GLN A O 1
ATOM 3391 N N . ILE A 1 409 ? 15.324 12.368 20.313 1.00 67.19 409 ILE A N 1
ATOM 3392 C CA . ILE A 1 409 ? 13.871 12.171 20.222 1.00 67.19 409 ILE A CA 1
ATOM 3393 C C . ILE A 1 409 ? 13.282 12.639 18.892 1.00 67.19 409 ILE A C 1
ATOM 3395 O O . ILE A 1 409 ? 12.063 12.703 18.738 1.00 67.19 409 ILE A O 1
ATOM 3399 N N . GLY A 1 410 ? 14.123 12.974 17.917 1.00 61.06 410 GLY A N 1
ATOM 3400 C CA . GLY A 1 410 ? 13.655 13.423 16.613 1.00 61.06 410 GLY A CA 1
ATOM 3401 C C . GLY A 1 410 ? 12.912 14.751 16.636 1.00 61.06 410 GLY A C 1
ATOM 3402 O O . GLY A 1 410 ? 11.855 14.888 16.031 1.00 61.06 410 GLY A O 1
ATOM 3403 N N . LEU A 1 411 ? 13.446 15.709 17.389 1.00 73.94 411 LEU A N 1
ATOM 3404 C CA . LEU A 1 411 ? 13.015 17.099 17.401 1.00 73.94 411 LEU A CA 1
ATOM 3405 C C . LEU A 1 411 ? 14.232 18.011 17.217 1.00 73.94 411 LEU A C 1
ATOM 3407 O O . LEU A 1 411 ? 15.383 17.619 17.423 1.00 73.94 411 LEU A O 1
ATOM 3411 N N . ASP A 1 412 ? 13.973 19.273 16.900 1.00 81.19 412 ASP A N 1
ATOM 3412 C CA . ASP A 1 412 ? 14.970 20.334 16.962 1.00 81.19 412 ASP A CA 1
ATOM 3413 C C . ASP A 1 412 ? 14.356 21.650 17.466 1.00 81.19 412 ASP A C 1
ATOM 3415 O O . ASP A 1 412 ? 13.135 21.822 17.528 1.00 81.19 412 ASP A O 1
ATOM 3419 N N . ASP A 1 413 ? 15.224 22.587 17.858 1.00 82.94 413 ASP A N 1
ATOM 3420 C CA . ASP A 1 413 ? 14.835 23.905 18.382 1.00 82.94 413 ASP A CA 1
ATOM 3421 C C . ASP A 1 413 ? 13.953 24.674 17.380 1.00 82.94 413 ASP A C 1
ATOM 3423 O O . ASP A 1 413 ? 12.967 25.304 17.757 1.00 82.94 413 ASP A O 1
ATOM 3427 N N . SER A 1 414 ? 14.255 24.572 16.080 1.00 82.06 414 SER A N 1
ATOM 3428 C CA . SER A 1 414 ? 13.487 25.220 15.007 1.00 82.06 414 SER A CA 1
ATOM 3429 C C . SER A 1 414 ? 12.047 24.721 14.919 1.00 82.06 414 SER A C 1
ATOM 3431 O O . SER A 1 414 ? 11.134 25.527 14.743 1.00 82.06 414 SER A O 1
ATOM 3433 N N . THR A 1 415 ? 11.834 23.418 15.072 1.00 80.12 415 THR A N 1
ATOM 3434 C CA . THR A 1 415 ? 10.521 22.771 15.018 1.00 80.12 415 THR A CA 1
ATOM 3435 C C . THR A 1 415 ? 9.668 23.207 16.203 1.00 80.12 415 THR A C 1
ATOM 3437 O O . THR A 1 415 ? 8.521 23.621 16.027 1.00 80.12 415 THR A O 1
ATOM 3440 N N . ILE A 1 416 ? 10.249 23.210 17.406 1.00 85.44 416 ILE A N 1
ATOM 3441 C CA . ILE A 1 416 ? 9.584 23.687 18.626 1.00 85.44 416 ILE A CA 1
ATOM 3442 C C . ILE A 1 416 ? 9.179 25.159 18.463 1.00 85.44 416 ILE A C 1
ATOM 3444 O O . ILE A 1 416 ? 8.015 25.509 18.665 1.00 85.44 416 ILE A O 1
ATOM 3448 N N . LEU A 1 417 ? 10.106 26.017 18.024 1.00 86.25 417 LEU A N 1
ATOM 3449 C CA . LEU A 1 417 ? 9.843 27.444 17.808 1.00 86.25 417 LEU A CA 1
ATOM 3450 C C . LEU A 1 417 ? 8.757 27.690 16.753 1.00 86.25 417 LEU A C 1
ATOM 3452 O O . LEU A 1 417 ? 7.900 28.552 16.951 1.00 86.25 417 LEU A O 1
ATOM 3456 N N . PHE A 1 418 ? 8.761 26.929 15.656 1.00 85.69 418 PHE A N 1
ATOM 3457 C CA . PHE A 1 418 ? 7.756 27.034 14.598 1.00 85.69 418 PHE A CA 1
ATOM 3458 C C . PHE A 1 418 ? 6.337 26.767 15.122 1.00 85.69 418 PHE A C 1
ATOM 3460 O O . PHE A 1 418 ? 5.418 27.543 14.840 1.00 85.69 418 PHE A O 1
ATOM 3467 N N . HIS A 1 419 ? 6.155 25.714 15.925 1.00 85.44 419 HIS A N 1
ATOM 3468 C CA . HIS A 1 419 ? 4.859 25.390 16.526 1.00 85.44 419 HIS A CA 1
ATOM 3469 C C . HIS A 1 419 ? 4.370 26.489 17.477 1.00 85.44 419 HIS A C 1
ATOM 3471 O O . HIS A 1 419 ? 3.242 26.965 17.333 1.00 85.44 419 HIS A O 1
ATOM 3477 N N . LEU A 1 420 ? 5.231 26.961 18.382 1.00 88.94 420 LEU A N 1
ATOM 3478 C CA . LEU A 1 420 ? 4.887 28.024 19.333 1.00 88.94 420 LEU A CA 1
ATOM 3479 C C . LEU A 1 420 ? 4.478 29.324 18.615 1.00 88.94 420 LEU A C 1
ATOM 3481 O O . LEU A 1 420 ? 3.463 29.944 18.946 1.00 88.94 420 LEU A O 1
ATOM 3485 N N . GLN A 1 421 ? 5.215 29.711 17.568 1.00 85.88 421 GLN A N 1
ATOM 3486 C CA . GLN A 1 421 ? 4.901 30.899 16.769 1.00 85.88 421 GLN A CA 1
ATOM 3487 C C . GLN A 1 421 ? 3.555 30.783 16.046 1.00 85.88 421 GLN A C 1
ATOM 3489 O O . GLN A 1 421 ? 2.789 31.749 16.018 1.00 85.88 421 GLN A O 1
ATOM 3494 N N . ASN A 1 422 ? 3.246 29.620 15.468 1.00 86.19 422 ASN A N 1
ATOM 3495 C CA . ASN A 1 422 ? 1.967 29.399 14.793 1.00 86.19 422 ASN A CA 1
ATOM 3496 C C . ASN A 1 422 ? 0.794 29.423 15.774 1.00 86.19 422 ASN A C 1
ATOM 3498 O O . ASN A 1 422 ? -0.220 30.059 15.491 1.00 86.19 422 ASN A O 1
ATOM 3502 N N . ASN A 1 423 ? 0.950 28.813 16.946 1.00 84.69 423 ASN A N 1
ATOM 3503 C CA . ASN A 1 423 ? -0.083 28.813 17.979 1.00 84.69 423 ASN A CA 1
ATOM 3504 C C . ASN A 1 423 ? -0.324 30.211 18.554 1.00 84.69 423 ASN A C 1
ATOM 3506 O O . ASN A 1 423 ? -1.472 30.579 18.809 1.00 84.69 423 ASN A O 1
ATOM 3510 N N . THR A 1 424 ? 0.739 31.008 18.711 1.00 84.06 424 THR A N 1
ATOM 3511 C CA . THR A 1 424 ? 0.630 32.425 19.086 1.00 84.06 424 THR A CA 1
ATOM 3512 C C . THR A 1 424 ? -0.179 33.198 18.047 1.00 84.06 424 THR A C 1
ATOM 3514 O O . THR A 1 424 ? -1.123 33.896 18.407 1.00 84.06 424 THR A O 1
ATOM 3517 N N . LYS A 1 425 ? 0.130 33.036 16.751 1.00 84.19 425 LYS A N 1
ATOM 3518 C CA . LYS A 1 425 ? -0.604 33.697 15.655 1.00 84.19 425 LYS A CA 1
ATOM 3519 C C . LYS A 1 425 ? -2.069 33.267 15.579 1.00 84.19 425 LYS A C 1
ATOM 3521 O O . LYS A 1 425 ? -2.931 34.096 15.312 1.00 84.19 425 LYS A O 1
ATOM 3526 N N . ALA A 1 426 ? -2.345 31.986 15.811 1.00 80.50 426 ALA A N 1
ATOM 3527 C CA . ALA A 1 426 ? -3.694 31.427 15.815 1.00 80.50 426 ALA A CA 1
ATOM 3528 C C . ALA A 1 426 ? -4.461 31.683 17.129 1.00 80.50 426 ALA A C 1
ATOM 3530 O O . ALA A 1 426 ? -5.634 31.332 17.221 1.00 80.50 426 ALA A O 1
ATOM 3531 N N . ASN A 1 427 ? -3.807 32.278 18.135 1.00 82.56 427 ASN A N 1
ATOM 3532 C CA . ASN A 1 427 ? -4.330 32.538 19.476 1.00 82.56 427 ASN A CA 1
ATOM 3533 C C . ASN A 1 427 ? -5.046 31.326 20.104 1.00 82.56 427 ASN A C 1
ATOM 3535 O O . ASN A 1 427 ? -6.162 31.431 20.616 1.00 82.56 427 ASN A O 1
ATOM 3539 N N . ILE A 1 428 ? -4.401 30.159 20.050 1.00 77.94 428 ILE A N 1
ATOM 3540 C CA . ILE A 1 428 ? -4.969 28.907 20.565 1.00 77.94 428 ILE A CA 1
ATOM 3541 C C . ILE A 1 428 ? -5.256 29.028 22.069 1.00 77.94 428 ILE A C 1
ATOM 3543 O O . ILE A 1 428 ? -4.472 29.606 22.825 1.00 77.94 428 ILE A O 1
ATOM 3547 N N . VAL A 1 429 ? -6.391 28.493 22.516 1.00 76.94 429 VAL A N 1
ATOM 3548 C CA . VAL A 1 429 ? -6.736 28.393 23.940 1.00 76.94 429 VAL A CA 1
ATOM 3549 C C . VAL A 1 429 ? -6.327 27.015 24.446 1.00 76.94 429 VAL A C 1
ATOM 3551 O O . VAL A 1 429 ? -6.658 26.001 23.827 1.00 76.94 429 VAL A O 1
ATOM 3554 N N . ASN A 1 430 ? -5.622 26.972 25.578 1.00 74.88 430 ASN A N 1
ATOM 3555 C CA . ASN A 1 430 ? -5.274 25.711 26.214 1.00 74.88 430 ASN A CA 1
ATOM 3556 C C . ASN A 1 430 ? -6.554 25.017 26.716 1.00 74.88 430 ASN A C 1
ATOM 3558 O O . ASN A 1 430 ? -7.214 25.500 27.632 1.00 74.88 430 ASN A O 1
ATOM 3562 N N . SER A 1 431 ? -6.906 23.902 26.078 1.00 76.38 431 SER A N 1
ATOM 3563 C CA . SER A 1 431 ? -8.042 23.036 26.425 1.00 76.38 431 SER A CA 1
ATOM 3564 C C . SER A 1 431 ? -7.576 21.634 26.832 1.00 76.38 431 SER A C 1
ATOM 3566 O O . SER A 1 431 ? -8.354 20.680 26.807 1.00 76.38 431 SER A O 1
ATOM 3568 N N . LEU A 1 432 ? -6.293 21.506 27.186 1.00 78.00 432 LEU A N 1
ATOM 3569 C CA . LEU A 1 432 ? -5.683 20.249 27.577 1.00 78.00 432 LEU A CA 1
ATOM 3570 C C . LEU A 1 432 ? -6.302 19.733 28.882 1.00 78.00 432 LEU A C 1
ATOM 3572 O O . LEU A 1 432 ? -6.324 20.413 29.907 1.00 78.00 432 LEU A O 1
ATOM 3576 N N . ASP A 1 433 ? -6.789 18.497 28.833 1.00 76.88 433 ASP A N 1
ATOM 3577 C CA . ASP A 1 433 ? -7.326 17.790 29.990 1.00 76.88 433 ASP A CA 1
ATOM 3578 C C . ASP A 1 433 ? -6.187 17.149 30.796 1.00 76.88 433 ASP A C 1
ATOM 3580 O O . ASP A 1 433 ? -5.788 16.011 30.536 1.00 76.88 433 ASP A O 1
ATOM 3584 N N . TYR A 1 434 ? -5.688 17.875 31.799 1.00 75.88 434 TYR A N 1
ATOM 3585 C CA . TYR A 1 434 ? -4.641 17.399 32.712 1.00 75.88 434 TYR A CA 1
ATOM 3586 C C . TYR A 1 434 ? -5.065 16.214 33.596 1.00 75.88 434 TYR A C 1
ATOM 3588 O O . TYR A 1 434 ? -4.227 15.651 34.295 1.00 75.88 434 TYR A O 1
ATOM 3596 N N . SER A 1 435 ? -6.342 15.803 33.587 1.00 69.06 435 SER A N 1
ATOM 3597 C CA . SER A 1 435 ? -6.770 14.595 34.308 1.00 69.06 435 SER A CA 1
ATOM 3598 C C . SER A 1 435 ? -6.301 13.302 33.631 1.00 69.06 435 SER A C 1
ATOM 3600 O O . SER A 1 435 ? -6.317 12.233 34.249 1.00 69.06 435 SER A O 1
ATOM 3602 N N . LYS A 1 436 ? -5.867 13.375 32.366 1.00 67.12 436 LYS A N 1
ATOM 3603 C CA . LYS A 1 436 ? -5.234 12.257 31.665 1.00 67.12 436 LYS A CA 1
ATOM 3604 C C . LYS A 1 436 ? -3.750 12.221 32.006 1.00 67.12 436 LYS A C 1
ATOM 3606 O O . LYS A 1 436 ? -3.038 13.193 31.778 1.00 67.12 436 LYS A O 1
ATOM 3611 N N . LYS A 1 437 ? -3.289 11.073 32.509 1.00 66.75 437 LYS A N 1
ATOM 3612 C CA . LYS A 1 437 ? -1.860 10.817 32.724 1.00 66.75 437 LYS A CA 1
ATOM 3613 C C . LYS A 1 437 ? -1.093 10.994 31.413 1.00 66.75 437 LYS A C 1
ATOM 3615 O O . LYS A 1 437 ? -1.546 10.502 30.375 1.00 66.75 437 LYS A O 1
ATOM 3620 N N . SER A 1 438 ? 0.048 11.670 31.486 1.00 80.88 438 SER A N 1
ATOM 3621 C CA . SER A 1 438 ? 0.966 11.874 30.363 1.00 80.88 438 SER A CA 1
ATOM 3622 C C . SER A 1 438 ? 1.586 10.557 29.890 1.00 80.88 438 SER A C 1
ATOM 3624 O O . SER A 1 438 ? 1.441 9.510 30.531 1.00 80.88 438 SER A O 1
ATOM 3626 N N . ASN A 1 439 ? 2.273 10.576 28.753 1.00 80.94 439 ASN A N 1
ATOM 3627 C CA . ASN A 1 439 ? 2.961 9.393 28.258 1.00 80.94 439 ASN A CA 1
ATOM 3628 C C . ASN A 1 439 ? 4.077 8.965 29.216 1.00 80.94 439 ASN A C 1
ATOM 3630 O O . ASN A 1 439 ? 4.183 7.773 29.493 1.00 80.94 439 ASN A O 1
ATOM 3634 N N . ILE A 1 440 ? 4.845 9.909 29.781 1.00 77.62 440 ILE A N 1
ATOM 3635 C CA . ILE A 1 440 ? 5.894 9.603 30.765 1.00 77.62 440 ILE A CA 1
ATOM 3636 C C . ILE A 1 440 ? 5.311 9.009 32.055 1.00 77.62 440 ILE A C 1
ATOM 3638 O O . ILE A 1 440 ? 5.865 8.062 32.595 1.00 77.62 440 ILE A O 1
ATOM 3642 N N . GLN A 1 441 ? 4.140 9.477 32.502 1.00 76.56 441 GLN A N 1
ATOM 3643 C CA . GLN A 1 441 ? 3.450 8.944 33.687 1.00 76.56 441 GLN A CA 1
ATOM 3644 C C . GLN A 1 441 ? 2.774 7.586 33.455 1.00 76.56 441 GLN A C 1
ATOM 3646 O O . GLN A 1 441 ? 2.410 6.906 34.416 1.00 76.56 441 GLN A O 1
ATOM 3651 N N . ASN A 1 442 ? 2.552 7.211 32.194 1.00 66.88 442 ASN A N 1
ATOM 3652 C CA . ASN A 1 442 ? 2.033 5.902 31.802 1.00 66.88 442 ASN A CA 1
ATOM 3653 C C . ASN A 1 442 ? 3.147 4.935 31.375 1.00 66.88 442 ASN A C 1
ATOM 3655 O O . ASN A 1 442 ? 2.839 3.804 30.988 1.00 66.88 442 ASN A O 1
ATOM 3659 N N . LEU A 1 443 ? 4.418 5.353 31.443 1.00 66.88 443 LEU A N 1
ATOM 3660 C CA . LEU A 1 443 ? 5.546 4.463 31.221 1.00 66.88 443 LEU A CA 1
ATOM 3661 C C . LEU A 1 443 ? 5.493 3.320 32.223 1.00 66.88 443 LEU A C 1
ATOM 3663 O O . LEU A 1 443 ? 5.441 3.512 33.436 1.00 66.88 443 LEU A O 1
ATOM 3667 N N . LYS A 1 444 ? 5.556 2.111 31.688 1.00 58.47 444 LYS A N 1
ATOM 3668 C CA . LYS A 1 444 ? 6.033 0.968 32.445 1.00 58.47 444 LYS A CA 1
ATOM 3669 C C . LYS A 1 444 ? 7.498 0.813 32.083 1.00 58.47 444 LYS A C 1
ATOM 3671 O O . LYS A 1 444 ? 7.851 1.013 30.927 1.00 58.47 444 LYS A O 1
ATOM 3676 N N . PHE A 1 445 ? 8.340 0.504 33.057 1.00 62.06 445 PHE A N 1
ATOM 3677 C CA . PHE A 1 445 ? 9.754 0.214 32.829 1.00 62.06 445 PHE A CA 1
ATOM 3678 C C . PHE A 1 445 ? 9.968 -1.297 32.841 1.00 62.06 445 PHE A C 1
ATOM 3680 O O . PHE A 1 445 ? 9.281 -2.022 33.571 1.00 62.06 445 PHE A O 1
ATOM 3687 N N . PHE A 1 446 ? 10.913 -1.786 32.039 1.00 63.50 446 PHE A N 1
ATOM 3688 C CA . PHE A 1 446 ? 11.318 -3.186 32.099 1.00 63.50 446 PHE A CA 1
ATOM 3689 C C . PHE A 1 446 ? 11.919 -3.469 33.482 1.00 63.50 446 PHE A C 1
ATOM 3691 O O . PHE A 1 446 ? 12.940 -2.905 33.861 1.00 63.50 446 PHE A O 1
ATOM 3698 N N . ASN A 1 447 ? 11.285 -4.349 34.257 1.00 62.47 447 ASN A N 1
ATOM 3699 C CA . ASN A 1 447 ? 11.686 -4.637 35.641 1.00 62.47 447 ASN A CA 1
ATOM 3700 C C . ASN A 1 447 ? 12.616 -5.862 35.748 1.00 62.47 447 ASN A C 1
ATOM 3702 O O . ASN A 1 447 ? 12.757 -6.452 36.823 1.00 62.47 447 ASN A O 1
ATOM 3706 N N . SER A 1 448 ? 13.220 -6.289 34.635 1.00 77.31 448 SER A N 1
ATOM 3707 C CA . SER A 1 448 ? 14.157 -7.409 34.650 1.00 77.31 448 SER A CA 1
ATOM 3708 C C . SER A 1 448 ? 15.412 -7.039 35.453 1.00 77.31 448 SER A C 1
ATOM 3710 O O . SER A 1 448 ? 15.800 -5.872 35.536 1.00 77.31 448 SER A O 1
ATOM 3712 N N . TYR A 1 449 ? 16.068 -8.039 36.049 1.00 80.81 449 TYR A N 1
ATOM 3713 C CA . TYR A 1 449 ? 17.334 -7.836 36.764 1.00 80.81 449 TYR A CA 1
ATOM 3714 C C . TYR A 1 449 ? 18.399 -7.172 35.873 1.00 80.81 449 TYR A C 1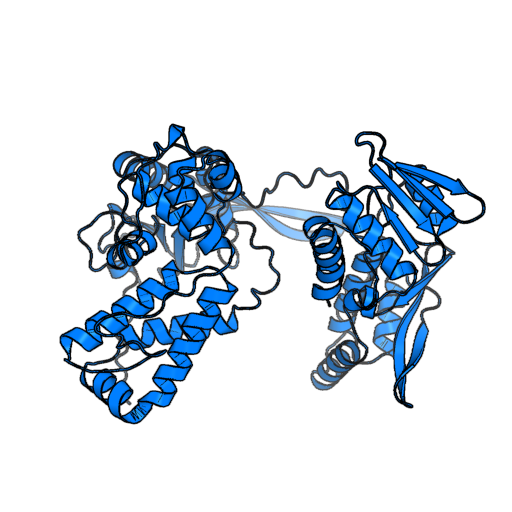
ATOM 3716 O O . TYR A 1 449 ? 19.133 -6.301 36.323 1.00 80.81 449 TYR A O 1
ATOM 3724 N N . GLN A 1 450 ? 18.420 -7.521 34.587 1.00 87.56 450 GLN A N 1
ATOM 3725 C CA . GLN A 1 450 ? 19.382 -6.996 33.620 1.00 87.56 450 GLN A CA 1
ATOM 3726 C C . GLN A 1 450 ? 19.076 -5.545 33.243 1.00 87.56 450 GLN A C 1
ATOM 3728 O O . GLN A 1 450 ? 19.983 -4.725 33.175 1.00 87.56 450 GLN A O 1
ATOM 3733 N N . ASN A 1 451 ? 17.799 -5.183 33.093 1.00 83.69 451 ASN A N 1
ATOM 3734 C CA . ASN A 1 451 ? 17.411 -3.787 32.879 1.00 83.69 451 ASN A CA 1
ATOM 3735 C C . ASN A 1 451 ? 17.777 -2.901 34.081 1.00 83.69 451 ASN A C 1
ATOM 3737 O O . ASN A 1 451 ? 18.175 -1.757 33.881 1.00 83.69 451 ASN A O 1
ATOM 3741 N N . LYS A 1 452 ? 17.719 -3.431 35.313 1.00 80.94 452 LYS A N 1
ATOM 3742 C CA . LYS A 1 452 ? 18.204 -2.717 36.509 1.00 80.94 452 LYS A CA 1
ATOM 3743 C C . LYS A 1 452 ? 19.713 -2.497 36.469 1.00 80.94 452 LYS A C 1
ATOM 3745 O O . LYS A 1 452 ? 20.140 -1.363 36.635 1.00 80.94 452 LYS A O 1
ATOM 3750 N N . ILE A 1 453 ? 20.491 -3.539 36.166 1.00 85.31 453 ILE A N 1
ATOM 3751 C CA . ILE A 1 453 ? 21.949 -3.419 35.997 1.00 85.31 453 ILE A CA 1
ATOM 3752 C C . ILE A 1 453 ? 22.283 -2.378 34.926 1.00 85.31 453 ILE A C 1
ATOM 3754 O O . ILE A 1 453 ? 23.086 -1.486 35.169 1.00 85.31 453 ILE A O 1
ATOM 3758 N N . PHE A 1 454 ? 21.635 -2.444 33.761 1.00 86.00 454 PHE A N 1
ATOM 3759 C CA . PHE A 1 454 ? 21.837 -1.465 32.695 1.00 86.00 454 PHE A CA 1
ATOM 3760 C C . PHE A 1 454 ? 21.537 -0.037 33.165 1.00 86.00 454 PHE A C 1
ATOM 3762 O O . PHE A 1 454 ? 22.343 0.867 32.952 1.00 86.00 454 PHE A O 1
ATOM 3769 N N . LYS A 1 455 ? 20.408 0.167 33.854 1.00 80.50 455 LYS A N 1
ATOM 3770 C CA . LYS A 1 455 ? 20.044 1.469 34.423 1.00 80.50 455 LYS A CA 1
ATOM 3771 C C . LYS A 1 455 ? 21.073 1.963 35.432 1.00 80.50 455 LYS A C 1
ATOM 3773 O O . LYS A 1 455 ? 21.344 3.158 35.463 1.00 80.50 455 LYS A O 1
ATOM 3778 N N . ASP A 1 456 ? 21.633 1.080 36.247 1.00 81.75 456 ASP A N 1
ATOM 3779 C CA . ASP A 1 456 ? 22.632 1.449 37.247 1.00 81.75 456 ASP A CA 1
ATOM 3780 C C . ASP A 1 456 ? 23.981 1.811 36.601 1.00 81.75 456 ASP A C 1
ATOM 3782 O O . ASP A 1 456 ? 24.615 2.772 37.032 1.00 81.75 456 ASP A O 1
ATOM 3786 N N . ILE A 1 457 ? 24.374 1.120 35.524 1.00 81.69 457 ILE A N 1
ATOM 3787 C CA . ILE A 1 457 ? 25.604 1.395 34.762 1.00 81.69 457 ILE A CA 1
ATOM 3788 C C . ILE A 1 457 ? 25.492 2.705 33.967 1.00 81.69 457 ILE A C 1
ATOM 3790 O O . ILE A 1 457 ? 26.367 3.565 34.051 1.00 81.69 457 ILE A O 1
ATOM 3794 N N . TYR A 1 458 ? 24.421 2.866 33.185 1.00 78.94 458 TYR A N 1
ATOM 3795 C CA . TYR A 1 458 ? 24.297 3.955 32.205 1.00 78.94 458 TYR A CA 1
ATOM 3796 C C . TYR A 1 458 ? 23.467 5.145 32.698 1.00 78.94 458 TYR A C 1
ATOM 3798 O O . TYR A 1 458 ? 23.381 6.164 32.014 1.00 78.94 458 TYR A O 1
ATOM 3806 N N . ASN A 1 459 ? 22.830 5.032 33.868 1.00 71.88 459 ASN A N 1
ATOM 3807 C CA . ASN A 1 459 ? 21.855 6.000 34.380 1.00 71.88 459 ASN A CA 1
ATOM 3808 C C . ASN A 1 459 ? 20.745 6.332 33.356 1.00 71.88 459 ASN A C 1
ATOM 3810 O O . ASN A 1 459 ? 20.271 7.467 33.263 1.00 71.88 459 ASN A O 1
ATOM 3814 N N . LEU A 1 460 ? 20.341 5.324 32.579 1.00 71.62 460 LEU A N 1
ATOM 3815 C CA . LEU A 1 460 ? 19.339 5.412 31.522 1.00 71.62 460 LEU A CA 1
ATOM 3816 C C . LEU A 1 460 ? 18.493 4.136 31.493 1.00 71.62 460 LEU A C 1
ATOM 3818 O O . LEU A 1 460 ? 19.005 3.034 31.659 1.00 71.62 460 LEU A O 1
ATOM 3822 N N . GLU A 1 461 ? 17.201 4.284 31.227 1.00 73.56 461 GLU A N 1
ATOM 3823 C CA . GLU A 1 461 ? 16.327 3.154 30.916 1.00 73.56 461 GLU A CA 1
ATOM 3824 C C . GLU A 1 461 ? 16.642 2.591 29.525 1.00 73.56 461 GLU A C 1
ATOM 3826 O O . GLU A 1 461 ? 16.773 3.341 28.556 1.00 73.56 461 GLU A O 1
ATOM 3831 N N . SER A 1 462 ? 16.760 1.267 29.413 1.00 73.88 462 SER A N 1
ATOM 3832 C CA . SER A 1 462 ? 16.935 0.633 28.104 1.00 73.88 462 SER A CA 1
ATOM 3833 C C . SER A 1 462 ? 15.651 0.737 27.283 1.00 73.88 462 SER A C 1
ATOM 3835 O O . SER A 1 462 ? 14.547 0.583 27.809 1.00 73.88 462 SER A O 1
ATOM 3837 N N . ASP A 1 463 ? 15.807 0.967 25.980 1.00 68.00 463 ASP A N 1
ATOM 3838 C CA . ASP A 1 463 ? 14.691 1.051 25.040 1.00 68.00 463 ASP A CA 1
ATOM 3839 C C . ASP A 1 463 ? 14.254 -0.351 24.554 1.00 68.00 463 ASP A C 1
ATOM 3841 O O . ASP A 1 463 ? 13.307 -0.472 23.773 1.00 68.00 463 ASP A O 1
ATOM 3845 N N . ILE A 1 464 ? 14.910 -1.416 25.041 1.00 73.69 464 ILE A N 1
ATOM 3846 C CA . ILE A 1 464 ? 14.596 -2.821 24.761 1.00 73.69 464 ILE A CA 1
ATOM 3847 C C . ILE A 1 464 ? 14.525 -3.661 26.050 1.00 73.69 464 ILE A C 1
ATOM 3849 O O . ILE A 1 464 ? 15.079 -3.303 27.095 1.00 73.69 464 ILE A O 1
ATOM 3853 N N . ASP A 1 465 ? 13.859 -4.818 25.977 1.00 79.81 465 ASP A N 1
ATOM 3854 C CA . ASP A 1 465 ? 13.908 -5.797 27.063 1.00 79.81 465 ASP A CA 1
ATOM 3855 C C . ASP A 1 465 ? 15.283 -6.475 27.090 1.00 79.81 465 ASP A C 1
ATOM 3857 O O . ASP A 1 465 ? 15.662 -7.197 26.165 1.00 79.81 465 ASP A O 1
ATOM 3861 N N . LEU A 1 466 ? 16.029 -6.264 28.175 1.00 85.06 466 LEU A N 1
ATOM 3862 C CA . LEU A 1 466 ? 17.357 -6.842 28.354 1.00 85.06 466 LEU A CA 1
ATOM 3863 C C . LEU A 1 466 ? 17.316 -8.189 29.081 1.00 85.06 466 LEU A C 1
ATOM 3865 O O . LEU A 1 466 ? 18.365 -8.774 29.355 1.00 85.06 466 LEU A O 1
ATOM 3869 N N . SER A 1 467 ? 16.124 -8.724 29.369 1.00 83.69 467 SER A N 1
ATOM 3870 C CA . SER A 1 467 ? 15.945 -10.009 30.056 1.00 83.69 467 SER A CA 1
ATOM 3871 C C . SER A 1 467 ? 16.670 -11.177 29.372 1.00 83.69 467 SER A C 1
ATOM 3873 O O . SER A 1 467 ? 17.070 -12.129 30.053 1.00 83.69 467 SER A O 1
ATOM 3875 N N . ARG A 1 468 ? 16.903 -11.089 28.057 1.00 85.19 468 ARG A N 1
ATOM 3876 C CA . ARG A 1 468 ? 17.602 -12.092 27.236 1.00 85.19 468 ARG A CA 1
ATOM 3877 C C . ARG A 1 468 ? 19.135 -12.056 27.314 1.00 85.19 468 ARG A C 1
ATOM 3879 O O . ARG A 1 468 ? 19.780 -12.928 26.736 1.00 85.19 468 ARG A O 1
ATOM 3886 N N . TYR A 1 469 ? 19.721 -11.086 28.013 1.00 89.12 469 TYR A N 1
ATOM 3887 C CA . TYR A 1 469 ? 21.173 -10.958 28.155 1.00 89.12 469 TYR A CA 1
ATOM 3888 C C . TYR A 1 469 ? 21.654 -11.352 29.553 1.00 89.12 469 TYR A C 1
ATOM 3890 O O . TYR A 1 469 ? 20.899 -11.356 30.525 1.00 89.12 469 TYR A O 1
ATOM 3898 N N . TYR A 1 470 ? 22.935 -11.673 29.659 1.00 89.12 470 TYR A N 1
ATOM 3899 C CA . TYR A 1 470 ? 23.713 -11.510 30.878 1.00 89.12 470 TYR A CA 1
ATOM 3900 C C . TYR A 1 470 ? 24.570 -10.259 30.716 1.00 89.12 470 TYR A C 1
ATOM 3902 O O . TYR A 1 470 ? 25.338 -10.178 29.757 1.00 89.12 470 TYR A O 1
ATOM 3910 N N . ILE A 1 471 ? 24.404 -9.291 31.619 1.00 91.56 471 ILE A N 1
ATOM 3911 C CA . ILE A 1 471 ? 25.179 -8.050 31.631 1.00 91.56 471 ILE A CA 1
ATOM 3912 C C . ILE A 1 471 ? 26.202 -8.135 32.756 1.00 91.56 471 ILE A C 1
ATOM 3914 O O . ILE A 1 471 ? 25.839 -8.329 33.919 1.00 91.56 471 ILE A O 1
ATOM 3918 N N . SER A 1 472 ? 27.474 -7.985 32.408 1.00 89.31 472 SER A N 1
ATOM 3919 C CA . SER A 1 472 ? 28.579 -7.902 33.358 1.00 89.31 472 SER A CA 1
ATOM 3920 C C . SER A 1 472 ? 29.392 -6.646 33.092 1.00 89.31 472 SER A C 1
ATOM 3922 O O . SER A 1 472 ? 29.764 -6.368 31.955 1.00 89.31 472 SER A O 1
ATOM 3924 N N . GLN A 1 473 ? 29.668 -5.893 34.151 1.00 86.75 473 GLN A N 1
ATOM 3925 C CA . GLN A 1 473 ? 30.606 -4.783 34.110 1.00 86.75 473 GLN A CA 1
ATOM 3926 C C . GLN A 1 473 ? 31.990 -5.312 34.490 1.00 86.75 473 GLN A C 1
ATOM 3928 O O . GLN A 1 473 ? 32.167 -5.828 35.595 1.00 86.75 473 GLN A O 1
ATOM 3933 N N . GLU A 1 474 ? 32.946 -5.207 33.575 1.00 83.38 474 GLU A N 1
ATOM 3934 C CA . GLU A 1 474 ? 34.364 -5.441 33.851 1.00 83.38 474 GLU A CA 1
ATOM 3935 C C . GLU A 1 474 ? 35.066 -4.085 34.046 1.00 83.38 474 GLU A C 1
ATOM 3937 O O . GLU A 1 474 ? 34.433 -3.032 33.959 1.00 83.38 474 GLU A O 1
ATOM 3942 N N . ASN A 1 475 ? 36.366 -4.084 34.355 1.00 75.44 475 ASN A N 1
ATOM 3943 C CA . ASN A 1 475 ? 37.078 -2.849 34.713 1.00 75.44 475 ASN A CA 1
ATOM 3944 C C . ASN A 1 475 ? 37.015 -1.770 33.614 1.00 75.44 475 ASN A C 1
ATOM 3946 O O . ASN A 1 475 ? 36.889 -0.594 33.945 1.00 75.44 475 ASN A O 1
ATOM 3950 N N . ASP A 1 476 ? 37.041 -2.172 32.336 1.00 81.75 476 ASP A N 1
ATOM 3951 C CA . ASP A 1 476 ? 37.152 -1.256 31.188 1.00 81.75 476 ASP A CA 1
ATOM 3952 C C . ASP A 1 476 ? 36.056 -1.453 30.119 1.00 81.75 476 ASP A C 1
ATOM 3954 O O . ASP A 1 476 ? 36.075 -0.797 29.072 1.00 81.75 476 ASP A O 1
ATOM 3958 N N . ASN A 1 477 ? 35.094 -2.351 30.359 1.00 89.75 477 ASN A N 1
ATOM 3959 C CA . ASN A 1 477 ? 34.018 -2.656 29.417 1.00 89.75 477 ASN A CA 1
ATOM 3960 C C . ASN A 1 477 ? 32.701 -3.023 30.125 1.00 89.75 477 ASN A C 1
ATOM 3962 O O . ASN A 1 477 ? 32.665 -3.354 31.313 1.00 89.75 477 ASN A O 1
ATOM 3966 N N . VAL A 1 478 ? 31.610 -2.997 29.362 1.00 91.81 478 VAL A N 1
ATOM 3967 C CA . VAL A 1 478 ? 30.340 -3.623 29.741 1.00 91.81 478 VAL A CA 1
ATOM 3968 C C . VAL A 1 478 ? 30.005 -4.681 28.704 1.00 91.81 478 VAL A C 1
ATOM 3970 O O . VAL A 1 478 ? 29.808 -4.381 27.526 1.00 91.81 478 VAL A O 1
ATOM 3973 N N . LYS A 1 479 ? 29.932 -5.932 29.143 1.00 92.12 479 LYS A N 1
ATOM 3974 C CA . LYS A 1 479 ? 29.710 -7.087 28.280 1.00 92.12 479 LYS A CA 1
ATOM 3975 C C . LYS A 1 479 ? 28.266 -7.566 28.374 1.00 92.12 479 LYS A C 1
ATOM 3977 O O . LYS A 1 479 ? 27.740 -7.810 29.458 1.00 92.12 479 LYS A O 1
ATOM 3982 N N . PHE A 1 480 ? 27.644 -7.739 27.214 1.00 93.19 480 PHE A N 1
ATOM 3983 C CA . PHE A 1 480 ? 26.301 -8.267 27.023 1.00 93.19 480 PHE A CA 1
ATOM 3984 C C . PHE A 1 480 ? 26.409 -9.610 26.307 1.00 93.19 480 PHE A C 1
ATOM 3986 O O . PHE A 1 480 ? 26.738 -9.678 25.124 1.00 93.19 480 PHE A O 1
ATOM 3993 N N . THR A 1 481 ? 26.114 -10.692 27.020 1.00 90.12 481 THR A N 1
ATOM 3994 C CA . THR A 1 481 ? 26.137 -12.048 26.454 1.00 90.12 481 THR A CA 1
ATOM 3995 C C . THR A 1 481 ? 24.711 -12.546 26.263 1.00 90.12 481 THR A C 1
ATOM 3997 O O . THR A 1 481 ? 23.944 -12.618 27.223 1.00 90.12 481 THR A O 1
ATOM 4000 N N . SER A 1 482 ? 24.328 -12.876 25.030 1.00 86.62 482 SER A N 1
ATOM 4001 C CA . SER A 1 482 ? 23.007 -13.434 24.728 1.00 86.62 482 SER A CA 1
ATOM 4002 C C . SER A 1 482 ? 22.850 -14.825 25.341 1.00 86.62 482 SER A C 1
ATOM 4004 O O . SER A 1 482 ? 23.722 -15.678 25.179 1.00 86.62 482 SER A O 1
ATOM 4006 N N . LYS A 1 483 ? 21.714 -15.075 26.000 1.00 82.00 483 LYS A N 1
ATOM 4007 C CA . LYS A 1 483 ? 21.403 -16.369 26.631 1.00 82.00 483 LYS A CA 1
ATOM 4008 C C . LYS A 1 483 ? 21.238 -17.522 25.638 1.00 82.00 483 LYS A C 1
ATOM 4010 O O . LYS A 1 483 ? 21.546 -18.654 25.991 1.00 82.00 483 LYS A O 1
ATOM 4015 N N . ASP A 1 484 ? 20.796 -17.227 24.413 1.00 69.75 484 ASP A N 1
ATOM 4016 C CA . ASP A 1 484 ? 20.284 -18.251 23.490 1.00 69.75 484 ASP A CA 1
ATOM 4017 C C . ASP A 1 484 ? 21.023 -18.323 22.139 1.00 69.75 484 ASP A C 1
ATOM 4019 O O . ASP A 1 484 ? 20.723 -19.207 21.337 1.00 69.75 484 ASP A O 1
ATOM 4023 N N . LYS A 1 485 ? 21.939 -17.387 21.821 1.00 62.78 485 LYS A N 1
ATOM 4024 C CA . LYS A 1 485 ? 22.415 -17.198 20.428 1.00 62.78 485 LYS A CA 1
ATOM 4025 C C . LYS A 1 485 ? 23.926 -17.084 20.190 1.00 62.78 485 LYS A C 1
ATOM 4027 O O . LYS A 1 485 ? 24.305 -16.776 19.067 1.00 62.78 485 LYS A O 1
ATOM 4032 N N . ASN A 1 486 ? 24.799 -17.349 21.167 1.00 74.12 486 ASN A N 1
ATOM 4033 C CA . ASN A 1 486 ? 26.254 -17.118 21.026 1.00 74.12 486 ASN A CA 1
ATOM 4034 C C . ASN A 1 486 ? 26.590 -15.704 20.491 1.00 74.12 486 ASN A C 1
ATOM 4036 O O . ASN A 1 486 ? 27.553 -15.530 19.749 1.00 74.12 486 ASN A O 1
ATOM 4040 N N . ILE A 1 487 ? 25.767 -14.707 20.835 1.00 84.75 487 ILE A N 1
ATOM 4041 C CA . ILE A 1 487 ? 25.989 -13.301 20.481 1.00 84.75 487 ILE A CA 1
ATOM 4042 C C . ILE A 1 487 ? 26.610 -12.614 21.683 1.00 84.75 487 ILE A C 1
ATOM 4044 O O . ILE A 1 487 ? 26.089 -12.710 22.798 1.00 84.75 487 ILE A O 1
ATOM 4048 N N . GLU A 1 488 ? 27.695 -11.900 21.432 1.00 88.94 488 GLU A N 1
ATOM 4049 C CA . GLU A 1 488 ? 28.378 -11.079 22.418 1.00 88.94 488 GLU A CA 1
ATOM 4050 C C . GLU A 1 488 ? 28.441 -9.643 21.901 1.00 88.94 488 GLU A C 1
ATOM 4052 O O . GLU A 1 488 ? 28.713 -9.417 20.718 1.00 88.94 488 GLU A O 1
ATOM 4057 N N . ILE A 1 489 ? 28.132 -8.684 22.772 1.00 91.25 489 ILE A N 1
ATOM 4058 C CA . ILE A 1 489 ? 28.325 -7.254 22.532 1.00 91.25 489 ILE A CA 1
ATOM 4059 C C . ILE A 1 489 ? 29.158 -6.719 23.687 1.00 91.25 489 ILE A C 1
ATOM 4061 O O . ILE A 1 489 ? 28.804 -6.913 24.848 1.00 91.25 489 ILE A O 1
ATOM 4065 N N . GLU A 1 490 ? 30.250 -6.041 23.378 1.00 91.44 490 GLU A N 1
ATOM 4066 C CA . GLU A 1 490 ? 31.151 -5.461 24.363 1.00 91.44 490 GLU A CA 1
ATOM 4067 C C . GLU A 1 490 ? 31.220 -3.951 24.148 1.00 91.44 490 GLU A C 1
ATOM 4069 O O . GLU A 1 490 ? 31.691 -3.470 23.117 1.00 91.44 490 GLU A O 1
ATOM 4074 N N . ASP A 1 491 ? 30.712 -3.205 25.123 1.00 90.12 491 ASP A N 1
ATOM 4075 C CA . ASP A 1 491 ? 30.744 -1.752 25.143 1.00 90.12 491 ASP A CA 1
ATOM 4076 C C . ASP A 1 491 ? 32.028 -1.263 25.822 1.00 90.12 491 ASP A C 1
ATOM 4078 O O . ASP A 1 491 ? 32.165 -1.358 27.043 1.00 90.12 491 ASP A O 1
ATOM 4082 N N . ARG A 1 492 ? 32.970 -0.734 25.038 1.00 89.12 492 ARG A N 1
ATOM 4083 C CA . ARG A 1 492 ? 34.245 -0.174 25.515 1.00 89.12 492 ARG A CA 1
ATOM 4084 C C . ARG A 1 492 ? 34.247 1.340 25.379 1.00 89.12 492 ARG A C 1
ATOM 4086 O O . ARG A 1 492 ? 33.398 1.917 24.710 1.00 89.12 492 ARG A O 1
ATOM 4093 N N . ILE A 1 493 ? 35.210 2.023 25.991 1.00 81.12 493 ILE A N 1
ATOM 4094 C CA . ILE A 1 493 ? 35.259 3.498 25.998 1.00 81.12 493 ILE A CA 1
ATOM 4095 C C . ILE A 1 493 ? 35.191 4.089 24.575 1.00 81.12 493 ILE A C 1
ATOM 4097 O O . ILE A 1 493 ? 34.367 4.971 24.328 1.00 81.12 493 ILE A O 1
ATOM 4101 N N . GLU A 1 494 ? 35.996 3.577 23.639 1.00 83.00 494 GLU A N 1
ATOM 4102 C CA . GLU A 1 494 ? 36.140 4.139 22.283 1.00 83.00 494 GLU A CA 1
ATOM 4103 C C . GLU A 1 494 ? 35.570 3.258 21.160 1.00 83.00 494 GLU A C 1
ATOM 4105 O O . GLU A 1 494 ? 35.531 3.682 20.007 1.00 83.00 494 GLU A O 1
ATOM 4110 N N . GLU A 1 495 ? 35.092 2.054 21.472 1.00 86.12 495 GLU A N 1
ATOM 4111 C CA . GLU A 1 495 ? 34.592 1.094 20.484 1.00 86.12 495 GLU A CA 1
ATOM 4112 C C . GLU A 1 495 ? 33.436 0.259 21.050 1.00 86.12 495 GLU A C 1
ATOM 4114 O O . GLU A 1 495 ? 33.274 0.135 22.262 1.00 86.12 495 GLU A O 1
ATOM 4119 N N . ILE A 1 496 ? 32.620 -0.312 20.164 1.00 88.44 496 ILE A N 1
ATOM 4120 C CA . ILE A 1 496 ? 31.632 -1.335 20.517 1.00 88.44 496 ILE A CA 1
ATOM 4121 C C . ILE A 1 496 ? 31.939 -2.549 19.651 1.00 88.44 496 ILE A C 1
ATOM 4123 O O . ILE A 1 496 ? 31.906 -2.454 18.422 1.00 88.44 496 ILE A O 1
ATOM 4127 N N . LEU A 1 497 ? 32.250 -3.676 20.284 1.00 87.81 497 LEU A N 1
ATOM 4128 C CA . LEU A 1 497 ? 32.556 -4.926 19.598 1.00 87.81 497 LEU A CA 1
ATOM 4129 C C . LEU A 1 497 ? 31.333 -5.830 19.603 1.00 87.81 497 LEU A C 1
ATOM 4131 O O . LEU A 1 497 ? 30.587 -5.869 20.578 1.00 87.81 497 LEU A O 1
ATOM 4135 N N . SER A 1 498 ? 31.121 -6.573 18.519 1.00 87.69 498 SER A N 1
ATOM 4136 C CA . SER A 1 498 ? 30.093 -7.606 18.490 1.00 87.69 498 SER A CA 1
ATOM 4137 C C . SER A 1 498 ? 30.435 -8.738 17.528 1.00 87.69 498 SER A C 1
ATOM 4139 O O . SER A 1 498 ? 31.177 -8.552 16.567 1.00 87.69 498 SER A O 1
ATOM 4141 N N . THR A 1 499 ? 29.876 -9.919 17.783 1.00 84.19 499 THR A N 1
ATOM 4142 C CA . THR A 1 499 ? 29.872 -11.047 16.838 1.00 84.19 499 THR A CA 1
ATOM 4143 C C . THR A 1 499 ? 29.149 -10.676 15.535 1.00 84.19 499 THR A C 1
ATOM 4145 O O . THR A 1 499 ? 28.134 -9.998 15.591 1.00 84.19 499 THR A O 1
ATOM 4148 N N . GLU A 1 500 ? 29.580 -11.167 14.366 1.00 68.38 500 GLU A N 1
ATOM 4149 C CA . GLU A 1 500 ? 29.034 -10.719 13.064 1.00 68.38 500 GLU A CA 1
ATOM 4150 C C . GLU A 1 500 ? 27.528 -10.996 12.848 1.00 68.38 500 GLU A C 1
ATOM 4152 O O . GLU A 1 500 ? 26.841 -10.224 12.178 1.00 68.38 500 GLU A O 1
ATOM 4157 N N . ASN A 1 501 ? 26.987 -12.075 13.425 1.00 79.81 501 ASN A N 1
ATOM 4158 C CA . ASN A 1 501 ? 25.613 -12.538 13.183 1.00 79.81 501 ASN A CA 1
ATOM 4159 C C . ASN A 1 501 ? 24.599 -11.977 14.195 1.00 79.81 501 ASN A C 1
ATOM 4161 O O . ASN A 1 501 ? 23.897 -12.727 14.877 1.00 79.81 501 ASN A O 1
ATOM 4165 N N . ILE A 1 502 ? 24.510 -10.649 14.289 1.00 82.94 502 ILE A N 1
ATOM 4166 C CA . ILE A 1 502 ? 23.565 -9.968 15.186 1.00 82.94 502 ILE A CA 1
ATOM 4167 C C . ILE A 1 502 ? 22.109 -10.008 14.686 1.00 82.94 502 ILE A C 1
ATOM 4169 O O . ILE A 1 502 ? 21.830 -10.002 13.479 1.00 82.94 502 ILE A O 1
ATOM 4173 N N . THR A 1 503 ? 21.160 -10.016 15.630 1.00 83.00 503 THR A N 1
ATOM 4174 C CA . THR A 1 503 ? 19.721 -9.836 15.358 1.00 83.00 503 THR A CA 1
ATOM 4175 C C . THR A 1 503 ? 19.326 -8.356 15.323 1.00 83.00 503 THR A C 1
ATOM 4177 O O . THR A 1 503 ? 20.077 -7.496 15.773 1.00 83.00 503 THR A O 1
ATOM 4180 N N . ASP A 1 504 ? 18.114 -8.039 14.858 1.00 80.00 504 ASP A N 1
ATOM 4181 C CA . ASP A 1 504 ? 17.604 -6.656 14.843 1.00 80.00 504 ASP A CA 1
ATOM 4182 C C . ASP A 1 504 ? 17.505 -6.042 16.254 1.00 80.00 504 ASP A C 1
ATOM 4184 O O . ASP A 1 504 ? 17.740 -4.854 16.445 1.00 80.00 504 ASP A O 1
ATOM 4188 N N . GLU A 1 505 ? 17.189 -6.846 17.274 1.00 78.12 505 GLU A N 1
ATOM 4189 C CA . GLU A 1 505 ? 17.177 -6.388 18.672 1.00 78.12 505 GLU A CA 1
ATOM 4190 C C . GLU A 1 505 ? 18.596 -6.133 19.216 1.00 78.12 505 GLU A C 1
ATOM 4192 O O . GLU A 1 505 ? 18.784 -5.225 20.020 1.00 78.12 505 GLU A O 1
ATOM 4197 N N . ASP A 1 506 ? 19.605 -6.877 18.743 1.00 86.75 506 ASP A N 1
ATOM 4198 C CA . ASP A 1 506 ? 21.017 -6.623 19.077 1.00 86.75 506 ASP A CA 1
ATOM 4199 C C . ASP A 1 506 ? 21.511 -5.347 18.389 1.00 86.75 506 ASP A C 1
ATOM 4201 O O . ASP A 1 506 ? 22.199 -4.530 18.998 1.00 86.75 506 ASP A O 1
ATOM 4205 N N . ALA A 1 507 ? 21.100 -5.137 17.135 1.00 86.81 507 ALA A N 1
ATOM 4206 C CA . ALA A 1 507 ? 21.393 -3.918 16.395 1.00 86.81 507 ALA A CA 1
ATOM 4207 C C . ALA A 1 507 ? 20.809 -2.675 17.084 1.00 86.81 507 ALA A C 1
ATOM 4209 O O . ALA A 1 507 ? 21.487 -1.652 17.169 1.00 86.81 507 ALA A O 1
ATOM 4210 N N . LYS A 1 508 ? 19.596 -2.777 17.648 1.00 84.88 508 LYS A N 1
ATOM 4211 C CA . LYS A 1 508 ? 18.987 -1.720 18.474 1.00 84.88 508 LYS A CA 1
ATOM 4212 C C . LYS A 1 508 ? 19.779 -1.429 19.739 1.00 84.88 508 LYS A C 1
ATOM 4214 O O . LYS A 1 508 ? 19.992 -0.262 20.053 1.00 84.88 508 LYS A O 1
ATOM 4219 N N . LEU A 1 509 ? 20.235 -2.464 20.446 1.00 87.25 509 LEU A N 1
ATOM 4220 C CA . LEU A 1 509 ? 21.084 -2.289 21.625 1.00 87.25 509 LEU A CA 1
ATOM 4221 C C . LEU A 1 509 ? 22.376 -1.549 21.264 1.00 87.25 509 LEU A C 1
ATOM 4223 O O . LEU A 1 509 ? 22.719 -0.561 21.908 1.00 87.25 509 LEU A O 1
ATOM 4227 N N . ILE A 1 510 ? 23.053 -1.981 20.197 1.00 88.69 510 ILE A N 1
ATOM 4228 C CA . ILE A 1 510 ? 24.282 -1.347 19.707 1.00 88.69 510 ILE A CA 1
ATOM 4229 C C . ILE A 1 510 ? 24.014 0.114 19.323 1.00 88.69 510 ILE A C 1
ATOM 4231 O O . ILE A 1 510 ? 24.737 1.000 19.771 1.00 88.69 510 ILE A O 1
ATOM 4235 N N . ALA A 1 511 ? 22.949 0.400 18.570 1.00 85.38 511 ALA A N 1
ATOM 4236 C CA . ALA A 1 511 ? 22.579 1.770 18.214 1.00 85.38 511 ALA A CA 1
ATOM 4237 C C . ALA A 1 511 ? 22.292 2.637 19.456 1.00 85.38 511 ALA A C 1
ATOM 4239 O O . ALA A 1 511 ? 22.769 3.774 19.533 1.00 85.38 511 ALA A O 1
ATOM 4240 N N . GLN A 1 512 ? 21.593 2.090 20.460 1.00 83.00 512 GLN A N 1
ATOM 4241 C CA . GLN A 1 512 ? 21.328 2.776 21.726 1.00 83.00 512 GLN A CA 1
ATOM 4242 C C . GLN A 1 512 ? 22.637 3.124 22.457 1.00 83.00 512 GLN A C 1
ATOM 4244 O O . GLN A 1 512 ? 22.809 4.261 22.901 1.00 83.00 512 GLN A O 1
ATOM 4249 N N . LEU A 1 513 ? 23.590 2.189 22.522 1.00 86.25 513 LEU A N 1
ATOM 4250 C CA . LEU A 1 513 ? 24.914 2.399 23.121 1.00 86.25 513 LEU A CA 1
ATOM 4251 C C . LEU A 1 513 ? 25.734 3.455 22.358 1.00 86.25 513 LEU A C 1
ATOM 4253 O O . LEU A 1 513 ? 26.307 4.359 22.969 1.00 86.25 513 LEU A O 1
ATOM 4257 N N . MET A 1 514 ? 25.732 3.413 21.022 1.00 83.38 514 MET A N 1
ATOM 4258 C CA . MET A 1 514 ? 26.407 4.412 20.180 1.00 83.38 514 MET A CA 1
ATOM 4259 C C . MET A 1 514 ? 25.878 5.831 20.444 1.00 83.38 514 MET A C 1
ATOM 4261 O O . MET A 1 514 ? 26.655 6.780 20.588 1.00 83.38 514 MET A O 1
ATOM 4265 N N . LEU A 1 515 ? 24.555 5.985 20.553 1.00 75.12 515 LEU A N 1
ATOM 4266 C CA . LEU A 1 515 ? 23.925 7.269 20.864 1.00 75.12 515 LEU A CA 1
ATOM 4267 C C . LEU A 1 515 ? 24.264 7.754 22.278 1.00 75.12 515 LEU A C 1
ATOM 4269 O O . LEU A 1 515 ? 24.477 8.957 22.461 1.00 75.12 515 LEU A O 1
ATOM 4273 N N . GLN A 1 516 ? 24.360 6.850 23.260 1.00 74.38 516 GLN A N 1
ATOM 4274 C CA . GLN A 1 516 ? 24.812 7.192 24.615 1.00 74.38 516 GLN A CA 1
ATOM 4275 C C . GLN A 1 516 ? 26.243 7.733 24.626 1.00 74.38 516 GLN A C 1
ATOM 4277 O O . GLN A 1 516 ? 26.521 8.720 25.307 1.00 74.38 516 GLN A O 1
ATOM 4282 N N . LYS A 1 517 ? 27.130 7.176 23.794 1.00 76.44 517 LYS A N 1
ATOM 4283 C CA . LYS A 1 517 ? 28.492 7.703 23.596 1.00 76.44 517 LYS A CA 1
ATOM 4284 C C . LYS A 1 517 ? 28.547 9.033 22.839 1.00 76.44 517 LYS A C 1
ATOM 4286 O O . LYS A 1 517 ? 29.619 9.612 22.677 1.00 76.44 517 LYS A O 1
ATOM 4291 N N . GLY A 1 518 ? 27.413 9.539 22.352 1.00 69.31 518 GLY A N 1
ATOM 4292 C CA . GLY A 1 518 ? 27.349 10.769 21.565 1.00 69.31 518 GLY A CA 1
ATOM 4293 C C . GLY A 1 518 ? 27.816 10.604 20.116 1.00 69.31 518 GLY A C 1
ATOM 4294 O O . GLY A 1 518 ? 27.976 11.606 19.408 1.00 69.31 518 GLY A O 1
ATOM 4295 N N . TRP A 1 519 ? 28.000 9.370 19.639 1.00 78.31 519 TRP A N 1
ATOM 4296 C CA . TRP A 1 519 ? 28.265 9.101 18.229 1.00 78.31 519 TRP A CA 1
ATOM 4297 C C . TRP A 1 519 ? 26.975 9.328 17.461 1.00 78.31 519 TRP A C 1
ATOM 4299 O O . TRP A 1 519 ? 26.093 8.485 17.448 1.00 78.31 519 TRP A O 1
ATOM 4309 N N . THR A 1 520 ? 26.835 10.519 16.884 1.00 69.62 520 THR A N 1
ATOM 4310 C CA . THR A 1 520 ? 25.596 10.994 16.240 1.00 69.62 520 THR A CA 1
ATOM 4311 C C . THR A 1 520 ? 25.643 10.928 14.714 1.00 69.62 520 THR A C 1
ATOM 4313 O O . THR A 1 520 ? 24.608 11.082 14.062 1.00 69.62 520 THR A O 1
ATOM 4316 N N . ASP A 1 521 ? 26.826 10.682 14.148 1.00 75.06 521 ASP A N 1
ATOM 4317 C CA . ASP A 1 521 ? 27.076 10.544 12.716 1.00 75.06 521 ASP A CA 1
ATOM 4318 C C . ASP A 1 521 ? 27.685 9.170 12.435 1.00 75.06 521 ASP A C 1
ATOM 4320 O O . ASP A 1 521 ? 28.898 8.972 12.527 1.00 75.06 521 ASP A O 1
ATOM 4324 N N . ILE A 1 522 ? 26.826 8.216 12.078 1.00 77.56 522 ILE A N 1
ATOM 4325 C CA . ILE A 1 522 ? 27.222 6.833 11.803 1.00 77.56 522 ILE A CA 1
ATOM 4326 C C . ILE A 1 522 ? 28.230 6.710 10.655 1.00 77.56 522 ILE A C 1
ATOM 4328 O O . ILE A 1 522 ? 28.954 5.725 10.578 1.00 77.56 522 ILE A O 1
ATOM 4332 N N . LYS A 1 523 ? 28.334 7.713 9.770 1.00 75.00 523 LYS A N 1
ATOM 4333 C CA . LYS A 1 523 ? 29.329 7.708 8.685 1.00 75.00 523 LYS A CA 1
ATOM 4334 C C . LYS A 1 523 ? 30.752 7.933 9.192 1.00 75.00 523 LYS A C 1
ATOM 4336 O O . LYS A 1 523 ? 31.695 7.637 8.467 1.00 75.00 523 LYS A O 1
ATOM 4341 N N . LYS A 1 524 ? 30.902 8.469 10.405 1.00 72.38 524 LYS A N 1
ATOM 4342 C CA . LYS A 1 524 ? 32.192 8.690 11.074 1.00 72.38 524 LYS A CA 1
ATOM 4343 C C . LYS A 1 524 ? 32.574 7.555 12.017 1.00 72.38 524 LYS A C 1
ATOM 4345 O O . LYS A 1 524 ? 33.663 7.587 12.579 1.00 72.38 524 LYS A O 1
ATOM 4350 N N . VAL A 1 525 ? 31.689 6.578 12.197 1.00 76.50 525 VAL A N 1
ATOM 4351 C CA . VAL A 1 525 ? 31.955 5.389 13.002 1.00 76.50 525 VAL A CA 1
ATOM 4352 C C . VAL A 1 525 ? 32.711 4.398 12.125 1.00 76.50 525 VAL A C 1
ATOM 4354 O O . VAL A 1 525 ? 32.259 4.055 11.031 1.00 76.50 525 VAL A O 1
ATOM 4357 N N . ASN A 1 526 ? 33.886 3.970 12.584 1.00 76.50 526 ASN A N 1
ATOM 4358 C CA . ASN A 1 526 ? 34.653 2.936 11.906 1.00 76.50 526 ASN A CA 1
ATOM 4359 C C . ASN A 1 526 ? 34.055 1.564 12.242 1.00 76.50 526 ASN A C 1
ATOM 4361 O O . ASN A 1 526 ? 34.005 1.182 13.406 1.00 76.50 526 ASN A O 1
ATOM 4365 N N . PHE A 1 527 ? 33.609 0.836 11.220 1.00 76.81 527 PHE A N 1
ATOM 4366 C CA . PHE A 1 527 ? 33.039 -0.503 11.367 1.00 76.81 527 PHE A CA 1
ATOM 4367 C C . PHE A 1 527 ? 34.072 -1.627 11.152 1.00 76.81 527 PHE A C 1
ATOM 4369 O O . PHE A 1 527 ? 33.682 -2.789 11.115 1.00 76.81 527 PHE A O 1
ATOM 4376 N N . ASN A 1 528 ? 35.371 -1.326 11.015 1.00 74.19 528 ASN A N 1
ATOM 4377 C CA . ASN A 1 528 ? 36.427 -2.307 10.700 1.00 74.19 528 ASN A CA 1
ATOM 4378 C C . ASN A 1 528 ? 36.066 -3.173 9.462 1.00 74.19 528 ASN A C 1
ATOM 4380 O O . ASN A 1 528 ? 35.293 -2.734 8.609 1.00 74.19 528 ASN A O 1
ATOM 4384 N N . GLU A 1 529 ? 36.611 -4.390 9.330 1.00 70.69 529 GLU A N 1
ATOM 4385 C CA . GLU A 1 529 ? 36.296 -5.348 8.246 1.00 70.69 529 GLU A CA 1
ATOM 4386 C C . GLU A 1 529 ? 34.902 -6.008 8.386 1.00 70.69 529 GLU A C 1
ATOM 4388 O O . GLU A 1 529 ? 34.683 -7.120 7.914 1.00 70.69 529 GLU A O 1
ATOM 4393 N N . SER A 1 530 ? 33.935 -5.340 9.029 1.00 79.94 530 SER A N 1
ATOM 4394 C CA . SER A 1 530 ? 32.588 -5.890 9.228 1.00 79.94 530 SER A CA 1
ATOM 4395 C C . SER A 1 530 ? 31.850 -6.132 7.910 1.00 79.94 530 SER A C 1
ATOM 4397 O O . SER A 1 530 ? 31.964 -5.370 6.943 1.00 79.94 530 SER A O 1
ATOM 4399 N N . SER A 1 531 ? 30.997 -7.159 7.897 1.00 80.75 531 SER A N 1
ATOM 4400 C CA . SER A 1 531 ? 30.166 -7.481 6.738 1.00 80.75 531 SER A CA 1
ATOM 4401 C C . SER A 1 531 ? 29.217 -6.330 6.360 1.00 80.75 531 SER A C 1
ATOM 4403 O O . SER A 1 531 ? 28.724 -5.573 7.202 1.00 80.75 531 SER A O 1
ATOM 4405 N N . LYS A 1 532 ? 28.900 -6.210 5.062 1.00 81.62 532 LYS A N 1
ATOM 4406 C CA . LYS A 1 532 ? 27.945 -5.198 4.570 1.00 81.62 532 LYS A CA 1
ATOM 4407 C C . LYS A 1 532 ? 26.567 -5.335 5.223 1.00 81.62 532 LYS A C 1
ATOM 4409 O O . LYS A 1 532 ? 25.900 -4.326 5.432 1.00 81.62 532 LYS A O 1
ATOM 4414 N N . GLU A 1 533 ? 26.151 -6.560 5.542 1.00 81.31 533 GLU A N 1
ATOM 4415 C CA . GLU A 1 533 ? 24.870 -6.840 6.195 1.00 81.31 533 GLU A CA 1
ATOM 4416 C C . GLU A 1 533 ? 24.854 -6.358 7.650 1.00 81.31 533 GLU A C 1
ATOM 4418 O O . GLU A 1 533 ? 23.899 -5.698 8.057 1.00 81.31 533 GLU A O 1
ATOM 4423 N N . PHE A 1 534 ? 25.927 -6.609 8.407 1.00 83.88 534 PHE A N 1
ATOM 4424 C CA . PHE A 1 534 ? 26.095 -6.091 9.766 1.00 83.88 534 PHE A CA 1
ATOM 4425 C C . PHE A 1 534 ? 26.022 -4.560 9.778 1.00 83.88 534 PHE A C 1
ATOM 4427 O O . PHE A 1 534 ? 25.207 -3.969 10.488 1.00 83.88 534 PHE A O 1
ATOM 4434 N N . ILE A 1 535 ? 26.809 -3.914 8.908 1.00 83.81 535 ILE A N 1
ATOM 4435 C CA . ILE A 1 535 ? 26.834 -2.452 8.777 1.00 83.81 535 ILE A CA 1
ATOM 4436 C C . ILE A 1 535 ? 25.448 -1.922 8.403 1.00 83.81 535 ILE A C 1
ATOM 4438 O O . ILE A 1 535 ? 25.025 -0.894 8.928 1.00 83.81 535 ILE A O 1
ATOM 4442 N N . LYS A 1 536 ? 24.734 -2.610 7.503 1.00 83.75 536 LYS A N 1
ATOM 4443 C CA . LYS A 1 536 ? 23.380 -2.231 7.097 1.00 83.75 536 LYS A CA 1
ATOM 4444 C C . LYS A 1 536 ? 22.395 -2.327 8.260 1.00 83.75 536 LYS A C 1
ATOM 4446 O O . LYS A 1 536 ? 21.683 -1.363 8.476 1.00 83.75 536 LYS A O 1
ATOM 4451 N N . LYS A 1 537 ? 22.393 -3.404 9.053 1.00 83.69 537 LYS A N 1
ATOM 4452 C CA . LYS A 1 537 ? 21.497 -3.548 10.220 1.00 83.69 537 LYS A CA 1
ATOM 4453 C C . LYS A 1 537 ? 21.711 -2.451 11.263 1.00 83.69 537 LYS A C 1
ATOM 4455 O O . LYS A 1 537 ? 20.743 -1.840 11.707 1.00 83.69 537 LYS A O 1
ATOM 4460 N N . ILE A 1 538 ? 22.968 -2.155 11.610 1.00 85.56 538 ILE A N 1
ATOM 4461 C CA . ILE A 1 538 ? 23.276 -1.055 12.538 1.00 85.56 538 ILE A CA 1
ATOM 4462 C C . ILE A 1 538 ? 22.857 0.288 11.939 1.00 85.56 538 ILE A C 1
ATOM 4464 O O . ILE A 1 538 ? 22.250 1.098 12.634 1.00 85.56 538 ILE A O 1
ATOM 4468 N N . LYS A 1 539 ? 23.133 0.524 10.648 1.00 82.94 539 LYS A N 1
ATOM 4469 C CA . LYS A 1 539 ? 22.692 1.743 9.959 1.00 82.94 539 LYS A CA 1
ATOM 4470 C C . LYS A 1 539 ? 21.186 1.869 9.909 1.00 82.94 539 LYS A C 1
ATOM 4472 O O . LYS A 1 539 ? 20.704 2.950 10.190 1.00 82.94 539 LYS A O 1
ATOM 4477 N N . ASP A 1 540 ? 20.458 0.806 9.612 1.00 79.19 540 ASP A N 1
ATOM 4478 C CA . ASP A 1 540 ? 19.006 0.824 9.525 1.00 79.19 540 ASP A CA 1
ATOM 4479 C C . ASP A 1 540 ? 18.387 1.135 10.891 1.00 79.19 540 ASP A C 1
ATOM 4481 O O . ASP A 1 540 ? 17.464 1.935 10.953 1.00 79.19 540 ASP A O 1
ATOM 4485 N N . GLU A 1 541 ? 18.896 0.583 11.997 1.00 78.81 541 GLU A N 1
ATOM 4486 C CA . GLU A 1 541 ? 18.395 0.920 13.341 1.00 78.81 541 GLU A CA 1
ATOM 4487 C C . GLU A 1 541 ? 18.803 2.335 13.774 1.00 78.81 541 GLU A C 1
ATOM 4489 O O . GLU A 1 541 ? 17.966 3.121 14.218 1.00 78.81 541 GLU A O 1
ATOM 4494 N N . PHE A 1 542 ? 20.056 2.721 13.533 1.00 73.69 542 PHE A N 1
ATOM 4495 C CA . PHE A 1 542 ? 20.541 4.071 13.810 1.00 73.69 542 PHE A CA 1
ATOM 4496 C C . PHE A 1 542 ? 19.824 5.126 12.947 1.00 73.69 542 PHE A C 1
ATOM 4498 O O . PHE A 1 542 ? 19.577 6.247 13.386 1.00 73.69 542 PHE A O 1
ATOM 4505 N N . GLU A 1 543 ? 19.460 4.785 11.709 1.00 67.12 543 GLU A N 1
ATOM 4506 C CA . GLU A 1 543 ? 18.700 5.628 10.792 1.00 67.12 543 GLU A CA 1
ATOM 4507 C C . GLU A 1 543 ? 17.194 5.556 11.032 1.00 67.12 543 GLU A C 1
ATOM 4509 O O . GLU A 1 543 ? 16.534 6.549 10.766 1.00 67.12 543 GLU A O 1
ATOM 4514 N N . LYS A 1 544 ? 16.621 4.478 11.580 1.00 62.44 544 LYS A N 1
ATOM 4515 C CA . LYS A 1 544 ? 15.221 4.433 12.054 1.00 62.44 544 LYS A CA 1
ATOM 4516 C C . LYS A 1 544 ? 15.013 5.406 13.206 1.00 62.44 544 LYS A C 1
ATOM 4518 O O . LYS A 1 544 ? 14.087 6.217 13.149 1.00 62.44 544 LYS A O 1
ATOM 4523 N N . ASP A 1 545 ? 15.928 5.421 14.170 1.00 46.78 545 ASP A N 1
ATOM 4524 C CA . ASP A 1 545 ? 15.929 6.424 15.238 1.00 46.78 545 ASP A CA 1
ATOM 4525 C C . ASP A 1 545 ? 16.201 7.836 14.688 1.00 46.78 545 ASP A C 1
ATOM 4527 O O . ASP A 1 545 ? 15.646 8.822 15.181 1.00 46.78 545 ASP A O 1
ATOM 4531 N N . ASN A 1 546 ? 16.960 7.950 13.588 1.00 38.50 546 ASN A N 1
ATOM 4532 C CA . ASN A 1 546 ? 17.205 9.231 12.921 1.00 38.50 546 ASN A CA 1
ATOM 4533 C C . ASN A 1 546 ? 16.149 9.651 11.884 1.00 38.50 546 ASN A C 1
ATOM 4535 O O . ASN A 1 546 ? 16.171 10.793 11.446 1.00 38.50 546 ASN A O 1
ATOM 4539 N N . SER A 1 547 ? 15.253 8.773 11.447 1.00 31.67 547 SER A N 1
ATOM 4540 C CA . SER A 1 547 ? 14.216 9.032 10.429 1.00 31.67 547 SER A CA 1
ATOM 4541 C C . SER A 1 547 ? 12.827 9.141 11.046 1.00 31.67 547 SER A C 1
ATOM 4543 O O . SER A 1 547 ? 11.875 9.546 10.380 1.00 31.67 547 SER A O 1
ATOM 4545 N N . GLN A 1 548 ? 12.737 8.888 12.352 1.00 35.19 548 GLN A N 1
ATOM 4546 C CA . GLN A 1 548 ? 11.779 9.547 13.226 1.00 35.19 548 GLN A CA 1
ATOM 4547 C C . GLN A 1 548 ? 12.216 10.980 13.628 1.00 35.19 548 GLN A C 1
ATOM 4549 O O . GLN A 1 548 ? 11.503 11.582 14.437 1.00 35.19 548 GLN A O 1
ATOM 4554 N N . ARG A 1 549 ? 13.338 11.517 13.100 1.00 31.91 549 ARG A N 1
ATOM 4555 C CA . ARG A 1 549 ? 13.743 12.939 13.213 1.00 31.91 549 ARG A CA 1
ATOM 4556 C C . ARG A 1 549 ? 13.024 13.857 12.240 1.00 31.91 549 ARG A C 1
ATOM 4558 O O . ARG A 1 549 ? 12.704 13.409 11.117 1.00 31.91 549 ARG A O 1
#

Radius of gyration: 28.55 Å; chains: 1; bounding box: 73×59×80 Å

Foldseek 3Di:
DDPDPPPPPVLCVQPFQFPDKDDQAPDDDCVFFVDKDKWFFQPLQCVLLVCLALVSVSVLLVVLQVCLQPDKFKDKDFDDWDQDPVRDIDTDIDIDIFHNVHQKMKTWHQDDNPDPDGNPLDTTMMMIIGGPPTPCDDVSVNSQVSSQVSQVVSLTDIPVQFPPVPPPPPCPVLVVLLVCVLVCLVPDDLVRLVCCVPPVLVVVQVSLVSLQVSCQVQVPQSSSLSSLVSNLVSCLVSVHFHDHPNDTSVVPDDGDQYPLNVQCLVCQVVVPQVSLQVSLAPSNLQNSLLSCVLSVHDRSNVVNVVVVVRDGDRDHVVSHNNPNVRGDGPPPPDPPVPDPQCFLLNLVLVQLVVQLVAALDPVSSVVSVVLLQFAPKDFDWDQDPNDIFTFWIWTDHPNDIDTDGQQQNLHGRVRSVVSNNVCNVVVHHPPDDSVDRGSNRVGDAQPAPVQVVVCVVLVGGDRDRLNQWDWDDDPFWIWTAGPPDRWIWIGGLQDIDIDQDDDLVRLLVVLVSCVSSVVLDLVPDDPDPHDPVSSVSNCVNNVVSNVSD

Sequence (549 aa):
MSKNESSYRVDLHILDHAETIYNSIDEYNPLKHKAHFKCSIDTSQLIANGFNSKDKINNVMKLMLDEIINTKYTFRVKTREYVDKNGNKKEYFSNKSFELSSDTLAAYHNRAFNSDIDFDNIEPHFHLLFNSTKHTGLNYYHLKKHLSNIASKYNLVFHFDEEKDRSVNKFQGLMEKCSRFSWFTQKMTDKQVINYVNSKGDDLTKNLELLYDYATATGNLQFYIKAMNNIKKRLTRLNLDFEFRSNNIKDIYPIPIDEITNETLIAIANKDKVKLKELMTRDNFLARDYIKYTNGFQSTIIEELKKRDYIFPLIASNDLILDNMKGRSKSSSNVKSDDKYLSFNNAVKNDILEALKYAKNEVELKDILNNFGYKDLGFRNQNIQSKRKKTGLKFNYEDKSYTVYFNQIGLDDSTILFHLQNNTKANIVNSLDYSKKSNIQNLKFFNSYQNKIFKDIYNLESDIDLSRYYISQENDNVKFTSKDKNIEIEDRIEEILSTENITDEDAKLIAQLMLQKGWTDIKKVNFNESSKEFIKKIKDEFEKDNSQR

pLDDT: mean 81.14, std 14.03, range [26.64, 97.0]